Protein AF-A0A7S2K7T1-F1 (afdb_monomer_lite)

Foldseek 3Di:
DQPAQEDFDFAVRLLVVCLQWAFPQSVVLVVVCLVPLLCNLVSLCPQAVCQLVVVLVVQAPPPDDVVLLVLVQVLQVLVCVVCVVVVRNPDRCNVVSLVLVVLRSQFPLPAALLVSLQSNCCGRRVHHQQQFQLAHTDPSQAQHKYWLKWWFQAFQAQAFQFPNPDPFPDGLADPCLFHNPDRGGQWQFLFAFDPKTKTKHKDFPPRHRDHRIFIFTQIGRRNNHQFDWHPAAGFFDAFPCRCQQGIWMWIAIPAAGIDTAHGNRPDQCRTTRVSSARSSLRNLLSHLQVQSLSSGPGDLVSQLVVLLVVLVVSVVSNRDPVCSVVSSSSSSRSSSHNSWQKAWDDPPDVPSQGRSNVLVVLSVVCHVCNNHDHNVSSVRCRHTVTTTIHHSCLVQVFSVLLCLLVPAQEAETEAQDCVRVLLLEPPPPQPSPNDPCGPPRSRNSDSNNFFHHHSVVQVVVLVVFWDWFFDPPQDWFPTWIWGKTWTFTDDDSSSNHHGGRIHIYTYTHGYTPADPSGSDPSVVSSSSSRVSRRCVVVVVRVVVSVVSSND

Organism: NCBI:txid1333877

Secondary structure (DSSP, 8-state):
--S--EEEE-HHHHHHHHHHHH-HHHHHHHHHHHH-GGGHHHHHIIIIIHHHHHHHTTTS-TT--HHHHHHHHHHHHHHHHHHHHTT--S--THHHHHHHHHHHHH-SSS-BHHHHHHHIIIIII---TT-BTTS---TTTTT-EEEEEEEEE--SSSSTTSTTT---S--TT--TTTSTT-TT-PPEEEEEETTEEEEEEEESTTGGG--SEEEEEEEEETTS-TTPPPSS-SS-SSS-HHHHHH-EEEEEETTTEEEEEEEGGG-GGGTSSGGGSBHHHHHHHHH-TTGGGGG----HHHHHHHHHHHHHHHHHTT--GGGHHHHHHHHHHHHHSB-SEEE------SS---HHHHHHHHHHHHHTTTT---HHHHHHHHHHT-EEEEETHHHHSSSHHHHHHTT-SEEEEEES-SHHHHTTSBTPPP---SSSS-SS-TT--S----B-SBHHHHHHHHHHHPEEE--TT-SSEEEEEEEEEEEEBPPBTTTTB-TT-EEEEEEEEEEES--TT-S-TTHHHHHHHHHHHHHHH-HHHHHHHHHHTT-

pLDDT: mean 84.46, std 15.12, range [32.97, 98.56]

Structure (mmCIF, N/CA/C/O backbone):
data_AF-A0A7S2K7T1-F1
#
_entry.id   AF-A0A7S2K7T1-F1
#
loop_
_atom_site.group_PDB
_atom_site.id
_atom_site.type_symbol
_atom_site.label_atom_id
_atom_site.label_alt_id
_atom_site.label_comp_id
_atom_site.label_asym_id
_atom_site.label_entity_id
_atom_site.label_seq_id
_atom_site.pdbx_PDB_ins_code
_atom_site.Cartn_x
_atom_site.Cartn_y
_atom_site.Cartn_z
_atom_site.occupancy
_atom_site.B_iso_or_equiv
_atom_site.auth_seq_id
_atom_site.auth_comp_id
_atom_site.auth_asym_id
_atom_site.auth_atom_id
_atom_site.pdbx_PDB_model_num
ATOM 1 N N . MET A 1 1 ? -15.549 -7.626 14.888 1.00 80.06 1 MET A N 1
ATOM 2 C CA . MET A 1 1 ? -15.569 -7.724 13.415 1.00 80.06 1 MET A CA 1
ATOM 3 C C . MET A 1 1 ? -16.653 -8.674 12.886 1.00 80.06 1 MET A C 1
ATOM 5 O O . MET A 1 1 ? -16.487 -9.218 11.806 1.00 80.06 1 MET A O 1
ATOM 9 N N . LYS A 1 2 ? -17.783 -8.886 13.587 1.00 82.88 2 LYS A N 1
ATOM 10 C CA . LYS A 1 2 ? -18.842 -9.773 13.057 1.00 82.88 2 LYS A CA 1
ATOM 11 C C . LYS A 1 2 ? -19.639 -9.104 11.933 1.00 82.88 2 LYS A C 1
ATOM 13 O O . LYS A 1 2 ? -19.857 -9.774 10.935 1.00 82.88 2 LYS A O 1
ATOM 18 N N . GLY A 1 3 ? -19.975 -7.821 12.070 1.00 88.44 3 GLY A N 1
ATOM 19 C CA . GLY A 1 3 ? -20.747 -7.063 11.073 1.00 88.44 3 GLY A CA 1
ATOM 20 C C . GLY A 1 3 ? -19.916 -6.349 9.999 1.00 88.44 3 GLY A C 1
ATOM 21 O O . GLY A 1 3 ? -20.442 -5.620 9.177 1.00 88.44 3 GLY A O 1
ATOM 22 N N . ILE A 1 4 ? -18.603 -6.595 9.952 1.00 93.12 4 ILE A N 1
ATOM 23 C CA . ILE A 1 4 ? -17.770 -6.106 8.847 1.00 93.12 4 ILE A CA 1
ATOM 24 C C . ILE A 1 4 ? -17.919 -7.052 7.657 1.00 93.12 4 ILE A C 1
ATOM 26 O O . ILE A 1 4 ? -17.425 -8.171 7.734 1.00 93.12 4 ILE A O 1
ATOM 30 N N . ASP A 1 5 ? -18.545 -6.642 6.563 1.00 95.75 5 ASP A N 1
ATOM 31 C CA . ASP A 1 5 ? -18.664 -7.499 5.371 1.00 95.75 5 ASP A CA 1
ATOM 32 C C . ASP A 1 5 ? -17.383 -7.521 4.526 1.00 95.75 5 ASP A C 1
ATOM 34 O O . ASP A 1 5 ? -17.074 -8.514 3.862 1.00 95.75 5 ASP A O 1
ATOM 38 N N . MET A 1 6 ? -16.614 -6.433 4.590 1.00 96.50 6 MET A N 1
ATOM 39 C CA . MET A 1 6 ? -15.472 -6.175 3.723 1.00 96.50 6 MET A CA 1
ATOM 40 C C . MET A 1 6 ? -14.317 -5.511 4.478 1.00 96.50 6 MET A C 1
ATOM 42 O O . MET A 1 6 ? -14.533 -4.640 5.316 1.00 96.50 6 MET A O 1
ATOM 46 N N . LEU A 1 7 ? -13.087 -5.890 4.138 1.00 96.88 7 LEU A N 1
ATOM 47 C CA . LEU A 1 7 ? -11.852 -5.233 4.557 1.00 96.88 7 LEU A CA 1
ATOM 48 C C . LEU A 1 7 ? -11.180 -4.624 3.332 1.00 96.88 7 LEU A C 1
ATOM 50 O O . LEU A 1 7 ? -10.993 -5.323 2.342 1.00 96.88 7 LEU A O 1
ATOM 54 N N . SER A 1 8 ? -10.792 -3.356 3.408 1.00 97.00 8 SER A N 1
ATOM 55 C CA . SER A 1 8 ? -10.008 -2.681 2.375 1.00 97.00 8 SER A CA 1
ATOM 56 C C . SER A 1 8 ? -8.665 -2.284 2.956 1.00 97.00 8 SER A C 1
ATOM 58 O O . SER A 1 8 ? -8.626 -1.689 4.032 1.00 97.00 8 SER A O 1
ATOM 60 N N . THR A 1 9 ? -7.579 -2.675 2.296 1.00 96.00 9 THR A N 1
ATOM 61 C CA . THR A 1 9 ? -6.220 -2.494 2.810 1.00 96.00 9 THR A CA 1
ATOM 62 C C . THR A 1 9 ? -5.253 -2.101 1.708 1.00 96.00 9 THR A C 1
ATOM 64 O O . THR A 1 9 ? -5.447 -2.437 0.545 1.00 96.00 9 THR A O 1
ATOM 67 N N . ASN A 1 10 ? -4.172 -1.444 2.094 1.00 93.38 10 ASN A N 1
ATOM 68 C CA . ASN A 1 10 ? -2.982 -1.197 1.290 1.00 93.38 10 ASN A CA 1
ATOM 69 C C . ASN A 1 10 ? -1.755 -1.417 2.193 1.00 93.38 10 ASN A C 1
ATOM 71 O O . ASN A 1 10 ? -1.907 -1.603 3.407 1.00 93.38 10 ASN A O 1
ATOM 75 N N . SER A 1 11 ? -0.559 -1.418 1.611 1.00 92.12 11 SER A N 1
ATOM 76 C CA . SER A 1 11 ? 0.708 -1.392 2.337 1.00 92.12 11 SER A CA 1
ATOM 77 C C . SER A 1 11 ? 0.801 -2.366 3.524 1.00 92.12 11 SER A C 1
ATOM 79 O O . SER A 1 11 ? 0.377 -3.526 3.428 1.00 92.12 11 SER A O 1
ATOM 81 N N . GLY A 1 12 ? 1.339 -1.916 4.660 1.00 90.75 12 GLY A N 1
ATOM 82 C CA . GLY A 1 12 ? 1.400 -2.687 5.904 1.00 90.75 12 GLY A CA 1
ATOM 83 C C . GLY A 1 12 ? 0.031 -3.157 6.420 1.00 90.75 12 GLY A C 1
ATOM 84 O O . GLY A 1 12 ? -0.065 -4.214 7.053 1.00 90.75 12 GLY A O 1
ATOM 85 N N . GLY A 1 13 ? -1.053 -2.449 6.082 1.00 93.75 13 GLY A N 1
ATOM 86 C CA . GLY A 1 13 ? -2.424 -2.862 6.389 1.00 93.75 13 GLY A CA 1
ATOM 87 C C . GLY A 1 13 ? -2.794 -4.204 5.749 1.00 93.75 13 GLY A C 1
ATOM 88 O O . GLY A 1 13 ? -3.471 -5.024 6.376 1.00 93.75 13 GLY A O 1
ATOM 89 N N . SER A 1 14 ? -2.289 -4.484 4.544 1.00 96.75 14 SER A N 1
ATOM 90 C CA . SER A 1 14 ? -2.479 -5.774 3.868 1.00 96.75 14 SER A CA 1
ATOM 91 C C . SER A 1 14 ? -1.737 -6.911 4.572 1.00 96.75 14 SER A C 1
ATOM 93 O O . SER A 1 14 ? -2.272 -8.017 4.676 1.00 96.75 14 SER A O 1
ATOM 95 N N . TRP A 1 15 ? -0.550 -6.647 5.130 1.00 95.50 15 TRP A N 1
ATOM 96 C CA . TRP A 1 15 ? 0.166 -7.624 5.958 1.00 95.50 15 TRP A CA 1
ATOM 97 C C . TRP A 1 15 ? -0.616 -7.937 7.232 1.00 95.50 15 TRP A C 1
ATOM 99 O O . TRP A 1 15 ? -0.807 -9.101 7.581 1.00 95.50 15 TRP A O 1
ATOM 109 N N . PHE A 1 16 ? -1.111 -6.901 7.911 1.00 95.00 16 PHE A N 1
ATOM 110 C CA . PHE A 1 16 ? -1.860 -7.047 9.154 1.00 95.00 16 PHE A CA 1
ATOM 111 C C . PHE A 1 16 ? -3.189 -7.790 8.957 1.00 95.00 16 PHE A C 1
ATOM 113 O O . PHE A 1 16 ? -3.500 -8.712 9.717 1.00 95.00 16 PHE A O 1
ATOM 120 N N . ALA A 1 17 ? -3.959 -7.444 7.920 1.00 95.94 17 ALA A N 1
ATOM 121 C CA . ALA A 1 17 ? -5.208 -8.134 7.607 1.00 95.94 17 ALA A CA 1
ATOM 122 C C . ALA A 1 17 ? -4.974 -9.610 7.272 1.00 95.94 17 ALA A C 1
ATOM 124 O O . ALA A 1 17 ? -5.680 -10.476 7.797 1.00 95.94 17 ALA A O 1
ATOM 125 N N . ALA A 1 18 ? -3.943 -9.915 6.479 1.00 97.38 18 ALA A N 1
ATOM 126 C CA . ALA A 1 18 ? -3.552 -11.289 6.201 1.00 97.38 18 ALA A CA 1
ATOM 127 C C . ALA A 1 18 ? -3.121 -12.036 7.477 1.00 97.38 18 ALA A C 1
ATOM 129 O O . ALA A 1 18 ? -3.570 -13.158 7.712 1.00 97.38 18 ALA A O 1
ATOM 130 N N . ALA A 1 19 ? -2.329 -11.409 8.352 1.00 97.19 19 ALA A N 1
ATOM 131 C CA . ALA A 1 19 ? -1.930 -11.991 9.632 1.00 97.19 19 ALA A CA 1
ATOM 132 C C . ALA A 1 19 ? -3.149 -12.363 10.491 1.00 97.19 19 ALA A C 1
ATOM 134 O O . ALA A 1 19 ? -3.253 -13.485 10.991 1.00 97.19 19 ALA A O 1
ATOM 135 N N . LEU A 1 20 ? -4.112 -11.449 10.631 1.00 96.56 20 LEU A N 1
ATOM 136 C CA . LEU A 1 20 ? -5.332 -11.698 11.397 1.00 96.56 20 LEU A CA 1
ATOM 137 C C . LEU A 1 20 ? -6.238 -12.755 10.755 1.00 96.56 20 LEU A C 1
ATOM 139 O O . LEU A 1 20 ? -6.902 -13.502 11.479 1.00 96.56 20 LEU A O 1
ATOM 143 N N . ALA A 1 21 ? -6.306 -12.816 9.425 1.00 97.62 21 ALA A N 1
ATOM 144 C CA . ALA A 1 21 ? -7.166 -13.757 8.715 1.00 97.62 21 ALA A CA 1
ATOM 145 C C . ALA A 1 21 ? -6.570 -15.172 8.673 1.00 97.62 21 ALA A C 1
ATOM 147 O O . ALA A 1 21 ? -7.297 -16.127 8.924 1.00 97.62 21 ALA A O 1
ATOM 148 N N . TYR A 1 22 ? -5.267 -15.323 8.431 1.00 98.06 22 TYR A N 1
ATOM 149 C CA . TYR A 1 22 ? -4.653 -16.620 8.112 1.00 98.06 22 TYR A CA 1
ATOM 150 C C . TYR A 1 22 ? -3.736 -17.186 9.188 1.00 98.06 22 TYR A C 1
ATOM 152 O O . TYR A 1 22 ? -3.386 -18.360 9.110 1.00 98.06 22 TYR A O 1
ATOM 160 N N . SER A 1 23 ? -3.343 -16.402 10.196 1.00 97.75 23 SER A N 1
ATOM 161 C CA . SER A 1 23 ? -2.448 -16.888 11.246 1.00 97.75 23 SER A CA 1
ATOM 162 C C . SER A 1 23 ? -3.169 -17.111 12.577 1.00 97.75 23 SER A C 1
ATOM 164 O O . SER A 1 23 ? -3.424 -16.159 13.325 1.00 97.75 23 SER A O 1
ATOM 166 N N . PRO A 1 24 ? -3.438 -18.374 12.959 1.00 97.00 24 PRO A N 1
ATOM 167 C CA . PRO A 1 24 ? -3.858 -18.703 14.318 1.00 97.00 24 PRO A CA 1
ATOM 168 C C . PRO A 1 24 ? -2.830 -18.260 15.366 1.00 97.00 24 PRO A C 1
ATOM 170 O O . PRO A 1 24 ? -3.200 -17.833 16.461 1.00 97.00 24 PRO A O 1
ATOM 173 N N . ARG A 1 25 ? -1.531 -18.319 15.026 1.00 96.31 25 ARG A N 1
ATOM 174 C CA . ARG A 1 25 ? -0.440 -17.854 15.894 1.00 96.31 25 ARG A CA 1
ATOM 175 C C . ARG A 1 25 ? -0.579 -16.362 16.176 1.00 96.31 25 ARG A C 1
ATOM 177 O O . ARG A 1 25 ? -0.585 -15.982 17.343 1.00 96.31 25 ARG A O 1
ATOM 184 N N . PHE A 1 26 ? -0.710 -15.532 15.144 1.00 96.25 26 PHE A N 1
ATOM 185 C CA . PHE A 1 26 ? -0.817 -14.081 15.291 1.00 96.25 26 PHE A CA 1
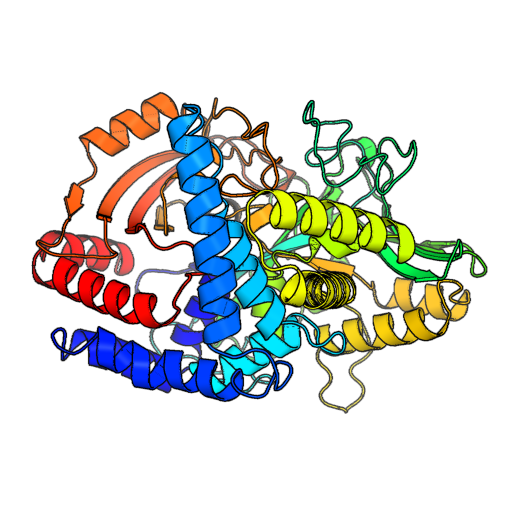ATOM 186 C C . PHE A 1 26 ? -2.072 -13.703 16.084 1.00 96.25 26 PHE A C 1
ATOM 188 O O . PHE A 1 26 ? -1.980 -12.953 17.054 1.00 96.25 26 PHE A O 1
ATOM 195 N N . VAL A 1 27 ? -3.223 -14.322 15.790 1.00 96.69 27 VAL A N 1
ATOM 196 C CA . VAL A 1 27 ? -4.454 -14.134 16.581 1.00 96.69 27 VAL A CA 1
ATOM 197 C C . VAL A 1 27 ? -4.263 -14.532 18.047 1.00 96.69 27 VAL A C 1
ATOM 199 O O . VAL A 1 27 ? -4.751 -13.832 18.938 1.00 96.69 27 VAL A O 1
ATOM 202 N N . SER A 1 28 ? -3.527 -15.610 18.331 1.00 96.94 28 SER A N 1
ATOM 203 C CA . SER A 1 28 ? -3.187 -15.987 19.706 1.00 96.94 28 SER A CA 1
ATOM 204 C C . SER A 1 28 ? -2.281 -14.961 20.391 1.00 96.94 28 SER A C 1
ATOM 206 O O . SER A 1 28 ? -2.424 -14.772 21.600 1.00 96.94 28 SER A O 1
ATOM 208 N N . VAL A 1 29 ? -1.366 -14.305 19.667 1.00 96.88 29 VAL A N 1
ATOM 209 C CA . VAL A 1 29 ? -0.538 -13.219 20.217 1.00 96.88 29 VAL A CA 1
ATOM 210 C C . VAL A 1 29 ? -1.415 -12.025 20.577 1.00 96.88 29 VAL A C 1
ATOM 212 O O . VAL A 1 29 ? -1.407 -11.621 21.736 1.00 96.88 29 VAL A O 1
ATOM 215 N N . ILE A 1 30 ? -2.226 -11.525 19.640 1.00 96.06 30 ILE A N 1
ATOM 216 C CA . ILE A 1 30 ? -3.108 -10.367 19.867 1.00 96.06 30 ILE A CA 1
ATOM 217 C C . ILE A 1 30 ? -4.112 -10.644 20.996 1.00 96.06 30 ILE A C 1
ATOM 219 O O . ILE A 1 30 ? -4.322 -9.810 21.875 1.00 96.06 30 ILE A O 1
ATOM 223 N N . SER A 1 31 ? -4.689 -11.849 21.037 1.00 96.31 31 SER A N 1
ATOM 224 C CA . SER A 1 31 ? -5.589 -12.253 22.127 1.00 96.31 31 SER A CA 1
ATOM 225 C C . SER A 1 31 ? -4.860 -12.333 23.472 1.00 96.31 31 SER A C 1
ATOM 227 O O . SER A 1 31 ? -5.423 -11.958 24.498 1.00 96.31 31 SER A O 1
ATOM 229 N N . GLY A 1 32 ? -3.605 -12.792 23.476 1.00 97.88 32 GLY A N 1
ATOM 230 C CA . GLY A 1 32 ? -2.747 -12.805 24.660 1.00 97.88 32 GLY A CA 1
ATOM 231 C C . GLY A 1 32 ? -2.432 -11.398 25.165 1.00 97.88 32 GLY A C 1
ATOM 232 O O . GLY A 1 32 ? -2.572 -11.148 26.356 1.00 97.88 32 GLY A O 1
ATOM 233 N N . MET A 1 33 ? -2.114 -10.466 24.262 1.00 98.00 33 MET A N 1
ATOM 234 C CA . MET A 1 33 ? -1.914 -9.048 24.589 1.00 98.00 33 MET A CA 1
ATOM 235 C C . MET A 1 33 ? -3.169 -8.437 25.223 1.00 98.00 33 MET A C 1
ATOM 237 O O . MET A 1 33 ? -3.076 -7.688 26.189 1.00 98.00 33 MET A O 1
ATOM 241 N N . ALA A 1 34 ? -4.358 -8.771 24.711 1.00 96.00 34 ALA A N 1
ATOM 242 C CA . ALA A 1 34 ? -5.623 -8.319 25.289 1.00 96.00 34 ALA A CA 1
ATOM 243 C C . ALA A 1 34 ? -5.943 -8.971 26.646 1.00 96.00 34 ALA A C 1
ATOM 245 O O . ALA A 1 34 ? -6.573 -8.337 27.493 1.00 96.00 34 ALA A O 1
ATOM 246 N N . GLY A 1 35 ? -5.522 -10.222 26.856 1.00 97.38 35 GLY A N 1
ATOM 247 C CA . GLY A 1 35 ? -5.692 -10.947 28.119 1.00 97.38 35 GLY A CA 1
ATOM 248 C C . GLY A 1 35 ? -4.709 -10.532 29.219 1.00 97.38 35 GLY A C 1
ATOM 249 O O . GLY A 1 35 ? -5.044 -10.628 30.396 1.00 97.38 35 GLY A O 1
ATOM 250 N N . ASP A 1 36 ? -3.527 -10.047 28.841 1.00 98.19 36 ASP A N 1
ATOM 251 C CA . ASP A 1 36 ? -2.450 -9.610 29.732 1.00 98.19 36 ASP A CA 1
ATOM 252 C C . ASP A 1 36 ? -1.864 -8.287 29.224 1.00 98.19 36 ASP A C 1
ATOM 254 O O . ASP A 1 36 ? -0.771 -8.214 28.657 1.00 98.19 36 ASP A O 1
ATOM 258 N N . VAL A 1 37 ? -2.657 -7.228 29.408 1.00 97.94 37 VAL A N 1
ATOM 259 C CA . VAL A 1 37 ? -2.341 -5.884 28.915 1.00 97.94 37 VAL A CA 1
ATOM 260 C C . VAL A 1 37 ? -1.008 -5.383 29.457 1.00 97.94 37 VAL A C 1
ATOM 262 O O . VAL A 1 37 ? -0.304 -4.709 28.721 1.00 97.94 37 VAL A O 1
ATOM 265 N N . ASP A 1 38 ? -0.628 -5.714 30.693 1.00 97.94 38 ASP A N 1
ATOM 266 C CA . ASP A 1 38 ? 0.615 -5.221 31.306 1.00 97.94 38 ASP A CA 1
ATOM 267 C C . ASP A 1 38 ? 1.886 -5.803 30.662 1.00 97.94 38 ASP A C 1
ATOM 269 O O . ASP A 1 38 ? 2.968 -5.252 30.847 1.00 97.94 38 ASP A O 1
ATOM 273 N N . ASN A 1 39 ? 1.758 -6.881 29.877 1.00 97.88 39 ASN A N 1
ATOM 274 C CA . ASN A 1 39 ? 2.859 -7.506 29.141 1.00 97.88 39 ASN A CA 1
ATOM 275 C C . ASN A 1 39 ? 2.659 -7.477 27.616 1.00 97.88 39 ASN A C 1
ATOM 277 O O . ASN A 1 39 ? 3.372 -8.178 26.889 1.00 97.88 39 ASN A O 1
ATOM 281 N N . ALA A 1 40 ? 1.701 -6.698 27.110 1.00 98.06 40 ALA A N 1
ATOM 282 C CA . ALA A 1 40 ? 1.342 -6.678 25.696 1.00 98.06 40 ALA A CA 1
ATOM 283 C C . ALA A 1 40 ? 2.535 -6.352 24.781 1.00 98.06 40 ALA A C 1
ATOM 285 O O . ALA A 1 40 ? 2.775 -7.072 23.809 1.00 98.06 40 ALA A O 1
ATOM 286 N N . GLY A 1 41 ? 3.326 -5.330 25.121 1.00 96.38 41 GLY A N 1
ATOM 287 C CA . GLY A 1 41 ? 4.512 -4.951 24.349 1.00 96.38 41 GLY A CA 1
ATOM 288 C C . GLY A 1 41 ? 5.549 -6.061 24.314 1.00 96.38 41 GLY A C 1
ATOM 289 O O . GLY A 1 41 ? 5.996 -6.463 23.243 1.00 96.38 41 GLY A O 1
ATOM 290 N N . LYS A 1 42 ? 5.853 -6.657 25.472 1.00 95.81 42 LYS A N 1
ATOM 291 C CA . LYS A 1 42 ? 6.776 -7.796 25.559 1.00 95.81 42 LYS A CA 1
ATOM 292 C C . LYS A 1 42 ? 6.309 -8.976 24.703 1.00 95.81 42 LYS A C 1
ATOM 294 O O . LYS A 1 42 ? 7.121 -9.603 24.029 1.00 95.81 42 LYS A O 1
ATOM 299 N N . MET A 1 43 ? 5.011 -9.287 24.704 1.00 97.50 43 MET A N 1
ATOM 300 C CA . MET A 1 43 ? 4.472 -10.355 23.856 1.00 97.50 43 MET A CA 1
ATOM 301 C C . MET A 1 43 ? 4.614 -10.036 22.369 1.00 97.50 43 MET A C 1
ATOM 303 O O . MET A 1 43 ? 5.000 -10.925 21.610 1.00 97.50 43 MET A O 1
ATOM 307 N N . PHE A 1 44 ? 4.320 -8.800 21.962 1.00 95.69 44 PHE A N 1
ATOM 308 C CA . PHE A 1 44 ? 4.495 -8.361 20.581 1.00 95.69 44 PHE A CA 1
ATOM 309 C C . PHE A 1 44 ? 5.968 -8.434 20.159 1.00 95.69 44 PHE A C 1
ATOM 311 O O . PHE A 1 44 ? 6.290 -9.040 19.136 1.00 95.69 44 PHE A O 1
ATOM 318 N N . HIS A 1 45 ? 6.870 -7.922 21.000 1.00 93.44 45 HIS A N 1
ATOM 319 C CA . HIS A 1 45 ? 8.309 -8.016 20.795 1.00 93.44 45 HIS A CA 1
ATOM 320 C C . HIS A 1 45 ? 8.753 -9.468 20.614 1.00 93.44 45 HIS A C 1
ATOM 322 O O . HIS A 1 45 ? 9.257 -9.834 19.560 1.00 93.44 45 HIS A O 1
ATOM 328 N N . ASP A 1 46 ? 8.530 -10.324 21.609 1.00 92.94 46 ASP A N 1
ATOM 329 C CA . ASP A 1 46 ? 9.118 -11.663 21.622 1.00 92.94 46 ASP A CA 1
ATOM 330 C C . ASP A 1 46 ? 8.524 -12.581 20.550 1.00 92.94 46 ASP A C 1
ATOM 332 O O . ASP A 1 46 ? 9.220 -13.437 20.003 1.00 92.94 46 ASP A O 1
ATOM 336 N N . LYS A 1 47 ? 7.223 -12.439 20.266 1.00 94.19 47 LYS A N 1
ATOM 337 C CA . LYS A 1 47 ? 6.494 -13.387 19.413 1.00 94.19 47 LYS A CA 1
ATOM 338 C C . LYS A 1 47 ? 6.340 -12.924 17.969 1.00 94.19 47 LYS A C 1
ATOM 340 O O . LYS A 1 47 ? 6.076 -13.787 17.128 1.00 94.19 47 LYS A O 1
ATOM 345 N N . VAL A 1 48 ? 6.489 -11.628 17.688 1.00 92.38 48 VAL A N 1
ATOM 346 C CA . VAL A 1 48 ? 6.359 -11.048 16.341 1.00 92.38 48 VAL A CA 1
ATOM 347 C C . VAL A 1 48 ? 7.679 -10.410 15.916 1.00 92.38 48 VAL A C 1
ATOM 349 O O . VAL A 1 48 ? 8.346 -10.944 15.031 1.00 92.38 48 VAL A O 1
ATOM 352 N N . LEU A 1 49 ? 8.101 -9.327 16.577 1.00 89.56 49 LEU A N 1
ATOM 353 C CA . LEU A 1 49 ? 9.260 -8.539 16.136 1.00 89.56 49 LEU A CA 1
ATOM 354 C C . LEU A 1 49 ? 10.573 -9.318 16.219 1.00 89.56 49 LEU A C 1
ATOM 356 O O . LEU A 1 49 ? 11.333 -9.338 15.262 1.00 89.56 49 LEU A O 1
ATOM 360 N N . TYR A 1 50 ? 10.847 -9.999 17.327 1.00 87.88 50 TYR A N 1
ATOM 361 C CA . TYR A 1 50 ? 12.084 -10.753 17.513 1.00 87.88 50 TYR A CA 1
ATOM 362 C C . TYR A 1 50 ? 12.189 -11.923 16.531 1.00 87.88 50 TYR A C 1
ATOM 364 O O . TYR A 1 50 ? 13.265 -12.187 16.001 1.00 87.88 50 TYR A O 1
ATOM 372 N N . ALA A 1 51 ? 11.073 -12.601 16.247 1.00 87.62 51 ALA A N 1
ATOM 373 C CA . ALA A 1 51 ? 11.039 -13.683 15.266 1.00 87.62 51 ALA A CA 1
ATOM 374 C C . ALA A 1 51 ? 11.348 -13.174 13.849 1.00 87.62 51 ALA A C 1
ATOM 376 O O . ALA A 1 51 ? 12.075 -13.829 13.104 1.00 87.62 51 ALA A O 1
ATOM 377 N N . PHE A 1 52 ? 10.838 -11.990 13.511 1.00 85.25 52 PHE A N 1
ATOM 378 C CA . PHE A 1 52 ? 11.106 -11.314 12.250 1.00 85.25 52 PHE A CA 1
ATOM 379 C C . PHE A 1 52 ? 12.551 -10.805 12.156 1.00 85.25 52 PHE A C 1
ATOM 381 O O . PHE A 1 52 ? 13.331 -11.254 11.319 1.00 85.25 52 PHE A O 1
ATOM 388 N N . LEU A 1 53 ? 12.945 -9.923 13.076 1.00 81.88 53 LEU A N 1
ATOM 389 C CA . LEU A 1 53 ? 14.266 -9.299 13.108 1.00 81.88 53 LEU A CA 1
ATOM 390 C C . LEU A 1 53 ? 15.381 -10.326 13.296 1.00 81.88 53 LEU A C 1
ATOM 392 O O . LEU A 1 53 ? 16.464 -10.159 12.750 1.00 81.88 53 LEU A O 1
ATOM 396 N N . GLY A 1 54 ? 15.137 -11.406 14.039 1.00 79.00 54 GLY A N 1
ATOM 397 C CA . GLY A 1 54 ? 16.103 -12.488 14.222 1.00 79.00 54 GLY A CA 1
ATOM 398 C C . GLY A 1 54 ? 16.470 -13.201 12.920 1.00 79.00 54 GLY A C 1
ATOM 399 O O . GLY A 1 54 ? 17.559 -13.754 12.830 1.00 79.00 54 GLY A O 1
ATOM 400 N N . LYS A 1 55 ? 15.594 -13.165 11.910 1.00 77.88 55 LYS A N 1
ATOM 401 C CA . LYS A 1 55 ? 15.848 -13.715 10.570 1.00 77.88 55 LYS A CA 1
ATOM 402 C C . LYS A 1 55 ? 16.484 -12.712 9.624 1.00 77.88 55 LYS A C 1
ATOM 404 O O . LYS A 1 55 ? 17.232 -13.101 8.734 1.00 77.88 55 LYS A O 1
ATOM 409 N N . LEU A 1 56 ? 16.221 -11.434 9.859 1.00 70.75 56 LEU A N 1
ATOM 410 C CA . LEU A 1 56 ? 16.911 -10.340 9.188 1.00 70.75 56 LEU A CA 1
ATOM 411 C C . LEU A 1 56 ? 18.349 -10.173 9.715 1.00 70.75 56 LEU A C 1
ATOM 413 O O . LEU A 1 56 ? 19.241 -9.769 8.974 1.00 70.75 56 LEU A O 1
ATOM 417 N N . LYS A 1 57 ? 18.621 -10.544 10.973 1.00 64.69 57 LYS A N 1
ATOM 418 C CA . LYS A 1 57 ? 19.985 -10.641 11.514 1.00 64.69 57 LYS A CA 1
ATOM 419 C C . LYS A 1 57 ? 20.759 -11.737 10.771 1.00 64.69 57 LYS A C 1
ATOM 421 O O . LYS A 1 57 ? 20.443 -12.916 10.894 1.00 64.69 57 LYS A O 1
ATOM 426 N N . GLY A 1 58 ? 21.771 -11.326 10.006 1.00 62.34 58 GLY A N 1
ATOM 427 C CA . GLY A 1 58 ? 22.560 -12.179 9.104 1.00 62.34 58 GLY A CA 1
ATOM 428 C C . GLY A 1 58 ? 22.181 -12.058 7.623 1.00 62.34 58 GLY A C 1
ATOM 429 O O . GLY A 1 58 ? 22.801 -12.703 6.786 1.00 62.34 58 GLY A O 1
ATOM 430 N N . ALA A 1 59 ? 21.168 -11.251 7.288 1.00 56.12 59 ALA A N 1
ATOM 431 C CA . ALA A 1 59 ? 20.842 -10.906 5.906 1.00 56.12 59 ALA A CA 1
ATOM 432 C C . ALA A 1 59 ? 21.642 -9.710 5.369 1.00 56.12 59 ALA A C 1
ATOM 434 O O . ALA A 1 59 ? 21.796 -9.597 4.157 1.00 56.12 59 ALA A O 1
ATOM 435 N N . GLY A 1 60 ? 22.112 -8.831 6.257 1.00 55.66 60 GLY A N 1
ATOM 436 C CA . GLY A 1 60 ? 22.972 -7.708 5.900 1.00 55.66 60 GLY A CA 1
ATOM 437 C C . GLY A 1 60 ? 24.456 -8.092 5.937 1.00 55.66 60 GLY A C 1
ATOM 438 O O . GLY A 1 60 ? 24.809 -9.077 6.588 1.00 55.66 60 GLY A O 1
ATOM 439 N N . PRO A 1 61 ? 25.326 -7.322 5.264 1.00 56.25 61 PRO A N 1
ATOM 440 C CA . PRO A 1 61 ? 26.770 -7.480 5.374 1.00 56.25 61 PRO A CA 1
ATOM 441 C C . PRO A 1 61 ? 27.250 -7.556 6.835 1.00 56.25 61 PRO A C 1
ATOM 443 O O . PRO A 1 61 ? 26.830 -6.751 7.667 1.00 56.25 61 PRO A O 1
ATOM 446 N N . ASP A 1 62 ? 28.174 -8.478 7.133 1.00 61.50 62 ASP A N 1
ATOM 447 C CA . ASP A 1 62 ? 28.716 -8.732 8.486 1.00 61.50 62 ASP A CA 1
ATOM 448 C C . ASP A 1 62 ? 29.352 -7.498 9.162 1.00 61.50 62 ASP A C 1
ATOM 450 O O . ASP A 1 62 ? 29.623 -7.517 10.361 1.00 61.50 62 ASP A O 1
ATOM 454 N N . TRP A 1 63 ? 29.618 -6.434 8.401 1.00 59.12 63 TRP A N 1
ATOM 455 C CA . TRP A 1 63 ? 30.254 -5.202 8.867 1.00 59.12 63 TRP A CA 1
ATOM 456 C C . TRP A 1 63 ? 29.269 -4.110 9.315 1.00 59.12 63 TRP A C 1
ATOM 458 O O . TRP A 1 63 ? 29.713 -3.087 9.831 1.00 59.12 63 TRP A O 1
ATOM 468 N N . ILE A 1 64 ? 27.954 -4.293 9.146 1.00 61.91 64 ILE A N 1
ATOM 469 C CA . ILE A 1 64 ? 26.953 -3.356 9.680 1.00 61.91 64 ILE A CA 1
ATOM 470 C C . ILE A 1 64 ? 26.686 -3.724 11.142 1.00 61.91 64 ILE A C 1
ATOM 472 O O . ILE A 1 64 ? 25.833 -4.563 11.444 1.00 61.91 64 ILE A O 1
ATOM 476 N N . ASP A 1 65 ? 27.416 -3.097 12.056 1.00 69.44 65 ASP A N 1
ATOM 477 C CA . ASP A 1 65 ? 27.219 -3.254 13.493 1.00 69.44 65 ASP A CA 1
ATOM 478 C C . ASP A 1 65 ? 26.397 -2.100 14.102 1.00 69.44 65 ASP A C 1
ATOM 480 O O . ASP A 1 65 ? 25.894 -1.204 13.419 1.00 69.44 65 ASP A O 1
ATOM 484 N N . GLU A 1 66 ? 26.180 -2.160 15.415 1.00 69.25 66 GLU A N 1
ATOM 485 C CA . GLU A 1 66 ? 25.460 -1.112 16.144 1.00 69.25 66 GLU A CA 1
ATOM 486 C C . GLU A 1 66 ? 26.234 0.223 16.128 1.00 69.25 66 GLU A C 1
ATOM 488 O O . GLU A 1 66 ? 25.614 1.286 16.171 1.00 69.25 66 GLU A O 1
ATOM 493 N N . ASP A 1 67 ? 27.566 0.186 16.010 1.00 71.38 67 ASP A N 1
ATOM 494 C CA . ASP A 1 67 ? 28.435 1.367 16.024 1.00 71.38 67 ASP A CA 1
ATOM 495 C C . ASP A 1 67 ? 28.313 2.166 14.717 1.00 71.38 67 ASP A C 1
ATOM 497 O O . ASP A 1 67 ? 28.271 3.404 14.750 1.00 71.38 67 ASP A O 1
ATOM 501 N N . PHE A 1 68 ? 28.156 1.480 13.579 1.00 71.69 68 PHE A N 1
ATOM 502 C CA . PHE A 1 68 ? 27.765 2.098 12.311 1.00 71.69 68 PHE A CA 1
ATOM 503 C C . PHE A 1 68 ? 26.478 2.913 12.489 1.00 71.69 68 PHE A C 1
ATOM 505 O O . PHE A 1 68 ? 26.455 4.121 12.239 1.00 71.69 68 PHE A O 1
ATOM 512 N N . TRP A 1 69 ? 25.417 2.284 13.007 1.00 71.94 69 TRP A N 1
ATOM 513 C CA . TRP A 1 69 ? 24.114 2.933 13.179 1.00 71.94 69 TRP A CA 1
ATOM 514 C C . TRP A 1 69 ? 24.135 4.079 14.184 1.00 71.94 69 TRP A C 1
ATOM 516 O O . TRP A 1 69 ? 23.492 5.103 13.954 1.00 71.94 69 TRP A O 1
ATOM 526 N N . GLN A 1 70 ? 24.888 3.947 15.275 1.00 70.50 70 GLN A N 1
ATOM 527 C CA . GLN A 1 70 ? 25.070 5.034 16.236 1.00 70.50 70 GLN A CA 1
ATOM 528 C C . GLN A 1 70 ? 25.783 6.231 15.607 1.00 70.50 70 GLN A C 1
ATOM 530 O O . GLN A 1 70 ? 25.396 7.375 15.847 1.00 70.50 70 GLN A O 1
ATOM 535 N N . SER A 1 71 ? 26.789 5.983 14.773 1.00 69.31 71 SER A N 1
ATOM 536 C CA . SER A 1 71 ? 27.539 7.042 14.096 1.00 69.31 71 SER A CA 1
ATOM 537 C C . SER A 1 71 ? 26.688 7.769 13.059 1.00 69.31 71 SER A C 1
ATOM 539 O O . SER A 1 71 ? 26.676 9.000 13.009 1.00 69.31 71 SER A O 1
ATOM 541 N N . VAL A 1 72 ? 25.917 7.006 12.284 1.00 67.25 72 VAL A N 1
ATOM 542 C CA . VAL A 1 72 ? 24.935 7.509 11.322 1.00 67.25 72 VAL A CA 1
ATOM 543 C C . VAL A 1 72 ? 23.880 8.368 12.042 1.00 67.25 72 VAL A C 1
ATOM 545 O O . VAL A 1 72 ? 23.669 9.524 11.674 1.00 67.25 72 VAL A O 1
ATOM 548 N N . ALA A 1 73 ? 23.285 7.855 13.126 1.00 70.06 73 ALA A N 1
ATOM 549 C CA . ALA A 1 73 ? 22.298 8.573 13.937 1.00 70.06 73 ALA A CA 1
ATOM 550 C C . ALA A 1 73 ? 22.861 9.852 14.578 1.00 70.06 73 ALA A C 1
ATOM 552 O O . ALA A 1 73 ? 22.168 10.866 14.626 1.00 70.06 73 ALA A O 1
ATOM 553 N N . SER A 1 74 ? 24.116 9.827 15.036 1.00 72.56 74 SER A N 1
ATOM 554 C CA . SER A 1 74 ? 24.802 10.986 15.617 1.00 72.56 74 SER A CA 1
ATOM 555 C C . SER A 1 74 ? 25.014 12.105 14.592 1.00 72.56 74 SER A C 1
ATOM 557 O O . SER A 1 74 ? 24.655 13.255 14.848 1.00 72.56 74 SER A O 1
ATOM 559 N N . ALA A 1 75 ? 25.530 11.770 13.404 1.00 69.44 75 ALA A N 1
ATOM 560 C CA . ALA A 1 75 ? 25.739 12.736 12.324 1.00 69.44 75 ALA A CA 1
ATOM 561 C C . ALA A 1 75 ? 24.424 13.390 11.882 1.00 69.44 75 ALA A C 1
ATOM 563 O O . ALA A 1 75 ? 24.347 14.599 11.668 1.00 69.44 75 ALA A O 1
ATOM 564 N N . VAL A 1 76 ? 23.366 12.590 11.797 1.00 68.44 76 VAL A N 1
ATOM 565 C CA . VAL A 1 76 ? 22.042 13.080 11.436 1.00 68.44 76 VAL A CA 1
ATOM 566 C C . VAL A 1 76 ? 21.408 13.916 12.538 1.00 68.44 76 VAL A C 1
ATOM 568 O O . VAL A 1 76 ? 20.857 14.965 12.228 1.00 68.44 76 VAL A O 1
ATOM 571 N N . GLY A 1 77 ? 21.548 13.528 13.807 1.00 73.62 77 GLY A N 1
ATOM 572 C CA . GLY A 1 77 ? 21.138 14.370 14.931 1.00 73.62 77 GLY A CA 1
ATOM 573 C C . GLY A 1 77 ? 21.819 15.739 14.886 1.00 73.62 77 GLY A C 1
ATOM 574 O O . GLY A 1 77 ? 21.154 16.761 15.021 1.00 73.62 77 GLY A O 1
ATOM 575 N N . HIS A 1 78 ? 23.118 15.773 14.572 1.00 74.56 78 HIS A N 1
ATOM 576 C CA . HIS A 1 78 ? 23.845 17.028 14.396 1.00 74.56 78 HIS A CA 1
ATOM 577 C C . HIS A 1 78 ? 23.312 17.866 13.222 1.00 74.56 78 HIS A C 1
ATOM 579 O O . HIS A 1 78 ? 23.153 19.078 13.356 1.00 74.56 78 HIS A O 1
ATOM 585 N N . ALA A 1 79 ? 22.993 17.239 12.087 1.00 70.38 79 ALA A N 1
ATOM 586 C CA . ALA A 1 79 ? 22.389 17.925 10.947 1.00 70.38 79 ALA A CA 1
ATOM 587 C C . ALA A 1 79 ? 20.994 18.491 11.278 1.00 70.38 79 ALA A C 1
ATOM 589 O O . ALA A 1 79 ? 20.706 19.635 10.923 1.00 70.38 79 ALA A O 1
ATOM 590 N N . THR A 1 80 ? 20.157 17.740 12.004 1.00 73.44 80 THR A N 1
ATOM 591 C CA . THR A 1 80 ? 18.865 18.226 12.514 1.00 73.44 80 THR A CA 1
ATOM 592 C C . THR A 1 80 ? 19.068 19.440 13.424 1.00 73.44 80 THR A C 1
ATOM 594 O O . THR A 1 80 ? 18.410 20.461 13.234 1.00 73.44 80 THR A O 1
ATOM 597 N N . ASP A 1 81 ? 20.017 19.377 14.362 1.00 77.62 81 ASP A N 1
ATOM 598 C CA . ASP A 1 81 ? 20.317 20.486 15.274 1.00 77.62 81 ASP A CA 1
ATOM 599 C C . ASP A 1 81 ? 20.771 21.747 14.519 1.00 77.62 81 ASP A C 1
ATOM 601 O O . ASP A 1 81 ? 20.365 22.860 14.864 1.00 77.62 81 ASP A O 1
ATOM 605 N N . LEU A 1 82 ? 21.582 21.589 13.465 1.00 77.69 82 LEU A N 1
ATOM 606 C CA . LEU A 1 82 ? 22.013 22.695 12.605 1.00 77.69 82 LEU A CA 1
ATOM 607 C C . LEU A 1 82 ? 20.841 23.322 11.836 1.00 77.69 82 LEU A C 1
ATOM 609 O O . LEU A 1 82 ? 20.765 24.550 11.761 1.00 77.69 82 LEU A O 1
ATOM 613 N N . ASN A 1 83 ? 19.920 22.512 11.305 1.00 71.00 83 ASN A N 1
ATOM 614 C CA . ASN A 1 83 ? 18.722 23.003 10.616 1.00 71.00 83 ASN A CA 1
ATOM 615 C C . ASN A 1 83 ? 17.810 23.775 11.577 1.00 71.00 83 ASN A C 1
ATOM 617 O O . ASN A 1 83 ? 17.438 24.918 11.300 1.00 71.00 83 ASN A O 1
ATOM 621 N N . VAL A 1 84 ? 17.547 23.215 12.762 1.00 77.19 84 VAL A N 1
ATOM 622 C CA . VAL A 1 84 ? 16.761 23.878 13.813 1.00 77.19 84 VAL A CA 1
ATOM 623 C C . VAL A 1 84 ? 17.417 25.196 14.234 1.00 77.19 84 VAL A C 1
ATOM 625 O O . VAL A 1 84 ? 16.734 26.214 14.351 1.00 77.19 84 VAL A O 1
ATOM 628 N N . ALA A 1 85 ? 18.743 25.220 14.404 1.00 80.44 85 ALA A N 1
ATOM 629 C CA . ALA A 1 85 ? 19.483 26.442 14.720 1.00 80.44 85 ALA A CA 1
ATOM 630 C C . ALA A 1 85 ? 19.414 27.493 13.595 1.00 80.44 85 ALA A C 1
ATOM 632 O O . ALA A 1 85 ? 19.448 28.693 13.875 1.00 80.44 85 ALA A O 1
ATOM 633 N N . ALA A 1 86 ? 19.281 27.061 12.339 1.00 81.44 86 ALA A N 1
ATOM 634 C CA . ALA A 1 86 ? 19.053 27.929 11.185 1.00 81.44 86 ALA A CA 1
ATOM 635 C C . ALA A 1 86 ? 17.587 28.395 11.044 1.00 81.44 86 ALA A C 1
ATOM 637 O O . ALA A 1 86 ? 17.287 29.196 10.159 1.00 81.44 86 ALA A O 1
ATOM 638 N N . GLY A 1 87 ? 16.683 27.935 11.917 1.00 81.69 87 GLY A N 1
ATOM 639 C CA . GLY A 1 87 ? 15.247 28.210 11.843 1.00 81.69 87 GLY A CA 1
ATOM 640 C C . GLY A 1 87 ? 14.511 27.370 10.797 1.00 81.69 87 GLY A C 1
ATOM 641 O O . GLY A 1 87 ? 13.345 27.644 10.518 1.00 81.69 87 GLY A O 1
ATOM 642 N N . ASP A 1 88 ? 15.173 26.363 10.228 1.00 73.44 88 ASP A N 1
ATOM 643 C CA . ASP A 1 88 ? 14.576 25.409 9.305 1.00 73.44 88 ASP A CA 1
ATOM 644 C C . ASP A 1 88 ? 14.157 24.150 10.072 1.00 73.44 88 ASP A C 1
ATOM 646 O O . ASP A 1 88 ? 14.965 23.283 10.393 1.00 73.44 88 ASP A O 1
ATOM 650 N N . THR A 1 89 ? 12.872 24.055 10.398 1.00 66.44 89 THR A N 1
ATOM 651 C CA . THR A 1 89 ? 12.289 22.860 11.026 1.00 66.44 89 THR A CA 1
ATOM 652 C C . THR A 1 89 ? 11.628 21.936 10.007 1.00 66.44 89 THR A C 1
ATOM 654 O O . THR A 1 89 ? 10.904 21.026 10.400 1.00 66.44 89 THR A O 1
ATOM 657 N N . THR A 1 90 ? 11.790 22.199 8.706 1.00 60.00 90 THR A N 1
ATOM 658 C CA . THR A 1 90 ? 11.039 21.492 7.658 1.00 60.00 90 THR A CA 1
ATOM 659 C C . THR A 1 90 ? 11.704 20.194 7.219 1.00 60.00 90 THR A C 1
ATOM 661 O O . THR A 1 90 ? 11.026 19.322 6.684 1.00 60.00 90 THR A O 1
ATOM 664 N N . PHE A 1 91 ? 13.004 20.031 7.482 1.00 62.78 91 PHE A N 1
ATOM 665 C CA . PHE A 1 91 ? 13.750 18.830 7.129 1.00 62.78 91 PHE A CA 1
ATOM 666 C C . PHE A 1 91 ? 14.349 18.154 8.363 1.00 62.78 91 PHE A C 1
ATOM 668 O O . PHE A 1 91 ? 15.316 18.646 8.953 1.00 62.78 91 PHE A O 1
ATOM 675 N N . ASP A 1 92 ? 13.789 16.993 8.713 1.00 66.25 92 ASP A N 1
ATOM 676 C CA . ASP A 1 92 ? 14.348 16.097 9.717 1.00 66.25 92 ASP A CA 1
ATOM 677 C C . ASP A 1 92 ? 15.111 14.940 9.043 1.00 66.25 92 ASP A C 1
ATOM 679 O O . ASP A 1 92 ? 14.503 13.948 8.628 1.00 66.25 92 ASP A O 1
ATOM 683 N N . PRO A 1 93 ? 16.448 15.030 8.918 1.00 65.12 93 PRO A N 1
ATOM 684 C CA . PRO A 1 93 ? 17.254 13.995 8.275 1.00 65.12 93 PRO A CA 1
ATOM 685 C C . PRO A 1 93 ? 17.193 12.641 8.990 1.00 65.12 93 PRO A C 1
ATOM 687 O O . PRO A 1 93 ? 17.615 11.638 8.412 1.00 65.12 93 PRO A O 1
ATOM 690 N N . ARG A 1 94 ? 16.652 12.582 10.217 1.00 66.25 94 ARG A N 1
ATOM 691 C CA . ARG A 1 94 ? 16.438 11.339 10.962 1.00 66.25 94 ARG A CA 1
ATOM 692 C C . ARG A 1 94 ? 15.671 10.326 10.105 1.00 66.25 94 ARG A C 1
ATOM 694 O O . ARG A 1 94 ? 16.139 9.202 9.962 1.00 66.25 94 ARG A O 1
ATOM 701 N N . TRP A 1 95 ? 14.573 10.705 9.457 1.00 64.19 95 TRP A N 1
ATOM 702 C CA . TRP A 1 95 ? 13.763 9.769 8.660 1.00 64.19 95 TRP A CA 1
ATOM 703 C C . TRP A 1 95 ? 14.546 9.070 7.528 1.00 64.19 95 TRP A C 1
ATOM 705 O O . TRP A 1 95 ? 14.335 7.883 7.275 1.00 64.19 95 TRP A O 1
ATOM 715 N N . ILE A 1 96 ? 15.509 9.753 6.892 1.00 65.62 96 ILE A N 1
ATOM 716 C CA . ILE A 1 96 ? 16.353 9.141 5.849 1.00 65.62 96 ILE A CA 1
ATOM 717 C C . ILE A 1 96 ? 17.082 7.919 6.407 1.00 65.62 96 ILE A C 1
ATOM 719 O O . ILE A 1 96 ? 17.248 6.931 5.700 1.00 65.62 96 ILE A O 1
ATOM 723 N N . LEU A 1 97 ? 17.489 7.951 7.675 1.00 66.31 97 LEU A N 1
ATOM 724 C CA . LEU A 1 97 ? 18.161 6.819 8.300 1.00 66.31 97 LEU A CA 1
ATOM 725 C C . LEU A 1 97 ? 17.235 5.659 8.595 1.00 66.31 97 LEU A C 1
ATOM 727 O O . LEU A 1 97 ? 17.687 4.522 8.517 1.00 66.31 97 LEU A O 1
ATOM 731 N N . GLU A 1 98 ? 15.978 5.937 8.946 1.00 65.94 98 GLU A N 1
ATOM 732 C CA . GLU A 1 98 ? 14.980 4.881 9.104 1.00 65.94 98 GLU A CA 1
ATOM 733 C C . GLU A 1 98 ? 14.863 4.142 7.785 1.00 65.94 98 GLU A C 1
ATOM 735 O O . GLU A 1 98 ? 15.194 2.962 7.720 1.00 65.94 98 GLU A O 1
ATOM 740 N N . VAL A 1 99 ? 14.558 4.880 6.715 1.00 70.06 99 VAL A N 1
ATOM 741 C CA . VAL A 1 99 ? 14.438 4.330 5.367 1.00 70.06 99 VAL A CA 1
ATOM 742 C C . VAL A 1 99 ? 15.714 3.590 4.980 1.00 70.06 99 VAL A C 1
ATOM 744 O O . VAL A 1 99 ? 15.644 2.424 4.625 1.00 70.06 99 VAL A O 1
ATOM 747 N N . LEU A 1 100 ? 16.900 4.185 5.122 1.00 71.44 100 LEU A N 1
ATOM 748 C CA . LEU A 1 100 ? 18.157 3.504 4.800 1.00 71.44 100 LEU A CA 1
ATOM 749 C C . LEU A 1 100 ? 18.363 2.220 5.607 1.00 71.44 100 LEU A C 1
ATOM 751 O O . LEU A 1 100 ? 18.806 1.229 5.039 1.00 71.44 100 LEU A O 1
ATOM 755 N N . ARG A 1 101 ? 18.027 2.200 6.899 1.00 73.94 101 ARG A N 1
ATOM 756 C CA . ARG A 1 101 ? 18.123 0.999 7.736 1.00 73.94 101 ARG A CA 1
ATOM 757 C C . ARG A 1 101 ? 17.202 -0.104 7.255 1.00 73.94 101 ARG A C 1
ATOM 759 O O . ARG A 1 101 ? 17.645 -1.249 7.156 1.00 73.94 101 ARG A O 1
ATOM 766 N N . GLU A 1 102 ? 15.957 0.231 6.942 1.00 73.06 102 GLU A N 1
ATOM 767 C CA . GLU A 1 102 ? 15.016 -0.730 6.374 1.00 73.06 102 GLU A CA 1
ATOM 768 C C . GLU A 1 102 ? 15.540 -1.247 5.042 1.00 73.06 102 GLU A C 1
ATOM 770 O O . GLU A 1 102 ? 15.676 -2.449 4.839 1.00 73.06 102 GLU A O 1
ATOM 775 N N . LEU A 1 103 ? 15.922 -0.333 4.156 1.00 75.88 103 LEU A N 1
ATOM 776 C CA . LEU A 1 103 ? 16.434 -0.647 2.836 1.00 75.88 103 LEU A CA 1
ATOM 777 C C . LEU A 1 103 ? 17.695 -1.525 2.904 1.00 75.88 103 LEU A C 1
ATOM 779 O O . LEU A 1 103 ? 17.808 -2.486 2.158 1.00 75.88 103 LEU A O 1
ATOM 783 N N . MET A 1 104 ? 18.597 -1.305 3.858 1.00 73.00 104 MET A N 1
ATOM 784 C CA . MET A 1 104 ? 19.773 -2.162 4.066 1.00 73.00 104 MET A CA 1
ATOM 785 C C . MET A 1 104 ? 19.411 -3.584 4.478 1.00 73.00 104 MET A C 1
ATOM 787 O O . MET A 1 104 ? 20.038 -4.541 4.033 1.00 73.00 104 MET A O 1
ATOM 791 N N . ILE A 1 105 ? 18.393 -3.732 5.323 1.00 70.38 105 ILE A N 1
ATOM 792 C CA . ILE A 1 105 ? 17.862 -5.043 5.700 1.00 70.38 105 ILE A CA 1
ATOM 793 C C . ILE A 1 105 ? 17.206 -5.728 4.491 1.00 70.38 105 ILE A C 1
ATOM 795 O O . ILE A 1 105 ? 17.259 -6.954 4.351 1.00 70.38 105 ILE A O 1
ATOM 799 N N . LEU A 1 106 ? 16.581 -4.929 3.629 1.00 71.69 106 LEU A N 1
ATOM 800 C CA . LEU A 1 106 ? 15.838 -5.375 2.459 1.00 71.69 106 LEU A CA 1
ATOM 801 C C . LEU A 1 106 ? 16.744 -5.777 1.293 1.00 71.69 106 LEU A C 1
ATOM 803 O O . LEU A 1 106 ? 16.349 -6.627 0.493 1.00 71.69 106 LEU A O 1
ATOM 807 N N . THR A 1 107 ? 17.941 -5.193 1.184 1.00 69.12 107 THR A N 1
ATOM 808 C CA . THR A 1 107 ? 18.734 -5.269 -0.046 1.00 69.12 107 THR A CA 1
ATOM 809 C C . THR A 1 107 ? 20.159 -5.759 0.185 1.00 69.12 107 THR A C 1
ATOM 811 O O . THR A 1 107 ? 20.993 -5.051 0.740 1.00 69.12 107 THR A O 1
ATOM 814 N N . ASP A 1 108 ? 20.470 -6.935 -0.354 1.00 68.75 108 ASP A N 1
ATOM 815 C CA . ASP A 1 108 ? 21.842 -7.384 -0.644 1.00 68.75 108 ASP A CA 1
ATOM 816 C C . ASP A 1 108 ? 22.152 -7.312 -2.158 1.00 68.75 108 ASP A C 1
ATOM 818 O O . ASP A 1 108 ? 23.112 -7.905 -2.644 1.00 68.75 108 ASP A O 1
ATOM 822 N N . GLY A 1 109 ? 21.288 -6.632 -2.925 1.00 65.00 109 GLY A N 1
ATOM 823 C CA . GLY A 1 109 ? 21.343 -6.545 -4.388 1.00 65.00 109 GLY A CA 1
ATOM 824 C C . GLY A 1 109 ? 20.853 -7.797 -5.130 1.00 65.00 109 GLY A C 1
ATOM 825 O O . GLY A 1 109 ? 20.672 -7.744 -6.346 1.00 65.00 109 GLY A O 1
ATOM 826 N N . SER A 1 110 ? 20.603 -8.911 -4.433 1.00 68.12 110 SER A N 1
ATOM 827 C CA . SER A 1 110 ? 20.087 -10.160 -5.019 1.00 68.12 110 SER A CA 1
ATOM 828 C C . SER A 1 110 ? 18.609 -10.421 -4.711 1.00 68.12 110 SER A C 1
ATOM 830 O O . SER A 1 110 ? 17.949 -11.184 -5.421 1.00 68.12 110 SER A O 1
ATOM 832 N N . ARG A 1 111 ? 18.080 -9.770 -3.671 1.00 77.19 111 ARG A N 1
ATOM 833 C CA . ARG A 1 111 ? 16.687 -9.896 -3.228 1.00 77.19 111 ARG A CA 1
ATOM 834 C C . ARG A 1 111 ? 15.735 -8.996 -4.008 1.00 77.19 111 ARG A C 1
ATOM 836 O O . ARG A 1 111 ? 16.120 -8.040 -4.677 1.00 77.19 111 ARG A O 1
ATOM 843 N N . ASN A 1 112 ? 14.459 -9.331 -3.910 1.00 87.00 112 ASN A N 1
ATOM 844 C CA . ASN A 1 112 ? 13.335 -8.534 -4.391 1.00 87.00 112 ASN A CA 1
ATOM 845 C C . ASN A 1 112 ? 12.366 -8.284 -3.228 1.00 87.00 112 ASN A C 1
ATOM 847 O O . ASN A 1 112 ? 12.436 -8.946 -2.190 1.00 87.00 112 ASN A O 1
ATOM 851 N N . TRP A 1 113 ? 11.453 -7.335 -3.416 1.00 91.06 113 TRP A N 1
ATOM 852 C CA . TRP A 1 113 ? 10.477 -6.952 -2.397 1.00 91.06 113 TRP A CA 1
ATOM 853 C C . TRP A 1 113 ? 9.611 -8.117 -1.895 1.00 91.06 113 TRP A C 1
ATOM 855 O O . TRP A 1 113 ? 9.293 -8.204 -0.708 1.00 91.06 113 TRP A O 1
ATOM 865 N N . GLU A 1 114 ? 9.240 -9.039 -2.781 1.00 90.25 114 GLU A N 1
ATOM 866 C CA . GLU A 1 114 ? 8.411 -10.181 -2.402 1.00 90.25 114 GLU A CA 1
ATOM 867 C C . GLU A 1 114 ? 9.129 -11.090 -1.397 1.00 90.25 114 GLU A C 1
ATOM 869 O O . GLU A 1 114 ? 8.514 -11.497 -0.418 1.00 90.25 114 GLU A O 1
ATOM 874 N N . ASP A 1 115 ? 10.429 -11.353 -1.577 1.00 87.88 115 ASP A N 1
ATOM 875 C CA . ASP A 1 115 ? 11.203 -12.209 -0.664 1.00 87.88 115 ASP A CA 1
ATOM 876 C C . ASP A 1 115 ? 11.226 -11.661 0.770 1.00 87.88 115 ASP A C 1
ATOM 878 O O . ASP A 1 115 ? 11.182 -12.424 1.739 1.00 87.88 115 ASP A O 1
ATOM 882 N N . PHE A 1 116 ? 11.235 -10.336 0.924 1.00 88.19 116 PHE A N 1
ATOM 883 C CA . PHE A 1 116 ? 11.108 -9.704 2.234 1.00 88.19 116 PHE A CA 1
ATOM 884 C C . PHE A 1 116 ? 9.744 -9.970 2.873 1.00 88.19 116 PHE A C 1
ATOM 886 O O . PHE A 1 116 ? 9.667 -10.416 4.020 1.00 88.19 116 PHE A O 1
ATOM 893 N N . VAL A 1 117 ? 8.662 -9.724 2.132 1.00 91.94 117 VAL A N 1
ATOM 894 C CA . VAL A 1 117 ? 7.300 -9.955 2.633 1.00 91.94 117 VAL A CA 1
ATOM 895 C C . VAL A 1 117 ? 7.083 -11.443 2.920 1.00 91.94 117 VAL A C 1
ATOM 897 O O . VAL A 1 117 ? 6.419 -11.804 3.889 1.00 91.94 117 VAL A O 1
ATOM 900 N N . TYR A 1 118 ? 7.701 -12.323 2.139 1.00 91.31 118 TYR A N 1
ATOM 901 C CA . TYR A 1 118 ? 7.675 -13.765 2.352 1.00 91.31 118 TYR A CA 1
ATOM 902 C C . TYR A 1 118 ? 8.341 -14.131 3.685 1.00 91.31 118 TYR A C 1
ATOM 904 O O . TYR A 1 118 ? 7.741 -14.841 4.493 1.00 91.31 118 TYR A O 1
ATOM 912 N N . ALA A 1 119 ? 9.520 -13.570 3.970 1.00 88.88 119 ALA A N 1
ATOM 913 C CA . ALA A 1 119 ? 10.197 -13.746 5.254 1.00 88.88 119 ALA A CA 1
ATOM 914 C C . ALA A 1 119 ? 9.379 -13.180 6.433 1.00 88.88 119 ALA A C 1
ATOM 916 O O . ALA A 1 119 ? 9.319 -13.802 7.498 1.00 88.88 119 ALA A O 1
ATOM 917 N N . LEU A 1 120 ? 8.713 -12.033 6.250 1.00 90.94 120 LEU A N 1
ATOM 918 C CA . LEU A 1 120 ? 7.794 -11.461 7.240 1.00 90.94 120 LEU A CA 1
ATOM 919 C C . LEU A 1 120 ? 6.655 -12.440 7.566 1.00 90.94 120 LEU A C 1
ATOM 921 O O . LEU A 1 120 ? 6.402 -12.738 8.737 1.00 90.94 120 LEU A O 1
ATOM 925 N N . PHE A 1 121 ? 5.993 -12.975 6.541 1.00 94.62 121 PHE A N 1
ATOM 926 C CA . PHE A 1 121 ? 4.867 -13.894 6.698 1.00 94.62 121 PHE A CA 1
ATOM 927 C C . PHE A 1 121 ? 5.292 -15.205 7.357 1.00 94.62 121 PHE A C 1
ATOM 929 O O . PHE A 1 121 ? 4.681 -15.632 8.340 1.00 94.62 121 PHE A O 1
ATOM 936 N N . GLU A 1 122 ? 6.376 -15.814 6.884 1.00 93.75 122 GLU A N 1
ATOM 937 C CA . GLU A 1 122 ? 6.842 -17.097 7.399 1.00 93.75 122 GLU A CA 1
ATOM 938 C C . GLU A 1 122 ? 7.286 -16.982 8.863 1.00 93.75 122 GLU A C 1
ATOM 940 O O . GLU A 1 122 ? 6.900 -17.785 9.719 1.00 93.75 122 GLU A O 1
ATOM 945 N N . HIS A 1 123 ? 8.080 -15.962 9.191 1.00 91.12 123 HIS A N 1
ATOM 946 C CA . HIS A 1 123 ? 8.777 -15.917 10.473 1.00 91.12 123 HIS A CA 1
ATOM 947 C C . HIS A 1 123 ? 8.033 -15.129 11.551 1.00 91.12 123 HIS A C 1
ATOM 949 O O . HIS A 1 123 ? 7.959 -15.583 12.703 1.00 91.12 123 HIS A O 1
ATOM 955 N N . ALA A 1 124 ? 7.446 -13.985 11.194 1.00 91.56 124 ALA A N 1
ATOM 956 C CA . ALA A 1 124 ? 6.695 -13.158 12.134 1.00 91.56 124 ALA A CA 1
ATOM 957 C C . ALA A 1 124 ? 5.275 -13.697 12.328 1.00 91.56 124 ALA A C 1
ATOM 959 O O . ALA A 1 124 ? 4.779 -13.786 13.454 1.00 91.56 124 ALA A O 1
ATOM 960 N N . MET A 1 125 ? 4.631 -14.089 11.225 1.00 94.62 125 MET A N 1
ATOM 961 C CA . MET A 1 125 ? 3.213 -14.441 11.213 1.00 94.62 125 MET A CA 1
ATOM 962 C C . MET A 1 125 ? 2.988 -15.953 11.233 1.00 94.62 125 MET A C 1
ATOM 964 O O . MET A 1 125 ? 1.930 -16.388 11.671 1.00 94.62 125 MET A O 1
ATOM 968 N N . GLY A 1 126 ? 3.964 -16.780 10.854 1.00 95.75 126 GLY A N 1
ATOM 969 C CA . GLY A 1 126 ? 3.771 -18.230 10.754 1.00 95.75 126 GLY A CA 1
ATOM 970 C C . GLY A 1 126 ? 2.793 -18.619 9.642 1.00 95.75 126 GLY A C 1
ATOM 971 O O . GLY A 1 126 ? 2.029 -19.566 9.818 1.00 95.75 126 GLY A O 1
ATOM 972 N N . ILE A 1 127 ? 2.776 -17.854 8.549 1.00 96.44 127 ILE A N 1
ATOM 973 C CA . ILE A 1 127 ? 1.998 -18.130 7.339 1.00 96.44 127 ILE A CA 1
ATOM 974 C C . ILE A 1 127 ? 2.976 -18.625 6.277 1.00 96.44 127 ILE A C 1
ATOM 976 O O . ILE A 1 127 ? 3.942 -17.934 5.965 1.00 96.44 127 ILE A O 1
ATOM 980 N N . ASP A 1 128 ? 2.730 -19.813 5.729 1.00 94.69 128 ASP A N 1
ATOM 981 C CA . ASP A 1 128 ? 3.519 -20.321 4.607 1.00 94.69 128 ASP A CA 1
ATOM 982 C C . ASP A 1 128 ? 3.270 -19.458 3.356 1.00 94.69 128 ASP A C 1
ATOM 984 O O . ASP A 1 128 ? 2.144 -19.045 3.065 1.00 94.69 128 ASP A O 1
ATOM 988 N N . THR A 1 129 ? 4.333 -19.143 2.623 1.00 88.88 129 THR A N 1
ATOM 989 C CA . THR A 1 129 ? 4.302 -18.194 1.500 1.00 88.88 129 THR A CA 1
ATOM 990 C C . THR A 1 129 ? 3.510 -18.722 0.305 1.00 88.88 129 THR A C 1
ATOM 992 O O . THR A 1 129 ? 3.095 -17.948 -0.559 1.00 88.88 129 THR A O 1
ATOM 995 N N . THR A 1 130 ? 3.240 -20.027 0.270 1.00 90.44 130 THR A N 1
ATOM 996 C CA . THR A 1 130 ? 2.431 -20.684 -0.758 1.00 90.44 130 THR A CA 1
ATOM 997 C C . THR A 1 130 ? 0.945 -20.728 -0.418 1.00 90.44 130 THR A C 1
ATOM 999 O O . THR A 1 130 ? 0.164 -21.111 -1.286 1.00 90.44 130 THR A O 1
ATOM 1002 N N . VAL A 1 131 ? 0.524 -20.324 0.795 1.00 94.69 131 VAL A N 1
ATOM 1003 C CA . VAL A 1 131 ? -0.890 -20.385 1.202 1.00 94.69 131 VAL A CA 1
ATOM 1004 C C . VAL A 1 131 ? -1.748 -19.556 0.236 1.00 94.69 131 VAL A C 1
ATOM 1006 O O . VAL A 1 131 ? -1.561 -18.337 0.134 1.00 94.69 131 VAL A O 1
ATOM 1009 N N . PRO A 1 132 ? -2.719 -20.188 -0.450 1.00 96.00 132 PRO A N 1
ATOM 1010 C CA . PRO A 1 132 ? -3.621 -19.475 -1.347 1.00 96.00 132 PRO A CA 1
ATOM 1011 C C . PRO A 1 132 ? -4.605 -18.568 -0.598 1.00 96.00 132 PRO A C 1
ATOM 1013 O O . PRO A 1 132 ? -5.067 -18.916 0.489 1.00 96.00 132 PRO A O 1
ATOM 1016 N N . ALA A 1 133 ? -5.017 -17.456 -1.200 1.00 95.94 133 ALA A N 1
ATOM 1017 C CA . ALA A 1 133 ? -5.933 -16.472 -0.618 1.00 95.94 133 ALA A CA 1
ATOM 1018 C C . ALA A 1 133 ? -7.380 -16.979 -0.464 1.00 95.94 133 ALA A C 1
ATOM 1020 O O . ALA A 1 133 ? -8.209 -16.381 0.205 1.00 95.94 133 ALA A O 1
ATOM 1021 N N . GLY A 1 134 ? -7.718 -18.115 -1.058 1.00 96.19 134 GLY A N 1
ATOM 1022 C CA . GLY A 1 134 ? -8.982 -18.809 -0.844 1.00 96.19 134 GLY A CA 1
ATOM 1023 C C . GLY A 1 134 ? -8.923 -19.869 0.254 1.00 96.19 134 GLY A C 1
ATOM 1024 O O . GLY A 1 134 ? -9.899 -20.598 0.430 1.00 96.19 134 GLY A O 1
ATOM 1025 N N . SER A 1 135 ? -7.786 -20.014 0.942 1.00 97.69 135 SER A N 1
ATOM 1026 C CA . SER A 1 135 ? -7.590 -21.016 1.995 1.00 97.69 135 SER A CA 1
ATOM 1027 C C . SER A 1 135 ? -8.503 -20.783 3.200 1.00 97.69 135 SER A C 1
ATOM 1029 O O . SER A 1 135 ? -9.022 -19.679 3.377 1.00 97.69 135 SER A O 1
ATOM 1031 N N . PRO A 1 136 ? -8.685 -21.800 4.066 1.00 98.06 136 PRO A N 1
ATOM 1032 C CA . PRO A 1 136 ? -9.357 -21.612 5.344 1.00 98.06 136 PRO A CA 1
ATOM 1033 C C . PRO A 1 136 ? -8.740 -20.465 6.149 1.00 98.06 136 PRO A C 1
ATOM 1035 O O . PRO A 1 136 ? -7.519 -20.347 6.253 1.00 98.06 136 PRO A O 1
ATOM 1038 N N . VAL A 1 137 ? -9.606 -19.652 6.745 1.00 98.19 137 VAL A N 1
ATOM 1039 C CA . VAL A 1 137 ? -9.243 -18.495 7.569 1.00 98.19 137 VAL A CA 1
ATOM 1040 C C . VAL A 1 137 ? -9.745 -18.665 8.998 1.00 98.19 137 VAL A C 1
ATOM 1042 O O . VAL A 1 137 ? -10.559 -19.536 9.312 1.00 98.19 137 VAL A O 1
ATOM 1045 N N . ASN A 1 138 ? -9.275 -17.802 9.890 1.00 97.56 138 ASN A N 1
ATOM 1046 C CA . ASN A 1 138 ? -9.810 -17.662 11.232 1.00 97.56 138 ASN A CA 1
ATOM 1047 C C . ASN A 1 138 ? -11.313 -17.346 11.177 1.00 97.56 138 ASN A C 1
ATOM 1049 O O . ASN A 1 138 ? -11.769 -16.556 10.354 1.00 97.56 138 ASN A O 1
ATOM 1053 N N . ALA A 1 139 ? -12.081 -17.904 12.116 1.00 95.81 139 ALA A N 1
ATOM 1054 C CA . ALA A 1 139 ? -13.548 -17.860 12.100 1.00 95.81 139 ALA A CA 1
ATOM 1055 C C . ALA A 1 139 ? -14.158 -16.447 12.061 1.00 95.81 139 ALA A C 1
ATOM 1057 O O . ALA A 1 139 ? -15.310 -16.283 11.675 1.00 95.81 139 ALA A O 1
ATOM 1058 N N . TRP A 1 140 ? -13.420 -15.420 12.494 1.00 94.31 140 TRP A N 1
ATOM 1059 C CA . TRP A 1 140 ? -13.905 -14.047 12.402 1.00 94.31 140 TRP A CA 1
ATOM 1060 C C . TRP A 1 140 ? -13.890 -13.518 10.967 1.00 94.31 140 TRP A C 1
ATOM 1062 O O . TRP A 1 140 ? -14.665 -12.612 10.710 1.00 94.31 140 TRP A O 1
ATOM 1072 N N . ALA A 1 141 ? -13.016 -14.029 10.094 1.00 96.75 141 ALA A N 1
ATOM 1073 C CA . ALA A 1 141 ? -12.757 -13.536 8.742 1.00 96.75 141 ALA A CA 1
ATOM 1074 C C . ALA A 1 141 ? -13.526 -14.305 7.656 1.00 96.75 141 ALA A C 1
ATOM 1076 O O . ALA A 1 141 ? -13.698 -13.790 6.556 1.00 96.75 141 ALA A O 1
ATOM 1077 N N . ASP A 1 142 ? -13.975 -15.521 7.966 1.00 97.62 142 ASP A N 1
ATOM 1078 C CA . ASP A 1 142 ? -14.658 -16.407 7.023 1.00 97.62 142 ASP A CA 1
ATOM 1079 C C . ASP A 1 142 ? -15.871 -15.731 6.366 1.00 97.62 142 ASP A C 1
ATOM 1081 O O . ASP A 1 142 ? -16.697 -15.099 7.032 1.00 97.62 142 ASP A O 1
ATOM 1085 N N . GLY A 1 143 ? -15.947 -15.830 5.039 1.00 97.06 143 GLY A N 1
ATOM 1086 C CA . GLY A 1 143 ? -17.013 -15.243 4.233 1.00 97.06 143 GLY A CA 1
ATOM 1087 C C . GLY A 1 143 ? -16.948 -13.719 4.071 1.00 97.06 143 GLY A C 1
ATOM 1088 O O . GLY A 1 143 ? -17.880 -13.146 3.505 1.00 97.06 143 GLY A O 1
ATOM 1089 N N . LYS A 1 144 ? -15.880 -13.044 4.507 1.00 97.44 144 LYS A N 1
ATOM 1090 C CA . LYS A 1 144 ? -15.684 -11.601 4.266 1.00 97.44 144 LYS A CA 1
ATOM 1091 C C . LYS A 1 144 ? -14.937 -11.342 2.969 1.00 97.44 144 LYS A C 1
ATOM 1093 O O . LYS A 1 144 ? -14.113 -12.153 2.556 1.00 97.44 144 LYS A O 1
ATOM 1098 N N . THR A 1 145 ? -15.201 -10.200 2.350 1.00 97.94 145 THR A N 1
ATOM 1099 C CA . THR A 1 14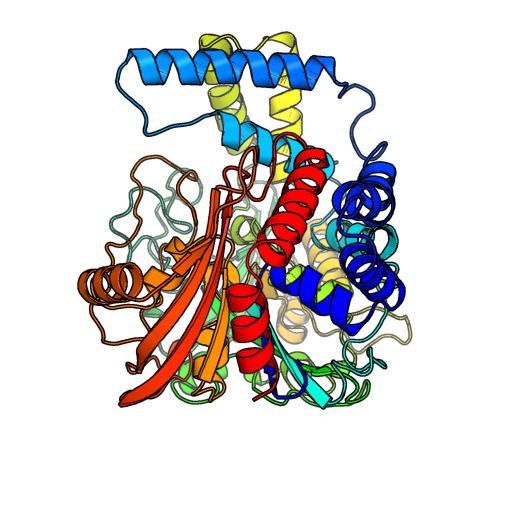5 ? -14.433 -9.736 1.193 1.00 97.94 145 THR A CA 1
ATOM 1100 C C . THR A 1 145 ? -13.169 -9.041 1.678 1.00 97.94 145 THR A C 1
ATOM 1102 O O . THR A 1 145 ? -13.241 -8.104 2.466 1.00 97.94 145 THR A O 1
ATOM 1105 N N . TRP A 1 146 ? -12.007 -9.436 1.183 1.00 98.19 146 TRP A N 1
ATOM 1106 C CA . TRP A 1 146 ? -10.776 -8.672 1.322 1.00 98.19 146 TRP A CA 1
ATOM 1107 C C . TRP A 1 146 ? -10.437 -7.985 0.001 1.00 98.19 146 TRP A C 1
ATOM 1109 O O . TRP A 1 146 ? -10.343 -8.634 -1.040 1.00 98.19 146 TRP A O 1
ATOM 1119 N N . LEU A 1 147 ? -10.284 -6.667 0.058 1.00 97.38 147 LEU A N 1
ATOM 1120 C CA . LEU A 1 147 ? -9.820 -5.805 -1.013 1.00 97.38 147 LEU A CA 1
ATOM 1121 C C . LEU A 1 147 ? -8.381 -5.384 -0.715 1.00 97.38 147 LEU A C 1
ATOM 1123 O O . LEU A 1 147 ? -8.154 -4.443 0.043 1.00 97.38 147 LEU A O 1
ATOM 1127 N N . ALA A 1 148 ? -7.413 -6.080 -1.303 1.00 97.44 148 ALA A N 1
ATOM 1128 C CA . ALA A 1 148 ? -6.014 -5.673 -1.228 1.00 97.44 148 ALA A CA 1
ATOM 1129 C C . ALA A 1 148 ? -5.738 -4.665 -2.350 1.00 97.44 148 ALA A C 1
ATOM 1131 O O . ALA A 1 148 ? -5.565 -5.055 -3.508 1.00 97.44 148 ALA A O 1
ATOM 1132 N N . GLY A 1 149 ? -5.759 -3.378 -2.012 1.00 95.44 149 GLY A N 1
ATOM 1133 C CA . GLY A 1 149 ? -5.463 -2.266 -2.906 1.00 95.44 149 GLY A CA 1
ATOM 1134 C C . GLY A 1 149 ? -4.036 -2.342 -3.434 1.00 95.44 149 GLY A C 1
ATOM 1135 O O . GLY A 1 149 ? -3.095 -2.612 -2.685 1.00 95.44 149 GLY A O 1
ATOM 1136 N N . VAL A 1 150 ? -3.882 -2.122 -4.734 1.00 95.44 150 VAL A N 1
ATOM 1137 C CA . VAL A 1 150 ? -2.600 -2.073 -5.442 1.00 95.44 150 VAL A CA 1
ATOM 1138 C C . VAL A 1 150 ? -2.636 -0.918 -6.434 1.00 95.44 150 VAL A C 1
ATOM 1140 O O . VAL A 1 150 ? -3.693 -0.546 -6.943 1.00 95.44 150 VAL A O 1
ATOM 1143 N N . SER A 1 151 ? -1.473 -0.392 -6.782 1.00 91.94 151 SER A N 1
ATOM 1144 C CA . SER A 1 151 ? -1.355 0.569 -7.872 1.00 91.94 151 SER A CA 1
ATOM 1145 C C . SER A 1 151 ? -0.754 -0.127 -9.090 1.00 91.94 151 SER A C 1
ATOM 1147 O O . SER A 1 151 ? 0.331 -0.705 -9.034 1.00 91.94 151 SER A O 1
ATOM 1149 N N . LEU A 1 152 ? -1.461 -0.085 -10.216 1.00 91.88 152 LEU A N 1
ATOM 1150 C CA . LEU A 1 152 ? -0.979 -0.606 -11.490 1.00 91.88 152 LEU A CA 1
ATOM 1151 C C . LEU A 1 152 ? -0.134 0.465 -12.185 1.00 91.88 152 LEU A C 1
ATOM 1153 O O . LEU A 1 152 ? -0.635 1.555 -12.483 1.00 91.88 152 LEU A O 1
ATOM 1157 N N . LEU A 1 153 ? 1.131 0.166 -12.489 1.00 90.00 153 LEU A N 1
ATOM 1158 C CA . LEU A 1 153 ? 1.958 1.081 -13.274 1.00 90.00 153 LEU A CA 1
ATOM 1159 C C . LEU A 1 153 ? 1.465 1.119 -14.725 1.00 90.00 153 LEU A C 1
ATOM 1161 O O . LEU A 1 153 ? 1.588 0.157 -15.481 1.00 90.00 153 LEU A O 1
ATOM 1165 N N . THR A 1 154 ? 0.914 2.262 -15.129 1.00 87.56 154 THR A N 1
ATOM 1166 C CA . THR A 1 154 ? 0.293 2.467 -16.448 1.00 87.56 154 THR A CA 1
ATOM 1167 C C . THR A 1 154 ? 0.880 3.669 -17.186 1.00 87.56 154 THR A C 1
ATOM 1169 O O . THR A 1 154 ? 0.145 4.500 -17.723 1.00 87.56 154 THR A O 1
ATOM 1172 N N . PRO A 1 155 ? 2.212 3.814 -17.250 1.00 76.88 155 PRO A N 1
ATOM 1173 C CA . PRO A 1 155 ? 2.777 5.057 -17.720 1.00 76.88 155 PRO A CA 1
ATOM 1174 C C . PRO A 1 155 ? 2.648 5.114 -19.254 1.00 76.88 155 PRO A C 1
ATOM 1176 O O . PRO A 1 155 ? 2.818 4.115 -19.960 1.00 76.88 155 PRO A O 1
ATOM 1179 N N . GLY A 1 156 ? 2.233 6.265 -19.782 1.00 64.31 156 GLY A N 1
ATOM 1180 C CA . GLY A 1 156 ? 1.879 6.377 -21.200 1.00 64.31 156 GLY A CA 1
ATOM 1181 C C . GLY A 1 156 ? 1.075 7.610 -21.606 1.00 64.31 156 GLY A C 1
ATOM 1182 O O . GLY A 1 156 ? 0.904 7.791 -22.813 1.00 64.31 156 GLY A O 1
ATOM 1183 N N . GLY A 1 157 ? 0.616 8.422 -20.647 1.00 68.50 157 GLY A N 1
ATOM 1184 C CA . GLY A 1 157 ? -0.171 9.641 -20.855 1.00 68.50 157 GLY A CA 1
ATOM 1185 C C . GLY A 1 157 ? 0.385 10.883 -20.161 1.00 68.50 157 GLY A C 1
ATOM 1186 O O . GLY A 1 157 ? 1.457 10.846 -19.559 1.00 68.50 157 GLY A O 1
ATOM 1187 N N . ALA A 1 158 ? -0.391 11.968 -20.213 1.00 69.88 158 ALA A N 1
ATOM 1188 C CA . ALA A 1 158 ? -0.165 13.235 -19.512 1.00 69.88 158 ALA A CA 1
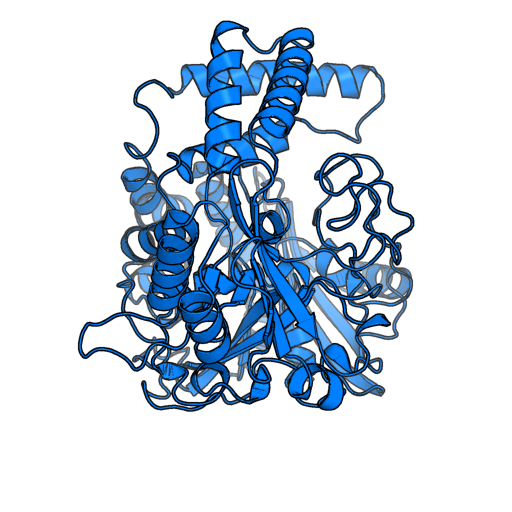ATOM 1189 C C . ALA A 1 158 ? -1.159 13.440 -18.342 1.00 69.88 158 ALA A C 1
ATOM 1191 O O . ALA A 1 158 ? -1.375 14.567 -17.897 1.00 69.88 158 ALA A O 1
ATOM 1192 N N . GLY A 1 159 ? -1.783 12.361 -17.845 1.00 70.62 159 GLY A N 1
ATOM 1193 C CA . GLY A 1 159 ? -2.734 12.400 -16.732 1.00 70.62 159 GLY A CA 1
ATOM 1194 C C . GLY A 1 159 ? -2.095 12.703 -15.373 1.00 70.62 159 GLY A C 1
ATOM 1195 O O . GLY A 1 159 ? -0.902 12.984 -15.258 1.00 70.62 159 GLY A O 1
ATOM 1196 N N . ALA A 1 160 ? -2.889 12.635 -14.303 1.00 70.38 160 ALA A N 1
ATOM 1197 C CA . ALA A 1 160 ? -2.400 12.892 -12.946 1.00 70.38 160 ALA A CA 1
ATOM 1198 C C . ALA A 1 160 ? -1.254 11.940 -12.540 1.00 70.38 160 ALA A C 1
ATOM 1200 O O . ALA A 1 160 ? -1.186 10.791 -12.986 1.00 70.38 160 ALA A O 1
ATOM 1201 N N . GLY A 1 161 ? -0.335 12.432 -11.707 1.00 64.19 161 GLY A N 1
ATOM 1202 C CA . GLY A 1 161 ? 0.913 11.734 -11.374 1.00 64.19 161 GLY A CA 1
ATOM 1203 C C . GLY A 1 161 ? 1.990 11.824 -12.463 1.00 64.19 161 GLY A C 1
ATOM 1204 O O . GLY A 1 161 ? 3.118 11.390 -12.240 1.00 64.19 161 GLY A O 1
ATOM 1205 N N . THR A 1 162 ? 1.679 12.407 -13.628 1.00 65.81 162 THR A N 1
ATOM 1206 C CA . THR A 1 162 ? 2.690 12.821 -14.606 1.00 65.81 162 THR A CA 1
ATOM 1207 C C . THR A 1 162 ? 3.184 14.222 -14.281 1.00 65.81 162 THR A C 1
ATOM 1209 O O . THR A 1 162 ? 2.473 15.052 -13.716 1.00 65.81 162 THR A O 1
ATOM 1212 N N . CYS A 1 163 ? 4.389 14.516 -14.733 1.00 61.00 163 CYS A N 1
ATOM 1213 C CA . CYS A 1 163 ? 4.987 15.835 -14.596 1.00 61.00 163 CYS A CA 1
ATOM 1214 C C . CYS A 1 163 ? 4.325 16.907 -15.443 1.00 61.00 163 CYS A C 1
ATOM 1216 O O . CYS A 1 163 ? 4.362 18.080 -15.106 1.00 61.00 163 CYS A O 1
ATOM 1218 N N . THR A 1 164 ? 3.676 16.507 -16.535 1.00 63.50 164 THR A N 1
ATOM 1219 C CA . THR A 1 164 ? 2.868 17.430 -17.330 1.00 63.50 164 THR A CA 1
ATOM 1220 C C . THR A 1 164 ? 1.648 17.913 -16.543 1.00 63.50 164 THR A C 1
ATOM 1222 O O . THR A 1 164 ? 1.226 19.051 -16.720 1.00 63.50 164 THR A O 1
ATOM 1225 N N . ALA A 1 165 ? 1.102 17.072 -15.659 1.00 61.28 165 ALA A N 1
ATOM 1226 C CA . ALA A 1 165 ? -0.033 17.420 -14.811 1.00 61.28 165 ALA A CA 1
ATOM 1227 C C . ALA A 1 165 ? 0.370 18.087 -13.483 1.00 61.28 165 ALA A C 1
ATOM 1229 O O . ALA A 1 165 ? -0.431 18.825 -12.911 1.00 61.28 165 ALA A O 1
ATOM 1230 N N . SER A 1 166 ? 1.582 17.839 -12.975 1.00 58.03 166 SER A N 1
ATOM 1231 C CA . SER A 1 166 ? 2.065 18.447 -11.734 1.00 58.03 166 SER A CA 1
ATOM 1232 C C . SER A 1 166 ? 2.981 19.638 -12.017 1.00 58.03 166 SER A C 1
ATOM 1234 O O . SER A 1 166 ? 4.068 19.458 -12.550 1.00 58.03 166 SER A O 1
ATOM 1236 N N . ASN A 1 167 ? 2.651 20.831 -11.515 1.00 54.53 167 ASN A N 1
ATOM 1237 C CA . ASN A 1 167 ? 3.618 21.941 -11.403 1.00 54.53 167 ASN A CA 1
ATOM 1238 C C . ASN A 1 167 ? 4.711 21.678 -10.340 1.00 54.53 167 ASN A C 1
ATOM 1240 O O . ASN A 1 167 ? 5.376 22.605 -9.880 1.00 54.53 167 ASN A O 1
ATOM 1244 N N . ALA A 1 168 ? 4.863 20.431 -9.896 1.00 53.53 168 ALA A N 1
ATOM 1245 C CA . ALA A 1 168 ? 5.882 20.036 -8.950 1.00 53.53 168 ALA A CA 1
ATOM 1246 C C . ALA A 1 168 ? 7.238 19.990 -9.660 1.00 53.53 168 ALA A C 1
ATOM 1248 O O . ALA A 1 168 ? 7.361 19.463 -10.763 1.00 53.53 168 ALA A O 1
ATOM 1249 N N . TRP A 1 169 ? 8.272 20.507 -9.002 1.00 47.00 169 TRP A N 1
ATOM 1250 C CA . TRP A 1 169 ? 9.656 20.368 -9.466 1.00 47.00 169 TRP A CA 1
ATOM 1251 C C . TRP A 1 169 ? 10.135 18.904 -9.437 1.00 47.00 169 TRP A C 1
ATOM 1253 O O . TRP A 1 169 ? 11.128 18.560 -10.076 1.00 47.00 169 TRP A O 1
ATOM 1263 N N . PHE A 1 170 ? 9.423 18.051 -8.696 1.00 49.84 170 PHE A N 1
ATOM 1264 C CA . PHE A 1 170 ? 9.657 16.624 -8.560 1.00 49.84 170 PHE A CA 1
ATOM 1265 C C . PHE A 1 170 ? 8.396 15.847 -8.939 1.00 49.84 170 PHE A C 1
ATOM 1267 O O . PHE A 1 170 ? 7.319 16.087 -8.398 1.00 49.84 170 PHE A O 1
ATOM 1274 N N . CYS A 1 171 ? 8.534 14.882 -9.839 1.00 58.09 171 CYS A N 1
ATOM 1275 C CA . CYS A 1 171 ? 7.449 14.006 -10.266 1.00 58.09 171 CYS A CA 1
ATOM 1276 C C . CYS A 1 171 ? 8.043 12.769 -10.956 1.00 58.09 171 CYS A C 1
ATOM 1278 O O . CYS A 1 171 ? 9.103 12.825 -11.584 1.00 58.09 171 CYS A O 1
ATOM 1280 N N . LEU A 1 172 ? 7.358 11.630 -10.849 1.00 54.53 172 LEU A N 1
ATOM 1281 C CA . LEU A 1 172 ? 7.875 10.306 -11.229 1.00 54.53 172 LEU A CA 1
ATOM 1282 C C . LEU A 1 172 ? 8.003 10.044 -12.751 1.00 54.53 172 LEU A C 1
ATOM 1284 O O . LEU A 1 172 ? 8.219 8.907 -13.163 1.00 54.53 172 LEU A O 1
ATOM 1288 N N . GLY A 1 173 ? 7.915 11.072 -13.602 1.00 49.50 173 GLY A N 1
ATOM 1289 C CA . GLY A 1 173 ? 7.934 10.928 -15.066 1.00 49.50 173 GLY A CA 1
ATOM 1290 C C . GLY A 1 173 ? 8.945 11.783 -15.845 1.00 49.50 173 GLY A C 1
ATOM 1291 O O . GLY A 1 173 ? 9.279 11.405 -16.963 1.00 49.50 173 GLY A O 1
ATOM 1292 N N . ASP A 1 174 ? 9.450 12.883 -15.277 1.00 44.28 174 ASP A N 1
ATOM 1293 C CA . ASP A 1 174 ? 10.130 13.986 -16.004 1.00 44.28 174 ASP A CA 1
ATOM 1294 C C . ASP A 1 174 ? 11.277 14.576 -15.183 1.00 44.28 174 ASP A C 1
ATOM 1296 O O . ASP A 1 174 ? 11.657 15.736 -15.321 1.00 44.28 174 ASP A O 1
ATOM 1300 N N . MET A 1 175 ? 11.869 13.771 -14.300 1.00 50.28 175 MET A N 1
ATOM 1301 C CA . MET A 1 175 ? 13.212 14.106 -13.866 1.00 50.28 175 MET A CA 1
ATOM 1302 C C . MET A 1 175 ? 14.091 14.150 -15.112 1.00 50.28 175 MET A C 1
ATOM 1304 O O . MET A 1 175 ? 14.449 13.100 -15.633 1.00 50.28 175 MET A O 1
ATOM 1308 N N . ASP A 1 176 ? 14.518 15.331 -15.546 1.00 44.06 176 ASP A N 1
ATOM 1309 C CA . ASP A 1 176 ? 15.581 15.496 -16.551 1.00 44.06 176 ASP A CA 1
ATOM 1310 C C . ASP A 1 176 ? 16.888 14.796 -16.087 1.00 44.06 176 ASP A C 1
ATOM 1312 O O . ASP A 1 176 ? 17.750 14.342 -16.850 1.00 44.06 176 ASP A O 1
ATOM 1316 N N . MET A 1 177 ? 16.978 14.581 -14.769 1.00 43.28 177 MET A N 1
ATOM 1317 C CA . MET A 1 177 ? 17.967 13.743 -14.105 1.00 43.28 177 MET A CA 1
ATOM 1318 C C . MET A 1 177 ? 17.885 12.242 -14.462 1.00 43.28 177 MET A C 1
ATOM 1320 O O . MET A 1 177 ? 18.894 11.540 -14.422 1.00 43.28 177 MET A O 1
ATOM 1324 N N . VAL A 1 178 ? 16.724 11.743 -14.885 1.00 48.31 178 VAL A N 1
ATOM 1325 C CA . VAL A 1 178 ? 16.448 10.313 -15.129 1.00 48.31 178 VAL A CA 1
ATOM 1326 C C . VAL A 1 178 ? 15.905 10.045 -16.550 1.00 48.31 178 VAL A C 1
ATOM 1328 O O . VAL A 1 178 ? 16.103 8.950 -17.082 1.00 48.31 178 VAL A O 1
ATOM 1331 N N . MET A 1 179 ? 15.267 11.027 -17.198 1.00 49.44 179 MET A N 1
ATOM 1332 C CA . MET A 1 179 ? 14.284 10.833 -18.277 1.00 49.44 179 MET A CA 1
ATOM 1333 C C . MET A 1 179 ? 14.278 11.977 -19.314 1.00 49.44 179 MET A C 1
ATOM 1335 O O . MET A 1 179 ? 13.211 12.486 -19.640 1.00 49.44 179 MET A O 1
ATOM 1339 N N . GLY A 1 180 ? 15.449 12.379 -19.825 1.00 46.47 180 GLY A N 1
ATOM 1340 C CA . GLY A 1 180 ? 15.608 13.524 -20.744 1.00 46.47 180 GLY A CA 1
ATOM 1341 C C . GLY A 1 180 ? 14.433 13.776 -21.707 1.00 46.47 180 GLY A C 1
ATOM 1342 O O . GLY A 1 180 ? 14.008 12.860 -22.409 1.00 46.47 180 GLY A O 1
ATOM 1343 N N . ASP A 1 181 ? 13.923 15.011 -21.694 1.00 52.31 181 ASP A N 1
ATOM 1344 C CA . ASP A 1 181 ? 12.887 15.613 -22.561 1.00 52.31 181 ASP A CA 1
ATOM 1345 C C . ASP A 1 181 ? 11.570 14.828 -22.806 1.00 52.31 181 ASP A C 1
ATOM 1347 O O . ASP A 1 181 ? 10.749 15.221 -23.645 1.00 52.31 181 ASP A O 1
ATOM 1351 N N . ASN A 1 182 ? 11.298 13.734 -22.084 1.00 50.50 182 ASN A N 1
ATOM 1352 C CA . ASN A 1 182 ? 10.134 12.876 -22.339 1.00 50.50 182 ASN A CA 1
ATOM 1353 C C . ASN A 1 182 ? 8.860 13.371 -21.640 1.00 50.50 182 ASN A C 1
ATOM 1355 O O . ASN A 1 182 ? 8.321 12.730 -20.737 1.00 50.50 182 ASN A O 1
ATOM 1359 N N . ARG A 1 183 ? 8.294 14.466 -22.152 1.00 58.31 183 ARG A N 1
ATOM 1360 C CA . ARG A 1 183 ? 6.953 14.932 -21.768 1.00 58.31 183 ARG A CA 1
ATOM 1361 C C . ARG A 1 183 ? 5.887 13.874 -22.110 1.00 58.31 183 ARG A C 1
ATOM 1363 O O . ARG A 1 183 ? 5.502 13.719 -23.267 1.00 58.31 183 ARG A O 1
ATOM 1370 N N . GLY A 1 184 ? 5.404 13.144 -21.102 1.00 54.72 184 GLY A N 1
ATOM 1371 C CA . GLY A 1 184 ? 4.136 12.395 -21.151 1.00 54.72 184 GLY A CA 1
ATOM 1372 C C . GLY A 1 184 ? 4.165 10.965 -21.712 1.00 54.72 184 GLY A C 1
ATOM 1373 O O . GLY A 1 184 ? 3.111 10.415 -22.020 1.00 54.72 184 GLY A O 1
ATOM 1374 N N . THR A 1 185 ? 5.331 10.327 -21.874 1.00 65.00 185 THR A N 1
ATOM 1375 C CA . THR A 1 185 ? 5.401 8.925 -22.362 1.00 65.00 185 THR A CA 1
ATOM 1376 C C . THR A 1 185 ? 6.421 8.059 -21.633 1.00 65.00 185 THR A C 1
ATOM 1378 O O . THR A 1 185 ? 7.007 7.141 -22.212 1.00 65.00 185 THR A O 1
ATOM 1381 N N . THR A 1 186 ? 6.634 8.340 -20.350 1.00 73.44 186 THR A N 1
ATOM 1382 C CA . THR A 1 186 ? 7.505 7.540 -19.496 1.00 73.44 186 THR A CA 1
ATOM 1383 C C . THR A 1 186 ? 7.126 6.061 -19.597 1.00 73.44 186 THR A C 1
ATOM 1385 O O . THR A 1 186 ? 5.967 5.723 -19.400 1.00 73.44 186 THR A O 1
ATOM 1388 N N . PRO A 1 187 ? 8.041 5.161 -19.960 1.00 86.56 187 PRO A N 1
ATOM 1389 C CA . PRO A 1 187 ? 7.763 3.736 -19.954 1.00 86.56 187 PRO A CA 1
ATOM 1390 C C . PRO A 1 187 ? 8.194 3.119 -18.615 1.00 86.56 187 PRO A C 1
ATOM 1392 O O . PRO A 1 187 ? 9.107 3.624 -17.963 1.00 86.56 187 PRO A O 1
ATOM 1395 N N . VAL A 1 188 ? 7.611 1.983 -18.240 1.00 88.75 188 VAL A N 1
ATOM 1396 C CA . VAL A 1 188 ? 8.211 1.117 -17.216 1.00 88.75 188 VAL A CA 1
ATOM 1397 C C . VAL A 1 188 ? 9.369 0.370 -17.849 1.00 88.75 188 VAL A C 1
ATOM 1399 O O . VAL A 1 188 ? 9.230 -0.203 -18.936 1.00 88.75 188 VAL A O 1
ATOM 1402 N N . VAL A 1 189 ? 10.517 0.353 -17.184 1.00 90.19 189 VAL A N 1
ATOM 1403 C CA . VAL A 1 189 ? 11.696 -0.336 -17.694 1.00 90.19 189 VAL A CA 1
ATOM 1404 C C . VAL A 1 189 ? 11.803 -1.707 -17.043 1.00 90.19 189 VAL A C 1
ATOM 1406 O O . VAL A 1 189 ? 12.027 -1.830 -15.848 1.00 90.19 189 VAL A O 1
ATOM 1409 N N . VAL A 1 190 ? 11.668 -2.749 -17.861 1.00 91.00 190 VAL A N 1
ATOM 1410 C CA . VAL A 1 190 ? 11.792 -4.148 -17.425 1.00 91.00 190 VAL A CA 1
ATOM 1411 C C . VAL A 1 190 ? 13.268 -4.531 -17.284 1.00 91.00 190 VAL A C 1
ATOM 1413 O O . VAL A 1 190 ? 13.650 -5.223 -16.346 1.00 91.00 190 VAL A O 1
ATOM 1416 N N . SER A 1 191 ? 14.111 -4.068 -18.216 1.00 90.94 191 SER A N 1
ATOM 1417 C CA . SER A 1 191 ? 15.566 -4.265 -18.194 1.00 90.94 191 SER A CA 1
ATOM 1418 C C . SER A 1 191 ? 16.292 -3.155 -18.955 1.00 90.94 191 SER A C 1
ATOM 1420 O O . SER A 1 191 ? 15.801 -2.671 -19.981 1.00 90.94 191 SER A O 1
ATOM 1422 N N . ARG A 1 192 ? 17.490 -2.777 -18.494 1.00 87.50 192 ARG A N 1
ATOM 1423 C CA . ARG A 1 192 ? 18.371 -1.794 -19.142 1.00 87.50 192 ARG A CA 1
ATOM 1424 C C . ARG A 1 192 ? 19.831 -2.238 -19.077 1.00 87.50 192 ARG A C 1
ATOM 1426 O O . ARG A 1 192 ? 20.288 -2.711 -18.046 1.00 87.50 192 ARG A O 1
ATOM 1433 N N . TRP A 1 193 ? 20.570 -2.009 -20.161 1.00 87.31 193 TRP A N 1
ATOM 1434 C CA . TRP A 1 193 ? 22.030 -2.125 -20.209 1.00 87.31 193 TRP A CA 1
ATOM 1435 C C . TRP A 1 193 ? 22.609 -1.078 -21.162 1.00 87.31 193 TRP A C 1
ATOM 1437 O O . TRP A 1 193 ? 22.381 -1.115 -22.374 1.00 87.31 193 TRP A O 1
ATOM 1447 N N . GLY A 1 194 ? 23.347 -0.107 -20.624 1.00 86.12 194 GLY A N 1
ATOM 1448 C CA . GLY A 1 194 ? 23.823 1.036 -21.404 1.00 86.12 194 GLY A CA 1
ATOM 1449 C C . GLY A 1 194 ? 22.661 1.827 -22.023 1.00 86.12 194 GLY A C 1
ATOM 1450 O O . GLY A 1 194 ? 21.781 2.317 -21.314 1.00 86.12 194 GLY A O 1
ATOM 1451 N N . SER A 1 195 ? 22.658 1.972 -23.351 1.00 86.06 195 SER A N 1
ATOM 1452 C CA . SER A 1 195 ? 21.551 2.584 -24.104 1.00 86.06 195 SER A CA 1
ATOM 1453 C C . SER A 1 195 ? 20.415 1.611 -24.430 1.00 86.06 195 SER A C 1
ATOM 1455 O O . SER A 1 195 ? 19.345 2.061 -24.841 1.00 86.06 195 SER A O 1
ATOM 1457 N N . ASN A 1 196 ? 20.617 0.302 -24.249 1.00 90.19 196 ASN A N 1
ATOM 1458 C CA . ASN A 1 196 ? 19.622 -0.705 -24.588 1.00 90.19 196 ASN A CA 1
ATOM 1459 C C . ASN A 1 196 ? 18.600 -0.881 -23.475 1.00 90.19 196 ASN A C 1
ATOM 1461 O O . ASN A 1 196 ? 18.950 -0.899 -22.294 1.00 90.19 196 ASN A O 1
ATOM 1465 N N . GLN A 1 197 ? 17.328 -0.995 -23.853 1.00 92.00 197 GLN A N 1
ATOM 1466 C CA . GLN A 1 197 ? 16.219 -1.057 -22.906 1.00 92.00 197 GLN A CA 1
ATOM 1467 C C . GLN A 1 197 ? 15.109 -1.954 -23.427 1.00 92.00 197 GLN A C 1
ATOM 1469 O O . GLN A 1 197 ? 14.680 -1.805 -24.568 1.00 92.00 197 GLN A O 1
ATOM 1474 N N . THR A 1 198 ? 14.607 -2.830 -22.560 1.00 93.62 198 THR A N 1
ATOM 1475 C CA . THR A 1 198 ? 13.321 -3.505 -22.731 1.00 93.62 198 THR A CA 1
ATOM 1476 C C . THR A 1 198 ? 12.336 -2.890 -21.755 1.00 93.62 198 THR A C 1
ATOM 1478 O O . THR A 1 198 ? 12.631 -2.737 -20.570 1.00 93.62 198 THR A O 1
ATOM 1481 N N . LYS A 1 199 ? 11.187 -2.473 -22.270 1.00 94.06 199 LYS A N 1
ATOM 1482 C CA . LYS A 1 199 ? 10.263 -1.580 -21.577 1.00 94.06 199 LYS A CA 1
ATOM 1483 C C . LYS A 1 199 ? 8.823 -1.834 -21.994 1.00 94.06 199 LYS A C 1
ATOM 1485 O O . LYS A 1 199 ? 8.594 -2.398 -23.065 1.00 94.06 199 LYS A O 1
ATOM 1490 N N . TYR A 1 200 ? 7.871 -1.367 -21.196 1.00 93.75 200 TYR A N 1
ATOM 1491 C CA . TYR A 1 200 ? 6.471 -1.299 -21.599 1.00 93.75 200 TYR A CA 1
ATOM 1492 C C . TYR A 1 200 ? 5.855 0.070 -21.315 1.00 93.75 200 TYR A C 1
ATOM 1494 O O . TYR A 1 200 ? 6.351 0.835 -20.493 1.00 93.75 200 TYR A O 1
ATOM 1502 N N . TYR A 1 201 ? 4.780 0.387 -22.025 1.00 91.38 201 TYR A N 1
ATOM 1503 C CA . TYR A 1 201 ? 3.951 1.566 -21.784 1.00 91.38 201 TYR A CA 1
ATOM 1504 C C . TYR A 1 201 ? 2.479 1.201 -21.955 1.00 91.38 201 TYR A C 1
ATOM 1506 O O . TYR A 1 201 ? 2.144 0.277 -22.705 1.00 91.38 201 TYR A O 1
ATOM 1514 N N . ALA A 1 202 ? 1.612 1.923 -21.255 1.00 90.50 202 ALA A N 1
ATOM 1515 C CA . ALA A 1 202 ? 0.174 1.777 -21.373 1.00 90.50 202 ALA A CA 1
ATOM 1516 C C . ALA A 1 202 ? -0.326 2.290 -22.731 1.00 90.50 202 ALA A C 1
ATOM 1518 O O . ALA A 1 202 ? 0.144 3.294 -23.278 1.00 90.50 202 ALA A O 1
ATOM 1519 N N . SER A 1 203 ? -1.321 1.597 -23.267 1.00 89.38 203 SER A N 1
ATOM 1520 C CA . SER A 1 203 ? -2.133 2.009 -24.404 1.00 89.38 203 SER A CA 1
ATOM 1521 C C . SER A 1 203 ? -3.604 1.736 -24.120 1.00 89.38 203 SER A C 1
ATOM 1523 O O . SER A 1 203 ? -3.923 0.856 -23.334 1.00 89.38 203 SER A O 1
ATOM 1525 N N . GLY A 1 204 ? -4.504 2.471 -24.766 1.00 86.50 204 GLY A N 1
ATOM 1526 C CA . GLY A 1 204 ? -5.943 2.333 -24.555 1.00 86.50 204 GLY A CA 1
ATOM 1527 C C . GLY A 1 204 ? -6.692 3.591 -24.978 1.00 86.50 204 GLY A C 1
ATOM 1528 O O . GLY A 1 204 ? -6.093 4.516 -25.542 1.00 86.50 204 GLY A O 1
ATOM 1529 N N . ALA A 1 205 ? -7.994 3.619 -24.709 1.00 82.56 205 ALA A N 1
ATOM 1530 C CA . ALA A 1 205 ? -8.797 4.832 -24.772 1.00 82.56 205 ALA A CA 1
ATOM 1531 C C . ALA A 1 205 ? -8.300 5.837 -23.722 1.00 82.56 205 ALA A C 1
ATOM 1533 O O . ALA A 1 205 ? -7.743 5.454 -22.696 1.00 82.56 205 ALA A O 1
ATOM 1534 N N . ASN A 1 206 ? -8.467 7.134 -23.996 1.00 79.06 206 ASN A N 1
ATOM 1535 C CA . ASN A 1 206 ? -8.054 8.218 -23.095 1.00 79.06 206 ASN A CA 1
ATOM 1536 C C . ASN A 1 206 ? -6.582 8.161 -22.655 1.00 79.06 206 ASN A C 1
ATOM 1538 O O . ASN A 1 206 ? -6.243 8.633 -21.571 1.00 79.06 206 ASN A O 1
ATOM 1542 N N . ARG A 1 207 ? -5.692 7.641 -23.514 1.00 82.56 207 ARG A N 1
ATOM 1543 C CA . ARG A 1 207 ? -4.250 7.567 -23.241 1.00 82.56 207 ARG A CA 1
ATOM 1544 C C . ARG A 1 207 ? -3.689 8.894 -22.726 1.00 82.56 207 ARG A C 1
ATOM 1546 O O . ARG A 1 207 ? -2.914 8.874 -21.784 1.00 82.56 207 ARG A O 1
ATOM 1553 N N . ASP A 1 208 ? -4.097 10.028 -23.289 1.00 79.56 208 ASP A N 1
ATOM 1554 C CA . ASP A 1 208 ? -3.580 11.342 -22.886 1.00 79.56 208 ASP A CA 1
ATOM 1555 C C . ASP A 1 208 ? -3.958 11.716 -21.443 1.00 79.56 208 ASP A C 1
ATOM 1557 O O . ASP A 1 208 ? -3.194 12.406 -20.773 1.00 79.56 208 ASP A O 1
ATOM 1561 N N . ALA A 1 209 ? -5.084 11.208 -20.935 1.00 76.25 209 ALA A N 1
ATOM 1562 C CA . ALA A 1 209 ? -5.537 11.392 -19.556 1.00 76.25 209 ALA A CA 1
ATOM 1563 C C . ALA A 1 209 ? -5.110 10.245 -18.617 1.00 76.25 209 ALA A C 1
ATOM 1565 O O . ALA A 1 209 ? -5.397 10.298 -17.418 1.00 76.25 209 ALA A O 1
ATOM 1566 N N . GLN A 1 210 ? -4.422 9.218 -19.133 1.00 77.94 210 GLN A N 1
ATOM 1567 C CA . GLN A 1 210 ? -3.967 8.074 -18.346 1.00 77.94 210 GLN A CA 1
ATOM 1568 C C . GLN A 1 210 ? -2.983 8.537 -17.267 1.00 77.94 210 GLN A C 1
ATOM 1570 O O . GLN A 1 210 ? -1.988 9.215 -17.549 1.00 77.94 210 GLN A O 1
ATOM 1575 N N . ARG A 1 211 ? -3.275 8.161 -16.021 1.00 80.44 211 ARG A N 1
ATOM 1576 C CA . ARG A 1 211 ? -2.412 8.411 -14.862 1.00 80.44 211 ARG A CA 1
ATOM 1577 C C . ARG A 1 211 ? -1.178 7.507 -14.922 1.00 80.44 211 ARG A C 1
ATOM 1579 O O . ARG A 1 211 ? -1.253 6.418 -15.474 1.00 80.44 211 ARG A O 1
ATOM 1586 N N . VAL A 1 212 ? -0.058 7.915 -14.318 1.00 81.06 212 VAL A N 1
ATOM 1587 C CA . VAL A 1 212 ? 1.144 7.046 -14.211 1.00 81.06 212 VAL A CA 1
ATOM 1588 C C . VAL A 1 212 ? 0.847 5.781 -13.402 1.00 81.06 212 VAL A C 1
ATOM 1590 O O . VAL A 1 212 ? 1.376 4.708 -13.694 1.00 81.06 212 VAL A O 1
ATOM 1593 N N . MET A 1 213 ? -0.025 5.913 -12.406 1.00 86.00 213 MET A N 1
ATOM 1594 C CA . MET A 1 213 ? -0.477 4.847 -11.522 1.00 86.00 213 MET A CA 1
ATOM 1595 C C . MET A 1 213 ? -1.996 4.779 -11.591 1.00 86.00 213 MET A C 1
ATOM 1597 O O . MET A 1 213 ? -2.672 5.799 -11.430 1.00 86.00 213 MET A O 1
ATOM 1601 N N . TYR A 1 214 ? -2.527 3.591 -11.854 1.00 87.69 214 TYR A N 1
ATOM 1602 C CA . TYR A 1 214 ? -3.962 3.355 -11.906 1.00 87.69 214 TYR A CA 1
ATOM 1603 C C . TYR A 1 214 ? -4.403 2.565 -10.668 1.00 87.69 214 TYR A C 1
ATOM 1605 O O . TYR A 1 214 ? -3.789 1.534 -10.383 1.00 87.69 214 TYR A O 1
ATOM 1613 N N . PRO A 1 215 ? -5.441 3.010 -9.936 1.00 89.56 215 PRO A N 1
ATOM 1614 C CA . PRO A 1 215 ? -5.938 2.291 -8.768 1.00 89.56 215 PRO A CA 1
ATOM 1615 C C . PRO A 1 215 ? -6.524 0.936 -9.172 1.00 89.56 215 PRO A C 1
ATOM 1617 O O . PRO A 1 215 ? -7.381 0.845 -10.055 1.00 89.56 215 PRO A O 1
ATOM 1620 N N . ALA A 1 216 ? -6.091 -0.123 -8.500 1.00 92.69 216 ALA A N 1
ATOM 1621 C CA . ALA A 1 216 ? -6.584 -1.480 -8.684 1.00 92.69 216 ALA A CA 1
ATOM 1622 C C . ALA A 1 216 ? -6.659 -2.205 -7.332 1.00 92.69 216 ALA A C 1
ATOM 1624 O O . ALA A 1 216 ? -6.260 -1.673 -6.300 1.00 92.69 216 ALA A O 1
ATOM 1625 N N . LYS A 1 217 ? -7.228 -3.409 -7.303 1.00 94.75 217 LYS A N 1
ATOM 1626 C CA . LYS A 1 217 ? -7.321 -4.223 -6.088 1.00 94.75 217 LYS A CA 1
ATOM 1627 C C . LYS A 1 217 ? -7.498 -5.694 -6.411 1.00 94.75 217 LYS A C 1
ATOM 1629 O O . LYS A 1 217 ? -8.254 -6.042 -7.313 1.00 94.75 217 LYS A O 1
ATOM 1634 N N . PHE A 1 218 ? -6.901 -6.567 -5.615 1.00 96.06 218 PHE A N 1
ATOM 1635 C CA . PHE A 1 218 ? -7.350 -7.954 -5.560 1.00 96.06 218 PHE A CA 1
ATOM 1636 C C . PHE A 1 218 ? -8.602 -8.038 -4.693 1.00 96.06 218 PHE A C 1
ATOM 1638 O O . PHE A 1 218 ? -8.647 -7.437 -3.622 1.00 96.06 218 PHE A O 1
ATOM 1645 N N . SER A 1 219 ? -9.613 -8.777 -5.146 1.00 96.38 219 SER A N 1
ATOM 1646 C CA . SER A 1 219 ? -10.841 -9.013 -4.390 1.00 96.38 219 SER A CA 1
ATOM 1647 C C . SER A 1 219 ? -10.984 -10.496 -4.099 1.00 96.38 219 SER A C 1
ATOM 1649 O O . SER A 1 219 ? -11.132 -11.292 -5.019 1.00 96.38 219 SER A O 1
ATOM 1651 N N . VAL A 1 220 ? -10.933 -10.860 -2.820 1.00 97.19 220 VAL A N 1
ATOM 1652 C CA . VAL A 1 220 ? -10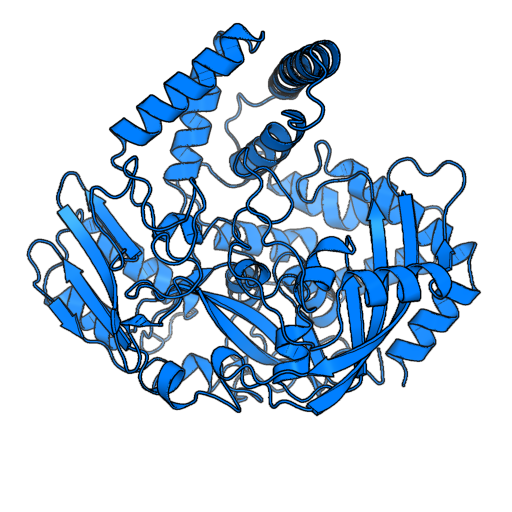.941 -12.259 -2.388 1.00 97.19 220 VAL A CA 1
ATOM 1653 C C . VAL A 1 220 ? -11.984 -12.466 -1.297 1.00 97.19 220 VAL A C 1
ATOM 1655 O O . VAL A 1 220 ? -11.943 -11.801 -0.265 1.00 97.19 220 VAL A O 1
ATOM 1658 N N . LYS A 1 221 ? -12.883 -13.434 -1.478 1.00 98.00 221 LYS A N 1
ATOM 1659 C CA . LYS A 1 221 ? -13.713 -13.972 -0.400 1.00 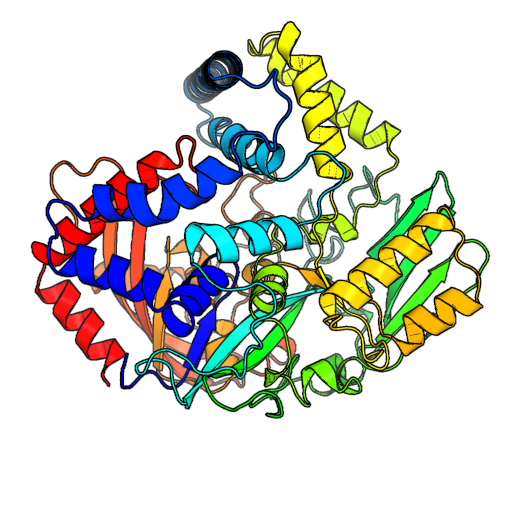98.00 221 LYS A CA 1
ATOM 1660 C C . LYS A 1 221 ? -12.841 -14.839 0.501 1.00 98.00 221 LYS A C 1
ATOM 1662 O O . LYS A 1 221 ? -12.425 -15.938 0.129 1.00 98.00 221 LYS A O 1
ATOM 1667 N N . LEU A 1 222 ? -12.556 -14.358 1.701 1.00 98.00 222 LEU A N 1
ATOM 1668 C CA . LEU A 1 222 ? -11.775 -15.081 2.700 1.00 98.00 222 LEU A CA 1
ATOM 1669 C C . LEU A 1 222 ? -12.484 -16.400 3.051 1.00 98.00 222 LEU A C 1
ATOM 1671 O O . LEU A 1 222 ? -13.662 -16.390 3.407 1.00 98.00 222 LEU A O 1
ATOM 1675 N N . GLY A 1 223 ? -11.794 -17.535 2.896 1.00 97.75 223 GLY A N 1
ATOM 1676 C CA . GLY A 1 223 ? -12.394 -18.872 3.044 1.00 97.75 223 GLY A CA 1
ATOM 1677 C C . GLY A 1 223 ? -13.249 -19.347 1.856 1.00 97.75 223 GLY A C 1
ATOM 1678 O O . GLY A 1 223 ? -13.776 -20.457 1.886 1.00 97.75 223 GLY A O 1
ATOM 1679 N N . GLY A 1 224 ? -13.360 -18.561 0.779 1.00 97.62 224 GLY A N 1
ATOM 1680 C CA . GLY A 1 224 ? -14.188 -18.863 -0.400 1.00 97.62 224 GLY A CA 1
ATOM 1681 C C . GLY A 1 224 ? -13.683 -20.004 -1.296 1.00 97.62 224 GLY A C 1
ATOM 1682 O O . GLY A 1 224 ? -14.342 -20.358 -2.273 1.00 97.62 224 GLY A O 1
ATOM 1683 N N . GLY A 1 225 ? -12.531 -20.602 -0.980 1.00 96.62 225 GLY A N 1
ATOM 1684 C CA . GLY A 1 225 ? -11.908 -21.676 -1.751 1.00 96.62 225 GLY A CA 1
ATOM 1685 C C . GLY A 1 225 ? -10.957 -21.172 -2.839 1.00 96.62 225 GLY A C 1
ATOM 1686 O O . GLY A 1 225 ? -11.037 -20.038 -3.303 1.00 96.62 225 GLY A O 1
ATOM 1687 N N . MET A 1 226 ? -10.036 -22.037 -3.271 1.00 95.12 226 MET A N 1
ATOM 1688 C CA . MET A 1 226 ? -8.958 -21.679 -4.212 1.00 95.12 226 MET A CA 1
ATOM 1689 C C . MET A 1 226 ? -9.434 -21.394 -5.645 1.00 95.12 226 MET A C 1
ATOM 1691 O O . MET A 1 226 ? -8.700 -20.818 -6.433 1.00 95.12 226 MET A O 1
ATOM 1695 N N . LYS A 1 227 ? -10.644 -21.829 -6.004 1.00 94.88 227 LYS A N 1
ATOM 1696 C CA . LYS A 1 227 ? -11.218 -21.658 -7.350 1.00 94.88 227 LYS A CA 1
ATOM 1697 C C . LYS A 1 227 ? -12.241 -20.529 -7.425 1.00 94.88 227 LYS A C 1
ATOM 1699 O O . LYS A 1 227 ? -12.941 -20.437 -8.423 1.00 94.88 227 LYS A O 1
ATOM 1704 N N . GLN A 1 228 ? -12.398 -19.756 -6.353 1.00 95.62 228 GLN A N 1
ATOM 1705 C CA . GLN A 1 228 ? -13.318 -18.629 -6.371 1.00 95.62 228 GLN A CA 1
ATOM 1706 C C . GLN A 1 228 ? -12.856 -17.588 -7.388 1.00 95.62 228 GLN A C 1
ATOM 1708 O O . GLN A 1 228 ? -11.653 -17.360 -7.550 1.00 95.62 228 GLN A O 1
ATOM 1713 N N . ASP A 1 229 ? -13.828 -16.929 -7.988 1.00 95.62 229 ASP A N 1
ATOM 1714 C CA . ASP A 1 229 ? -13.619 -15.736 -8.789 1.00 95.62 229 ASP A CA 1
ATOM 1715 C C . ASP A 1 229 ? -13.647 -14.500 -7.879 1.00 95.62 229 ASP A C 1
ATOM 1717 O O . ASP A 1 229 ? -14.083 -14.559 -6.725 1.00 95.62 229 ASP A O 1
ATOM 1721 N N . ALA A 1 230 ? -13.150 -13.379 -8.385 1.00 94.25 230 ALA A N 1
ATOM 1722 C CA . ALA A 1 230 ? -13.143 -12.112 -7.679 1.00 94.25 230 ALA A CA 1
ATOM 1723 C C . ALA A 1 230 ? -14.574 -11.596 -7.493 1.00 94.25 230 ALA A C 1
ATOM 1725 O O . ALA A 1 230 ? -15.349 -11.537 -8.447 1.00 94.25 230 ALA A O 1
ATOM 1726 N N . GLU A 1 231 ? -14.922 -11.164 -6.278 1.00 93.31 231 GLU A N 1
ATOM 1727 C CA . GLU A 1 231 ? -16.233 -10.545 -6.018 1.00 93.31 231 GLU A CA 1
ATOM 1728 C C . GLU A 1 231 ? -16.350 -9.164 -6.680 1.00 93.31 231 GLU A C 1
ATOM 1730 O O . GLU A 1 231 ? -17.441 -8.730 -7.050 1.00 93.31 231 GLU A O 1
ATOM 1735 N N . TYR A 1 232 ? -15.215 -8.485 -6.852 1.00 92.69 232 TYR A N 1
ATOM 1736 C CA . TYR A 1 232 ? -15.106 -7.188 -7.505 1.00 92.69 232 TYR A CA 1
ATOM 1737 C C . TYR A 1 232 ? -13.995 -7.215 -8.561 1.00 92.69 232 TYR A C 1
ATOM 1739 O O . TYR A 1 232 ? -12.964 -7.851 -8.343 1.00 92.69 232 TYR A O 1
ATOM 1747 N N . PRO A 1 233 ? -14.141 -6.482 -9.678 1.00 90.44 233 PRO A N 1
ATOM 1748 C CA . PRO A 1 233 ? -13.118 -6.442 -10.710 1.00 90.44 233 PRO A CA 1
ATOM 1749 C C . PRO A 1 233 ? -11.846 -5.757 -10.207 1.00 90.44 233 PRO A C 1
ATOM 1751 O O . PRO A 1 233 ? -11.880 -4.867 -9.338 1.00 90.44 233 PRO A O 1
ATOM 1754 N N . PHE A 1 234 ? -10.732 -6.181 -10.804 1.00 91.00 234 PHE A N 1
ATOM 1755 C CA . PHE A 1 234 ? -9.386 -5.776 -10.422 1.00 91.00 234 PHE A CA 1
ATOM 1756 C C . PHE A 1 234 ? -9.143 -4.280 -10.587 1.00 91.00 234 PHE A C 1
ATOM 1758 O O . PHE A 1 234 ? -8.738 -3.609 -9.643 1.00 91.00 234 PHE A O 1
ATOM 1765 N N . CYS A 1 235 ? -9.472 -3.729 -11.751 1.00 87.25 235 CYS A N 1
ATOM 1766 C CA . CYS A 1 235 ? -9.592 -2.293 -11.951 1.00 87.25 235 CYS A CA 1
ATOM 1767 C C . CYS A 1 235 ? -11.034 -1.942 -12.326 1.00 87.25 235 CYS A C 1
ATOM 1769 O O . CYS A 1 235 ? -11.723 -2.761 -12.922 1.00 87.25 235 CYS A O 1
ATOM 1771 N N . GLY A 1 236 ? -11.486 -0.748 -11.922 1.00 73.44 236 GLY A N 1
ATOM 1772 C CA . GLY A 1 236 ? -12.747 -0.114 -12.334 1.00 73.44 236 GLY A CA 1
ATOM 1773 C C . GLY A 1 236 ? -14.022 -0.985 -12.336 1.00 73.44 236 GLY A C 1
ATOM 1774 O O . GLY A 1 236 ? -14.260 -1.701 -13.303 1.00 73.44 236 GLY A O 1
ATOM 1775 N N . PRO A 1 237 ? -14.932 -0.848 -11.349 1.00 55.09 237 PRO A N 1
ATOM 1776 C CA . PRO A 1 237 ? -16.201 -1.587 -11.375 1.00 55.09 237 PRO A CA 1
ATOM 1777 C C . PRO A 1 237 ? -17.467 -0.799 -11.764 1.00 55.09 237 PRO A C 1
ATOM 1779 O O . PRO A 1 237 ? -18.471 -1.437 -12.060 1.00 55.09 237 PRO A O 1
ATOM 1782 N N . PHE A 1 238 ? -17.480 0.545 -11.769 1.00 51.56 238 PHE A N 1
ATOM 1783 C CA . PHE A 1 238 ? -18.753 1.301 -11.899 1.00 51.56 238 PHE A CA 1
ATOM 1784 C C . PHE A 1 238 ? -18.709 2.622 -12.685 1.00 51.56 238 PHE A C 1
ATOM 1786 O O . PHE A 1 238 ? -19.719 3.316 -12.756 1.00 51.56 238 PHE A O 1
ATOM 1793 N N . GLY A 1 239 ? -17.571 3.010 -13.260 1.00 50.62 239 GLY A N 1
ATOM 1794 C CA . GLY A 1 239 ? -17.414 4.349 -13.839 1.00 50.62 239 GLY A CA 1
ATOM 1795 C C . GLY A 1 239 ? -16.836 4.315 -15.240 1.00 50.62 239 GLY A C 1
ATOM 1796 O O . GLY A 1 239 ? -17.562 4.446 -16.219 1.00 50.62 239 GLY A O 1
ATOM 1797 N N . ASP A 1 240 ? -15.524 4.110 -15.330 1.00 60.69 240 ASP A N 1
ATOM 1798 C CA . ASP A 1 240 ? -14.794 4.075 -16.593 1.00 60.69 240 ASP A CA 1
ATOM 1799 C C . ASP A 1 240 ? -14.363 2.652 -16.945 1.00 60.69 240 ASP A C 1
ATOM 1801 O O . ASP A 1 240 ? -13.178 2.310 -17.004 1.00 60.69 240 ASP A O 1
ATOM 1805 N N . SER A 1 241 ? -15.358 1.791 -17.169 1.00 65.44 241 SER A N 1
ATOM 1806 C CA . SER A 1 241 ? -15.086 0.488 -17.774 1.00 65.44 241 SER A CA 1
ATOM 1807 C C . SER A 1 241 ? -14.323 0.659 -19.095 1.00 65.44 241 SER A C 1
ATOM 1809 O O . SER A 1 241 ? -13.544 -0.209 -19.446 1.00 65.44 241 SER A O 1
ATOM 1811 N N . GLU A 1 242 ? -14.452 1.792 -19.794 1.00 74.44 242 GLU A N 1
ATOM 1812 C CA . GLU A 1 242 ? -13.733 2.056 -21.037 1.00 74.44 242 GLU A CA 1
ATOM 1813 C C . GLU A 1 242 ? -12.219 2.168 -20.813 1.00 74.44 242 GLU A C 1
ATOM 1815 O O . GLU A 1 242 ? -11.462 1.520 -21.533 1.00 74.44 242 GLU A O 1
ATOM 1820 N N . VAL A 1 243 ? -11.750 2.894 -19.793 1.00 77.88 243 VAL A N 1
ATOM 1821 C CA . VAL A 1 243 ? -10.309 3.005 -19.505 1.00 77.88 243 VAL A CA 1
ATOM 1822 C C . VAL A 1 243 ? -9.723 1.667 -19.065 1.00 77.88 243 VAL A C 1
ATOM 1824 O O . VAL A 1 243 ? -8.813 1.179 -19.725 1.00 77.88 243 VAL A O 1
ATOM 1827 N N . CYS A 1 244 ? -10.250 1.021 -18.020 1.00 83.00 244 CYS A N 1
ATOM 1828 C CA . CYS A 1 244 ? -9.702 -0.268 -17.562 1.00 83.00 244 CYS A CA 1
ATOM 1829 C C . CYS A 1 244 ? -9.871 -1.379 -18.624 1.00 83.00 244 CYS A C 1
ATOM 1831 O O . CYS A 1 244 ? -8.945 -2.163 -18.834 1.00 83.00 244 CYS A O 1
ATOM 1833 N N . ASN A 1 245 ? -10.989 -1.419 -19.367 1.00 83.69 245 ASN A N 1
ATOM 1834 C CA . ASN A 1 245 ? -11.189 -2.436 -20.409 1.00 83.69 245 ASN A CA 1
ATOM 1835 C C . ASN A 1 245 ? -10.397 -2.175 -21.688 1.00 83.69 245 ASN A C 1
ATOM 1837 O O . ASN A 1 245 ? -10.180 -3.113 -22.449 1.00 83.69 245 ASN A O 1
ATOM 1841 N N . SER A 1 246 ? -9.988 -0.936 -21.961 1.00 87.25 246 SER A N 1
ATOM 1842 C CA . SER A 1 246 ? -9.124 -0.622 -23.106 1.00 87.25 246 SER A CA 1
ATOM 1843 C C . SER A 1 246 ? -7.640 -0.595 -22.743 1.00 87.25 246 SER A C 1
ATOM 1845 O O . SER A 1 246 ? -6.793 -0.661 -23.642 1.00 87.25 246 SER A O 1
ATOM 1847 N N . LEU A 1 247 ? -7.323 -0.519 -21.446 1.00 89.25 247 LEU A N 1
ATOM 1848 C CA . LEU A 1 247 ? -5.964 -0.517 -20.936 1.00 89.25 247 LEU A CA 1
ATOM 1849 C C . LEU A 1 247 ? -5.262 -1.802 -21.361 1.00 89.25 247 LEU A C 1
ATOM 1851 O O . LEU A 1 247 ? -5.654 -2.905 -21.005 1.00 89.25 247 LEU A O 1
ATOM 1855 N N . SER A 1 248 ? -4.204 -1.638 -22.132 1.00 92.56 248 SER A N 1
ATOM 1856 C CA . SER A 1 248 ? -3.331 -2.671 -22.675 1.00 92.56 248 SER A CA 1
ATOM 1857 C C . SER A 1 248 ? -1.891 -2.184 -22.570 1.00 92.56 248 SER A C 1
ATOM 1859 O O . SER A 1 248 ? -1.642 -1.004 -22.314 1.00 92.56 248 SER A O 1
ATOM 1861 N N . PHE A 1 249 ? -0.926 -3.071 -22.796 1.00 93.81 249 PHE A N 1
ATOM 1862 C CA . PHE A 1 249 ? 0.487 -2.704 -22.750 1.00 93.81 249 PHE A CA 1
ATOM 1863 C C . PHE A 1 249 ? 1.178 -2.980 -24.071 1.00 93.81 249 PHE A C 1
ATOM 1865 O O . PHE A 1 249 ? 0.922 -3.985 -24.734 1.00 93.81 249 PHE A O 1
ATOM 1872 N N . LYS A 1 250 ? 2.090 -2.089 -24.449 1.00 94.81 250 LYS A N 1
ATOM 1873 C CA . LYS A 1 250 ? 2.999 -2.296 -25.574 1.00 94.81 250 LYS A CA 1
ATOM 1874 C C . LYS A 1 250 ? 4.406 -2.488 -25.048 1.00 94.81 250 LYS A C 1
ATOM 1876 O O . LYS A 1 250 ? 4.944 -1.610 -24.382 1.00 94.81 250 LYS A O 1
ATOM 1881 N N . TYR A 1 251 ? 4.996 -3.619 -25.397 1.00 95.75 251 TYR A N 1
ATOM 1882 C CA . TYR A 1 251 ? 6.339 -4.025 -25.016 1.00 95.75 251 TYR A CA 1
ATOM 1883 C C . TYR A 1 251 ? 7.290 -3.685 -26.147 1.00 95.75 251 TYR A C 1
ATOM 1885 O O . TYR A 1 251 ? 7.039 -4.050 -27.294 1.00 95.75 251 TYR A O 1
ATOM 1893 N N . ALA A 1 252 ? 8.375 -2.989 -25.841 1.00 95.62 252 ALA A N 1
ATOM 1894 C CA . ALA A 1 252 ? 9.376 -2.602 -26.818 1.00 95.62 252 ALA A CA 1
ATOM 1895 C C . ALA A 1 252 ? 10.778 -2.930 -26.314 1.00 95.62 252 ALA A C 1
ATOM 1897 O O . ALA A 1 252 ? 11.063 -2.787 -25.124 1.00 95.62 252 ALA A O 1
ATOM 1898 N N . SER A 1 253 ? 11.665 -3.316 -27.226 1.00 95.69 253 SER A N 1
ATOM 1899 C CA . SER A 1 253 ? 13.097 -3.425 -26.946 1.00 95.69 253 SER A CA 1
ATOM 1900 C C . SER A 1 253 ? 13.931 -2.807 -28.063 1.00 95.69 253 SER A C 1
ATOM 1902 O O . SER A 1 253 ? 13.442 -2.612 -29.179 1.00 95.69 253 SER A O 1
ATOM 1904 N N . SER A 1 254 ? 15.204 -2.519 -27.780 1.00 91.81 254 SER A N 1
ATOM 1905 C CA . SER A 1 254 ? 16.126 -1.919 -28.756 1.00 91.81 254 SER A CA 1
ATOM 1906 C C . SER A 1 254 ? 16.289 -2.728 -30.049 1.00 91.81 254 SER A C 1
ATOM 1908 O O . SER A 1 254 ? 16.586 -2.154 -31.093 1.00 91.81 254 SER A O 1
ATOM 1910 N N . THR A 1 255 ? 16.104 -4.048 -29.995 1.00 90.62 255 THR A N 1
ATOM 1911 C CA . THR A 1 255 ? 16.350 -4.972 -31.118 1.00 90.62 255 THR A CA 1
ATOM 1912 C C . THR A 1 255 ? 15.123 -5.796 -31.513 1.00 90.62 255 THR A C 1
ATOM 1914 O O . THR A 1 255 ? 15.041 -6.268 -32.644 1.00 90.62 255 THR A O 1
ATOM 1917 N N . GLY A 1 256 ? 14.164 -5.986 -30.604 1.00 85.81 256 GLY A N 1
ATOM 1918 C CA . GLY A 1 256 ? 13.001 -6.861 -30.777 1.00 85.81 256 GLY A CA 1
ATOM 1919 C C . GLY A 1 256 ? 11.766 -6.177 -31.363 1.00 85.81 256 GLY A C 1
ATOM 1920 O O . GLY A 1 256 ? 10.774 -6.852 -31.633 1.00 85.81 256 GLY A O 1
ATOM 1921 N N . GLY A 1 257 ? 11.813 -4.861 -31.584 1.00 94.62 257 GLY A N 1
ATOM 1922 C CA . GLY A 1 257 ? 10.688 -4.090 -32.107 1.00 94.62 257 GLY A CA 1
ATOM 1923 C C . GLY A 1 257 ? 9.662 -3.762 -31.024 1.00 94.62 257 GLY A C 1
ATOM 1924 O O . GLY A 1 257 ? 10.022 -3.457 -29.890 1.00 94.62 257 GLY A O 1
ATOM 1925 N N . THR A 1 258 ? 8.377 -3.763 -31.381 1.00 96.19 258 THR A N 1
ATOM 1926 C CA . THR A 1 258 ? 7.270 -3.494 -30.452 1.00 96.19 258 THR A CA 1
ATOM 1927 C C . THR A 1 258 ? 6.155 -4.514 -30.644 1.00 96.19 258 THR A C 1
ATOM 1929 O O . THR A 1 258 ? 5.781 -4.811 -31.778 1.00 96.19 258 THR A O 1
ATOM 1932 N N . VAL A 1 259 ? 5.613 -5.027 -29.541 1.00 96.69 259 VAL A N 1
ATOM 1933 C CA . VAL A 1 259 ? 4.509 -5.993 -29.508 1.00 96.69 259 VAL A CA 1
ATOM 1934 C C . VAL A 1 259 ? 3.426 -5.478 -28.566 1.00 96.69 259 VAL A C 1
ATOM 1936 O O . VAL A 1 259 ? 3.731 -5.006 -27.474 1.00 96.69 259 VAL A O 1
ATOM 1939 N N . ALA A 1 260 ? 2.165 -5.543 -28.986 1.00 95.62 260 ALA A N 1
ATOM 1940 C CA . ALA A 1 260 ? 1.023 -5.194 -28.145 1.00 95.62 260 ALA A CA 1
ATOM 1941 C C . ALA A 1 260 ? 0.496 -6.437 -27.415 1.00 95.62 260 ALA A C 1
ATOM 1943 O O . ALA A 1 260 ? 0.332 -7.487 -28.036 1.00 95.62 260 ALA A O 1
ATOM 1944 N N . GLY A 1 261 ? 0.241 -6.305 -26.117 1.00 93.38 261 GLY A N 1
ATOM 1945 C CA . GLY A 1 261 ? -0.485 -7.279 -25.309 1.00 93.38 261 GLY A CA 1
ATOM 1946 C C . GLY A 1 261 ? -2.000 -7.099 -25.390 1.00 93.38 261 GLY A C 1
ATOM 1947 O O . GLY A 1 261 ? -2.504 -6.176 -26.034 1.00 93.38 261 GLY A O 1
ATOM 1948 N N . GLY A 1 262 ? -2.716 -8.002 -24.719 1.00 90.94 262 GLY A N 1
ATOM 1949 C CA . GLY A 1 262 ? -4.160 -7.894 -24.511 1.00 90.94 262 GLY A CA 1
ATOM 1950 C C . GLY A 1 262 ? -4.545 -6.769 -23.543 1.00 90.94 262 GLY A C 1
ATOM 1951 O O . GLY A 1 262 ? -3.689 -6.062 -23.001 1.00 90.94 262 GLY A O 1
ATOM 1952 N N . THR A 1 263 ? -5.848 -6.611 -23.323 1.00 90.75 263 THR A N 1
ATOM 1953 C CA . THR A 1 263 ? -6.399 -5.664 -22.347 1.00 90.75 263 THR A CA 1
ATOM 1954 C C . THR A 1 263 ? -6.333 -6.239 -20.934 1.00 90.75 263 THR A C 1
ATOM 1956 O O . THR A 1 263 ? -6.565 -7.428 -20.763 1.00 90.75 263 THR A O 1
ATOM 1959 N N . VAL A 1 264 ? -6.059 -5.421 -19.912 1.00 86.12 264 VAL A N 1
ATOM 1960 C CA . VAL A 1 264 ? -5.962 -5.819 -18.487 1.00 86.12 264 VAL A CA 1
ATOM 1961 C C . VAL A 1 264 ? -7.177 -6.605 -18.011 1.00 86.12 264 VAL A C 1
ATOM 1963 O O . VAL A 1 264 ? -7.021 -7.626 -17.349 1.00 86.12 264 VAL A O 1
ATOM 1966 N N . SER A 1 265 ? -8.381 -6.192 -18.402 1.00 81.25 265 SER A N 1
ATOM 1967 C CA . SER A 1 265 ? -9.611 -6.905 -18.048 1.00 81.25 265 SER A CA 1
ATOM 1968 C C . SER A 1 265 ? -9.759 -8.281 -18.706 1.00 81.25 265 SER A C 1
ATOM 1970 O O . SER A 1 265 ? -10.575 -9.080 -18.261 1.00 81.25 265 SER A O 1
ATOM 1972 N N . GLY A 1 266 ? -8.992 -8.569 -19.760 1.00 78.94 266 GLY A N 1
ATOM 1973 C CA . GLY A 1 266 ? -9.037 -9.837 -20.483 1.00 78.94 266 GLY A CA 1
ATOM 1974 C C . GLY A 1 266 ? -8.214 -10.956 -19.846 1.00 78.94 266 GLY A C 1
ATOM 1975 O O . GLY A 1 266 ? -8.155 -12.043 -20.420 1.00 78.94 266 GLY A O 1
ATOM 1976 N N . PHE A 1 267 ? -7.560 -10.707 -18.707 1.00 80.50 267 PHE A N 1
ATOM 1977 C CA . PHE A 1 267 ? -6.657 -11.670 -18.085 1.00 80.50 267 PHE A CA 1
ATOM 1978 C C . PHE A 1 267 ? -7.306 -12.381 -16.891 1.00 80.50 267 PHE A C 1
ATOM 1980 O O . PHE A 1 267 ? -7.641 -11.728 -15.895 1.00 80.50 267 PHE A O 1
ATOM 1987 N N . PRO A 1 268 ? -7.469 -13.721 -16.964 1.00 81.81 268 PRO A N 1
ATOM 1988 C CA . PRO A 1 268 ? -8.240 -14.474 -15.985 1.00 81.81 268 PRO A CA 1
ATOM 1989 C C . PRO A 1 268 ? -7.747 -14.312 -14.554 1.00 81.81 268 PRO A C 1
ATOM 1991 O O . PRO A 1 268 ? -8.560 -14.094 -13.687 1.00 81.81 268 PRO A O 1
ATOM 1994 N N . TRP A 1 269 ? -6.451 -14.307 -14.252 1.00 81.62 269 TRP A N 1
ATOM 1995 C CA . TRP A 1 269 ? -5.978 -14.317 -12.851 1.00 81.62 269 TRP A CA 1
ATOM 1996 C C . TRP A 1 269 ? -6.329 -13.069 -12.021 1.00 81.62 269 TRP A C 1
ATOM 1998 O O . TRP A 1 269 ? -6.149 -13.066 -10.805 1.00 81.62 269 TRP A O 1
ATOM 2008 N N . TYR A 1 270 ? -6.809 -11.997 -12.652 1.00 86.94 270 TYR A N 1
ATOM 2009 C CA . TYR A 1 270 ? -7.348 -10.828 -11.958 1.00 86.94 270 TYR A CA 1
ATOM 2010 C C . TYR A 1 270 ? -8.828 -10.977 -11.573 1.00 86.94 270 TYR A C 1
ATOM 2012 O O . TYR A 1 270 ? -9.337 -10.182 -10.785 1.00 86.94 270 TYR A O 1
ATOM 2020 N N . THR A 1 271 ? -9.530 -11.958 -12.142 1.00 87.88 271 THR A N 1
ATOM 2021 C CA . THR A 1 271 ? -10.992 -12.103 -12.055 1.00 87.88 271 THR A CA 1
ATOM 2022 C C . THR A 1 271 ? -11.449 -13.538 -11.799 1.00 87.88 271 THR A C 1
ATOM 2024 O O . THR A 1 271 ? -12.345 -13.744 -10.998 1.00 87.88 271 THR A O 1
ATOM 2027 N N . GLU A 1 272 ? -10.820 -14.527 -12.411 1.00 91.06 272 GLU A N 1
ATOM 2028 C CA . GLU A 1 272 ? -11.048 -15.960 -12.277 1.00 91.06 272 GLU A CA 1
ATOM 2029 C C . GLU A 1 272 ? -10.006 -16.615 -11.362 1.00 91.06 272 GLU A C 1
ATOM 2031 O O . GLU A 1 272 ? -8.803 -16.356 -11.465 1.00 91.06 272 GLU A O 1
ATOM 2036 N N . GLY A 1 273 ? -10.450 -17.511 -10.478 1.00 92.12 273 GLY A N 1
ATOM 2037 C CA . GLY A 1 273 ? -9.540 -18.311 -9.649 1.00 92.12 273 GLY A CA 1
ATOM 2038 C C . GLY A 1 273 ? -8.642 -17.499 -8.703 1.00 92.12 273 GLY A C 1
ATOM 2039 O O . GLY A 1 273 ? -7.585 -17.983 -8.295 1.00 92.12 273 GLY A O 1
ATOM 2040 N N . VAL A 1 274 ? -9.044 -16.282 -8.327 1.00 93.62 274 VAL A N 1
ATOM 2041 C CA . VAL A 1 274 ? -8.262 -15.375 -7.466 1.00 93.62 274 VAL A CA 1
ATOM 2042 C C . VAL A 1 274 ? -7.999 -15.938 -6.068 1.00 93.62 274 VAL A C 1
ATOM 2044 O O . VAL A 1 274 ? -7.029 -15.564 -5.413 1.00 93.62 274 VAL A O 1
ATOM 2047 N N . GLY A 1 275 ? -8.808 -16.899 -5.612 1.00 95.12 275 GLY A N 1
ATOM 2048 C CA . GLY A 1 275 ? -8.514 -17.640 -4.383 1.00 95.12 275 GLY A CA 1
ATOM 2049 C C . GLY A 1 275 ? -7.258 -18.513 -4.475 1.00 95.12 275 GLY A C 1
ATOM 2050 O O . GLY A 1 275 ? -6.760 -18.974 -3.452 1.00 95.12 275 GLY A O 1
ATOM 2051 N N . GLY A 1 276 ? -6.746 -18.780 -5.674 1.00 93.56 276 GLY A N 1
ATOM 2052 C CA . GLY A 1 276 ? -5.520 -19.542 -5.898 1.00 93.56 276 GLY A CA 1
ATOM 2053 C C . GLY A 1 276 ? -4.248 -18.710 -5.735 1.00 93.56 276 GLY A C 1
ATOM 2054 O O . GLY A 1 276 ? -3.160 -19.275 -5.672 1.00 93.56 276 GLY A O 1
ATOM 2055 N N . LEU A 1 277 ? -4.364 -17.381 -5.665 1.00 93.50 277 LEU A N 1
ATOM 2056 C CA . LEU A 1 277 ? -3.217 -16.485 -5.537 1.00 93.50 277 LEU A CA 1
ATOM 2057 C C . LEU A 1 277 ? -2.556 -16.642 -4.169 1.00 93.50 277 LEU A C 1
ATOM 2059 O O . LEU A 1 277 ? -3.251 -16.740 -3.163 1.00 93.50 277 LEU A O 1
ATOM 2063 N N . SER A 1 278 ? -1.223 -16.616 -4.108 1.00 94.44 278 SER A N 1
ATOM 2064 C CA . SER A 1 278 ? -0.514 -16.580 -2.822 1.00 94.44 278 SER A CA 1
ATOM 2065 C C . SER A 1 278 ? -0.880 -15.309 -2.055 1.00 94.44 278 SER A C 1
ATOM 2067 O O . SER A 1 278 ? -0.792 -14.204 -2.595 1.00 94.44 278 SER A O 1
ATOM 2069 N N . ILE A 1 279 ? -1.245 -15.462 -0.779 1.00 95.94 279 ILE A N 1
ATOM 2070 C CA . ILE A 1 279 ? -1.539 -14.327 0.108 1.00 95.94 279 ILE A CA 1
ATOM 2071 C C . ILE A 1 279 ? -0.307 -13.443 0.259 1.00 95.94 279 ILE A C 1
ATOM 2073 O O . ILE A 1 279 ? -0.432 -12.222 0.233 1.00 95.94 279 ILE A O 1
ATOM 2077 N N . ALA A 1 280 ? 0.872 -14.056 0.395 1.00 95.12 280 ALA A N 1
ATOM 2078 C CA . ALA A 1 280 ? 2.117 -13.320 0.517 1.00 95.12 280 ALA A CA 1
ATOM 2079 C C . ALA A 1 280 ? 2.349 -12.472 -0.739 1.00 95.12 280 ALA A C 1
ATOM 2081 O O . ALA A 1 280 ? 2.600 -11.283 -0.613 1.00 95.12 280 ALA A O 1
ATOM 2082 N N . GLY A 1 281 ? 2.139 -13.026 -1.939 1.00 95.06 281 GLY A N 1
ATOM 2083 C CA . GLY A 1 281 ? 2.259 -12.270 -3.190 1.00 95.06 281 GLY A CA 1
ATOM 2084 C C . GLY A 1 281 ? 1.228 -11.142 -3.352 1.00 95.06 281 GLY A C 1
ATOM 2085 O O . GLY A 1 281 ? 1.589 -10.035 -3.749 1.00 95.06 281 GLY A O 1
ATOM 2086 N N . VAL A 1 282 ? -0.039 -11.377 -2.980 1.00 96.50 282 VAL A N 1
ATOM 2087 C CA . VAL A 1 282 ? -1.085 -10.331 -2.956 1.00 96.50 282 VAL A CA 1
ATOM 2088 C C . VAL A 1 282 ? -0.692 -9.200 -2.004 1.00 96.50 282 VAL A C 1
ATOM 2090 O O . VAL A 1 282 ? -0.777 -8.024 -2.360 1.00 96.50 282 VAL A O 1
ATOM 2093 N N . ALA A 1 283 ? -0.216 -9.548 -0.809 1.00 96.75 283 ALA A N 1
ATOM 2094 C CA . ALA A 1 283 ? 0.209 -8.584 0.191 1.00 96.75 283 ALA A CA 1
ATOM 2095 C C . ALA A 1 283 ? 1.489 -7.838 -0.234 1.00 96.75 283 ALA A C 1
ATOM 2097 O O . ALA A 1 283 ? 1.567 -6.632 -0.026 1.00 96.75 283 ALA A O 1
ATOM 2098 N N . SER A 1 284 ? 2.439 -8.509 -0.900 1.00 95.50 284 SER A N 1
ATOM 2099 C CA . SER A 1 284 ? 3.629 -7.881 -1.492 1.00 95.50 284 SER A CA 1
ATOM 2100 C C . SER A 1 284 ? 3.259 -6.845 -2.544 1.00 95.50 284 SER A C 1
ATOM 2102 O O . SER A 1 284 ? 3.789 -5.737 -2.516 1.00 95.50 284 SER A O 1
ATOM 2104 N N . ALA A 1 285 ? 2.350 -7.191 -3.462 1.00 95.50 285 ALA A N 1
ATOM 2105 C CA . ALA A 1 285 ? 1.892 -6.273 -4.502 1.00 95.50 285 ALA A CA 1
ATOM 2106 C C . ALA A 1 285 ? 1.214 -5.042 -3.893 1.00 95.50 285 ALA A C 1
ATOM 2108 O O . ALA A 1 285 ? 1.415 -3.928 -4.363 1.00 95.50 285 ALA A O 1
ATOM 2109 N N . SER A 1 286 ? 0.463 -5.248 -2.811 1.00 96.19 286 SER A N 1
ATOM 2110 C CA . SER A 1 286 ? -0.215 -4.188 -2.071 1.00 96.19 286 SER A CA 1
ATOM 2111 C C . SER A 1 286 ? 0.728 -3.249 -1.323 1.00 96.19 286 SER A C 1
ATOM 2113 O O . SER A 1 286 ? 0.314 -2.132 -1.036 1.00 96.19 286 SER A O 1
ATOM 2115 N N . SER A 1 287 ? 1.977 -3.653 -1.060 1.00 93.56 287 SER A N 1
ATOM 2116 C CA . SER A 1 287 ? 2.919 -2.917 -0.208 1.00 93.56 287 SER A CA 1
ATOM 2117 C C . SER A 1 287 ? 4.228 -2.494 -0.861 1.00 93.56 287 SER A C 1
ATOM 2119 O O . SER A 1 287 ? 5.135 -2.043 -0.174 1.00 93.56 287 SER A O 1
ATOM 2121 N N . ALA A 1 288 ? 4.380 -2.672 -2.170 1.00 89.31 288 ALA A N 1
ATOM 2122 C CA . ALA A 1 288 ? 5.607 -2.357 -2.904 1.00 89.31 288 ALA A CA 1
ATOM 2123 C C . ALA A 1 288 ? 5.860 -0.837 -3.014 1.00 89.31 288 ALA A C 1
ATOM 2125 O O . ALA A 1 288 ? 5.698 -0.246 -4.085 1.00 89.31 288 ALA A O 1
ATOM 2126 N N . PHE A 1 289 ? 6.214 -0.184 -1.900 1.00 84.56 289 PHE A N 1
ATOM 2127 C CA . PHE A 1 289 ? 6.221 1.280 -1.749 1.00 84.56 289 PHE A CA 1
ATOM 2128 C C . PHE A 1 289 ? 7.259 1.972 -2.637 1.00 84.56 289 PHE A C 1
ATOM 2130 O O . PHE A 1 289 ? 6.997 3.031 -3.205 1.00 84.56 289 PHE A O 1
ATOM 2137 N N . LEU A 1 290 ? 8.407 1.323 -2.858 1.00 85.56 290 LEU A N 1
ATOM 2138 C CA . LEU A 1 290 ? 9.409 1.748 -3.841 1.00 85.56 290 LEU A CA 1
ATOM 2139 C C . LEU A 1 290 ? 9.201 1.140 -5.226 1.00 85.56 290 LEU A C 1
ATOM 2141 O O . LEU A 1 290 ? 10.032 1.331 -6.110 1.00 85.56 290 LEU A O 1
ATOM 2145 N N . GLY A 1 291 ? 8.096 0.438 -5.476 1.00 86.62 291 GLY A N 1
ATOM 2146 C CA . GLY A 1 291 ? 7.844 -0.196 -6.769 1.00 86.62 291 GLY A CA 1
ATOM 2147 C C . GLY A 1 291 ? 7.833 0.797 -7.938 1.00 86.62 291 GLY A C 1
ATOM 2148 O O . GLY A 1 291 ? 8.156 0.436 -9.070 1.00 86.62 291 GLY A O 1
ATOM 2149 N N . ALA A 1 292 ? 7.556 2.080 -7.673 1.00 83.88 292 ALA A N 1
ATOM 2150 C CA . ALA A 1 292 ? 7.677 3.158 -8.653 1.00 83.88 292 ALA A CA 1
ATOM 2151 C C . ALA A 1 292 ? 9.105 3.325 -9.216 1.00 83.88 292 ALA A C 1
ATOM 2153 O O . ALA A 1 292 ? 9.270 3.878 -10.305 1.00 83.88 292 ALA A O 1
ATOM 2154 N N . MET A 1 293 ? 10.135 2.793 -8.546 1.00 83.00 293 MET A N 1
ATOM 2155 C CA . MET A 1 293 ? 11.495 2.705 -9.085 1.00 83.00 293 MET A CA 1
ATOM 2156 C C . MET A 1 293 ? 11.572 1.863 -10.366 1.00 83.00 293 MET A C 1
ATOM 2158 O O . MET A 1 293 ? 12.507 2.040 -11.133 1.00 83.00 293 MET A O 1
ATOM 2162 N N . ALA A 1 294 ? 10.566 1.048 -10.703 1.00 83.31 294 ALA A N 1
ATOM 2163 C CA . ALA A 1 294 ? 10.486 0.395 -12.015 1.00 83.31 294 ALA A CA 1
ATOM 2164 C C . ALA A 1 294 ? 10.334 1.392 -13.191 1.00 83.31 294 ALA A C 1
ATOM 2166 O O . ALA A 1 294 ? 10.629 1.063 -14.344 1.00 83.31 294 ALA A O 1
ATOM 2167 N N . LEU A 1 295 ? 9.913 2.635 -12.927 1.00 79.62 295 LEU A N 1
ATOM 2168 C CA . LEU A 1 295 ? 9.991 3.739 -13.894 1.00 79.62 295 LEU A CA 1
ATOM 2169 C C . LEU A 1 295 ? 11.448 4.197 -14.083 1.00 79.62 295 LEU A C 1
ATOM 2171 O O . LEU A 1 295 ? 11.843 4.654 -15.154 1.00 79.62 295 LEU A O 1
ATOM 2175 N N . GLN A 1 296 ? 12.271 4.030 -13.051 1.00 72.12 296 GLN A N 1
ATOM 2176 C CA . GLN A 1 296 ? 13.672 4.410 -13.006 1.00 72.12 296 GLN A CA 1
ATOM 2177 C C . GLN A 1 296 ? 14.579 3.208 -13.280 1.00 72.12 296 GLN A C 1
ATOM 2179 O O . GLN A 1 296 ? 15.186 2.644 -12.380 1.00 72.12 296 GLN A O 1
ATOM 2184 N N . ALA A 1 297 ? 14.815 2.863 -14.541 1.00 60.03 297 ALA A N 1
ATOM 2185 C CA . ALA A 1 297 ? 16.058 2.144 -14.819 1.00 60.03 297 ALA A CA 1
ATOM 2186 C C . ALA A 1 297 ? 17.184 3.164 -14.892 1.00 60.03 297 ALA A C 1
ATOM 2188 O O . ALA A 1 297 ? 17.569 3.551 -15.985 1.00 60.03 297 ALA A O 1
ATOM 2189 N N . ALA A 1 298 ? 17.676 3.723 -13.797 1.00 52.81 298 ALA A N 1
ATOM 2190 C CA . ALA A 1 298 ? 18.736 4.711 -13.949 1.00 52.81 298 ALA A CA 1
ATOM 2191 C C . ALA A 1 298 ? 19.950 4.127 -14.699 1.00 52.81 298 ALA A C 1
ATOM 2193 O O . ALA A 1 298 ? 20.217 2.925 -14.693 1.00 52.81 298 ALA A O 1
ATOM 2194 N N . ARG A 1 299 ? 20.693 4.989 -15.403 1.00 57.31 299 ARG A N 1
ATOM 2195 C CA . ARG A 1 299 ? 22.049 4.623 -15.820 1.00 57.31 299 ARG A CA 1
ATOM 2196 C C . ARG A 1 299 ? 22.850 4.455 -14.534 1.00 57.31 299 ARG A C 1
ATOM 2198 O O . ARG A 1 299 ? 22.967 5.445 -13.819 1.00 57.31 299 ARG A O 1
ATOM 2205 N N . HIS A 1 300 ? 23.384 3.258 -14.293 1.00 64.62 300 HIS A N 1
ATOM 2206 C CA . HIS A 1 300 ? 24.173 2.905 -13.103 1.00 64.62 300 HIS A CA 1
ATOM 2207 C C . HIS A 1 300 ? 25.082 4.067 -12.651 1.00 64.62 300 HIS A C 1
ATOM 2209 O O . HIS A 1 300 ? 24.934 4.572 -11.546 1.00 64.62 300 HIS A O 1
ATOM 2215 N N . GLY A 1 301 ? 25.852 4.647 -13.583 1.00 73.81 301 GLY A N 1
ATOM 2216 C CA . GLY A 1 301 ? 26.779 5.738 -13.267 1.00 73.81 301 GLY A CA 1
ATOM 2217 C C . GLY A 1 301 ? 26.167 7.074 -12.816 1.00 73.81 301 GLY A C 1
ATOM 2218 O O . GLY A 1 301 ? 26.827 7.804 -12.092 1.00 73.81 301 GLY A O 1
ATOM 2219 N N . ARG A 1 302 ? 24.931 7.431 -13.206 1.00 75.06 302 ARG A N 1
ATOM 2220 C CA . ARG A 1 302 ? 24.331 8.716 -12.782 1.00 75.06 302 ARG A CA 1
ATOM 2221 C C . ARG A 1 302 ? 23.724 8.626 -11.383 1.00 75.06 302 ARG A C 1
ATOM 2223 O O . ARG A 1 302 ? 23.808 9.598 -10.646 1.00 75.06 302 ARG A O 1
ATOM 2230 N N . LEU A 1 303 ? 23.121 7.488 -11.022 1.00 76.44 303 LEU A N 1
ATOM 2231 C CA . LEU A 1 303 ? 22.679 7.273 -9.639 1.00 76.44 303 LEU A CA 1
ATOM 2232 C C . LEU A 1 303 ? 23.872 7.164 -8.701 1.00 76.44 303 LEU A C 1
ATOM 2234 O O . LEU A 1 303 ? 23.854 7.807 -7.664 1.00 76.44 303 LEU A O 1
ATOM 2238 N N . GLU A 1 304 ? 24.920 6.438 -9.089 1.00 83.25 304 GLU A N 1
ATOM 2239 C CA . GLU A 1 304 ? 26.162 6.383 -8.312 1.00 83.25 304 GLU A CA 1
ATOM 2240 C C . GLU A 1 304 ? 26.760 7.773 -8.084 1.00 83.25 304 GLU A C 1
ATOM 2242 O O . GLU A 1 304 ? 27.119 8.097 -6.959 1.00 83.25 304 GLU A O 1
ATOM 2247 N N . GLU A 1 305 ? 26.810 8.627 -9.112 1.00 85.19 305 GLU A N 1
ATOM 2248 C CA . GLU A 1 305 ? 27.285 10.008 -8.966 1.00 85.19 305 GLU A CA 1
ATOM 2249 C C . GLU A 1 305 ? 26.406 10.824 -8.006 1.00 85.19 305 GLU A C 1
ATOM 2251 O O . GLU A 1 305 ? 26.915 11.600 -7.201 1.00 85.19 305 GLU A O 1
ATOM 2256 N N . LEU A 1 306 ? 25.085 10.645 -8.056 1.00 82.31 306 LEU A N 1
ATOM 2257 C CA . LEU A 1 306 ? 24.160 11.315 -7.139 1.00 82.31 306 LEU A CA 1
ATOM 2258 C C . LEU A 1 306 ? 24.297 10.805 -5.708 1.00 82.31 306 LEU A C 1
ATOM 2260 O O . LEU A 1 306 ? 24.258 11.605 -4.776 1.00 82.31 306 LEU A O 1
ATOM 2264 N N . PHE A 1 307 ? 24.470 9.498 -5.530 1.00 86.50 307 PHE A N 1
ATOM 2265 C CA . PHE A 1 307 ? 24.727 8.898 -4.229 1.00 86.50 307 PHE A CA 1
ATOM 2266 C C . PHE A 1 307 ? 26.065 9.382 -3.673 1.00 86.50 307 PHE A C 1
ATOM 2268 O O . PHE A 1 307 ? 26.104 9.808 -2.527 1.00 86.50 307 PHE A O 1
ATOM 2275 N N . ASP A 1 308 ? 27.120 9.457 -4.486 1.00 87.88 308 ASP A N 1
ATOM 2276 C CA . ASP A 1 308 ? 28.402 10.058 -4.100 1.00 87.88 308 ASP A CA 1
ATOM 2277 C C . ASP A 1 308 ? 28.239 11.537 -3.703 1.00 87.88 308 ASP A C 1
ATOM 2279 O O . ASP A 1 308 ? 28.748 11.960 -2.665 1.00 87.88 308 ASP A O 1
ATOM 2283 N N . GLN A 1 309 ? 27.465 12.330 -4.451 1.00 85.81 309 GLN A N 1
ATOM 2284 C CA . GLN A 1 309 ? 27.173 13.722 -4.087 1.00 85.81 309 GLN A CA 1
ATOM 2285 C C . GLN A 1 309 ? 26.383 13.840 -2.775 1.00 85.81 309 GLN A C 1
ATOM 2287 O O . GLN A 1 309 ? 26.702 14.704 -1.954 1.00 85.81 309 GLN A O 1
ATOM 2292 N N . LEU A 1 310 ? 25.381 12.980 -2.565 1.00 82.75 310 LEU A N 1
ATOM 2293 C CA . LEU A 1 310 ? 24.596 12.912 -1.332 1.00 82.75 310 LEU A CA 1
ATOM 2294 C C . LEU A 1 310 ? 25.487 12.545 -0.144 1.00 82.75 310 LEU A C 1
ATOM 2296 O O . LEU A 1 310 ? 25.481 13.248 0.863 1.00 82.75 310 LEU A O 1
ATOM 2300 N N . VAL A 1 311 ? 26.293 11.494 -0.276 1.00 85.81 311 VAL A N 1
ATOM 2301 C CA . VAL A 1 311 ? 27.227 11.054 0.762 1.00 85.81 311 VAL A CA 1
ATOM 2302 C C . VAL A 1 311 ? 28.233 12.153 1.083 1.00 85.81 311 VAL A C 1
ATOM 2304 O O . VAL A 1 311 ? 28.390 12.495 2.248 1.00 85.81 311 VAL A O 1
ATOM 2307 N N . ARG A 1 312 ? 28.829 12.817 0.086 1.00 87.56 312 ARG A N 1
ATOM 2308 C CA . ARG A 1 312 ? 29.715 13.973 0.325 1.00 87.56 312 ARG A CA 1
ATOM 2309 C C . ARG A 1 312 ? 29.006 15.134 1.017 1.00 87.56 312 ARG A C 1
ATOM 2311 O O . ARG A 1 312 ? 29.645 15.886 1.752 1.00 87.56 312 ARG A O 1
ATOM 2318 N N . ALA A 1 313 ? 27.717 15.344 0.753 1.00 81.88 313 ALA A N 1
ATOM 2319 C CA . ALA A 1 313 ? 26.934 16.356 1.455 1.00 81.88 313 ALA A CA 1
ATOM 2320 C C . ALA A 1 313 ? 26.722 15.965 2.925 1.00 81.88 313 ALA A C 1
ATOM 2322 O O . ALA A 1 313 ? 26.907 16.811 3.798 1.00 81.88 313 ALA A O 1
ATOM 2323 N N . LEU A 1 314 ? 26.434 14.689 3.197 1.00 78.81 314 LEU A N 1
ATOM 2324 C CA . LEU A 1 314 ? 26.347 14.140 4.552 1.00 78.81 314 LEU A CA 1
ATOM 2325 C C . LEU A 1 314 ? 27.698 14.230 5.283 1.00 78.81 314 LEU A C 1
ATOM 2327 O O . LEU A 1 314 ? 27.753 14.657 6.435 1.00 78.81 314 LEU A O 1
ATOM 2331 N N . GLU A 1 315 ? 28.809 13.927 4.610 1.00 84.69 315 GLU A N 1
ATOM 2332 C CA . GLU A 1 315 ? 30.164 14.047 5.169 1.00 84.69 315 GLU A CA 1
ATOM 2333 C C . GLU A 1 315 ? 30.472 15.482 5.616 1.00 84.69 315 GLU A C 1
ATOM 2335 O O . GLU A 1 315 ? 31.081 15.702 6.664 1.00 84.69 315 GLU A O 1
ATOM 2340 N N . ARG A 1 316 ? 30.004 16.488 4.864 1.00 84.38 316 ARG A N 1
ATOM 2341 C CA . ARG A 1 316 ? 30.179 17.908 5.223 1.00 84.38 316 ARG A CA 1
ATOM 2342 C C . ARG A 1 316 ? 29.424 18.313 6.486 1.00 84.38 316 ARG A C 1
ATOM 2344 O O . ARG A 1 316 ? 29.816 19.301 7.102 1.00 84.38 316 ARG A O 1
ATOM 2351 N N . VAL A 1 317 ? 28.378 17.580 6.862 1.00 77.12 317 VAL A N 1
ATOM 2352 C CA . VAL A 1 317 ? 27.607 17.806 8.096 1.00 77.12 317 VAL A CA 1
ATOM 2353 C C . VAL A 1 317 ? 27.966 16.808 9.201 1.00 77.12 317 VAL A C 1
ATOM 2355 O O . VAL A 1 317 ? 27.249 16.697 10.189 1.00 77.12 317 VAL A O 1
ATOM 2358 N N . GLY A 1 318 ? 29.107 16.119 9.072 1.00 76.06 318 GLY A N 1
ATOM 2359 C CA . GLY A 1 318 ? 29.674 15.283 10.132 1.00 76.06 318 GLY A CA 1
ATOM 2360 C C . GLY A 1 318 ? 29.433 13.782 9.985 1.00 76.06 318 GLY A C 1
ATOM 2361 O O . GLY A 1 318 ? 29.752 13.042 10.913 1.00 76.06 318 GLY A O 1
ATOM 2362 N N . PHE A 1 319 ? 28.908 13.308 8.849 1.00 77.62 319 PHE A N 1
ATOM 2363 C CA . PHE A 1 319 ? 28.865 11.872 8.561 1.00 77.62 319 PHE A CA 1
ATOM 2364 C C . PHE A 1 319 ? 30.293 11.312 8.426 1.00 77.62 319 PHE A C 1
ATOM 2366 O O . PHE A 1 319 ? 31.093 11.892 7.685 1.00 77.62 319 PHE A O 1
ATOM 2373 N N . PRO A 1 320 ? 30.657 10.224 9.131 1.00 79.19 320 PRO A N 1
ATOM 2374 C CA . PRO A 1 320 ? 32.017 9.702 9.071 1.00 79.19 320 PRO A CA 1
ATOM 2375 C C . PRO A 1 320 ? 32.371 9.224 7.666 1.00 79.19 320 PRO A C 1
ATOM 2377 O O . PRO A 1 320 ? 31.631 8.468 7.037 1.00 79.19 320 PRO A O 1
ATOM 2380 N N . LYS A 1 321 ? 33.534 9.652 7.180 1.00 86.00 321 LYS A N 1
ATOM 2381 C CA . LYS A 1 321 ? 33.991 9.369 5.817 1.00 86.00 321 LYS A CA 1
ATOM 2382 C C . LYS A 1 321 ? 34.207 7.873 5.580 1.00 86.00 321 LYS A C 1
ATOM 2384 O O . LYS A 1 321 ? 33.955 7.374 4.491 1.00 86.00 321 LYS A O 1
ATOM 2389 N N . GLU A 1 322 ? 34.646 7.148 6.603 1.00 83.31 322 GLU A N 1
ATOM 2390 C CA . GLU A 1 322 ? 34.793 5.690 6.592 1.00 83.31 322 GLU A CA 1
ATOM 2391 C C . GLU A 1 322 ? 33.477 4.944 6.317 1.00 83.31 322 GLU A C 1
ATOM 2393 O O . GLU A 1 322 ? 33.510 3.811 5.846 1.00 83.31 322 GLU A O 1
ATOM 2398 N N . TYR A 1 323 ? 32.329 5.588 6.549 1.00 82.25 323 TYR A N 1
ATOM 2399 C CA . TYR A 1 323 ? 31.001 5.052 6.254 1.00 82.25 323 TYR A CA 1
ATOM 2400 C C . TYR A 1 323 ? 30.421 5.561 4.932 1.00 82.25 323 TYR A C 1
ATOM 2402 O O . TYR A 1 323 ? 29.357 5.100 4.515 1.00 82.25 323 TYR A O 1
ATOM 2410 N N . GLY A 1 324 ? 31.107 6.485 4.255 1.00 86.19 324 GLY A N 1
ATOM 2411 C CA . GLY A 1 324 ? 30.659 7.054 2.989 1.00 86.19 324 GLY A CA 1
ATOM 2412 C C . GLY A 1 324 ? 30.559 6.008 1.881 1.00 86.19 324 GLY A C 1
ATOM 2413 O O . GLY A 1 324 ? 29.494 5.837 1.290 1.00 86.19 324 GLY A O 1
ATOM 2414 N N . ASP A 1 325 ? 31.634 5.250 1.659 1.00 86.19 325 ASP A N 1
ATOM 2415 C CA . ASP A 1 325 ? 31.683 4.196 0.632 1.00 86.19 325 ASP A CA 1
ATOM 2416 C C . ASP A 1 325 ? 30.633 3.103 0.886 1.00 86.19 325 ASP A C 1
ATOM 2418 O O . ASP A 1 325 ? 29.953 2.640 -0.028 1.00 86.19 325 ASP A O 1
ATOM 2422 N N . VAL A 1 326 ? 30.450 2.757 2.159 1.00 82.81 326 VAL A N 1
ATOM 2423 C CA . VAL A 1 326 ? 29.423 1.837 2.651 1.00 82.81 326 VAL A CA 1
ATOM 2424 C C . VAL A 1 326 ? 28.016 2.322 2.296 1.00 82.81 326 VAL A C 1
ATOM 2426 O O . VAL A 1 326 ? 27.202 1.561 1.778 1.00 82.81 326 VAL A O 1
ATOM 2429 N N . LEU A 1 327 ? 27.717 3.596 2.556 1.00 83.62 327 LEU A N 1
ATOM 2430 C CA . LEU A 1 327 ? 26.409 4.167 2.258 1.00 83.62 327 LEU A CA 1
ATOM 2431 C C . LEU A 1 327 ? 26.158 4.220 0.744 1.00 83.62 327 LEU A C 1
ATOM 2433 O O . LEU A 1 327 ? 25.038 3.971 0.303 1.00 83.62 327 LEU A O 1
ATOM 2437 N N . ILE A 1 328 ? 27.192 4.481 -0.061 1.00 87.19 328 ILE A N 1
ATOM 2438 C CA . ILE A 1 328 ? 27.099 4.398 -1.525 1.00 87.19 328 ILE A CA 1
ATOM 2439 C C . ILE A 1 328 ? 26.764 2.968 -1.955 1.00 87.19 328 ILE A C 1
ATOM 2441 O O . ILE A 1 328 ? 25.830 2.784 -2.731 1.00 87.19 328 ILE A O 1
ATOM 2445 N N . GLU A 1 329 ? 27.471 1.957 -1.440 1.00 85.44 329 GLU A N 1
ATOM 2446 C CA . GLU A 1 329 ? 27.204 0.547 -1.758 1.00 85.44 329 GLU A CA 1
ATOM 2447 C C . GLU A 1 329 ? 25.758 0.159 -1.420 1.00 85.44 329 GLU A C 1
ATOM 2449 O O . GLU A 1 329 ? 25.061 -0.446 -2.235 1.00 85.44 329 GLU A O 1
ATOM 2454 N N . VAL A 1 330 ? 25.275 0.575 -0.250 1.00 83.25 330 VAL A N 1
ATOM 2455 C CA . VAL A 1 330 ? 23.885 0.385 0.172 1.00 83.25 330 VAL A CA 1
ATOM 2456 C C . VAL A 1 330 ? 22.920 1.018 -0.820 1.00 83.25 330 VAL A C 1
ATOM 2458 O O . VAL A 1 330 ? 22.024 0.344 -1.318 1.00 83.25 330 VAL A O 1
ATOM 2461 N N . LEU A 1 331 ? 23.100 2.299 -1.138 1.00 84.94 331 LEU A N 1
ATOM 2462 C CA . LEU A 1 331 ? 22.226 3.021 -2.060 1.00 84.94 331 LEU A CA 1
ATOM 2463 C C . LEU A 1 331 ? 22.230 2.388 -3.462 1.00 84.94 331 LEU A C 1
ATOM 2465 O O . LEU A 1 331 ? 21.186 2.299 -4.114 1.00 84.94 331 LEU A O 1
ATOM 2469 N N . VAL A 1 332 ? 23.381 1.876 -3.908 1.00 84.44 332 VAL A N 1
ATOM 2470 C CA . VAL A 1 332 ? 23.505 1.105 -5.150 1.00 84.44 332 VAL A CA 1
ATOM 2471 C C . VAL A 1 332 ? 22.712 -0.202 -5.061 1.00 84.44 332 VAL A C 1
ATOM 2473 O O . VAL A 1 332 ? 21.913 -0.479 -5.957 1.00 84.44 332 VAL A O 1
ATOM 2476 N N . ASN A 1 333 ? 22.842 -0.969 -3.977 1.00 84.94 333 ASN A N 1
ATOM 2477 C CA . ASN A 1 333 ? 22.088 -2.211 -3.764 1.00 84.94 333 ASN A CA 1
ATOM 2478 C C . ASN A 1 333 ? 20.574 -1.971 -3.714 1.00 84.94 333 ASN A C 1
ATOM 2480 O O . ASN A 1 333 ? 19.805 -2.720 -4.324 1.00 84.94 333 ASN A O 1
ATOM 2484 N N . VAL A 1 334 ? 20.148 -0.878 -3.083 1.00 84.06 334 VAL A N 1
ATOM 2485 C CA . VAL A 1 334 ? 18.760 -0.407 -3.100 1.00 84.06 334 VAL A CA 1
ATOM 2486 C C . VAL A 1 334 ? 18.297 -0.133 -4.517 1.00 84.06 334 VAL A C 1
ATOM 2488 O O . VAL A 1 334 ? 17.235 -0.604 -4.917 1.00 84.06 334 VAL A O 1
ATOM 2491 N N . SER A 1 335 ? 19.094 0.585 -5.306 1.00 81.62 335 SER A N 1
ATOM 2492 C CA . SER A 1 335 ? 18.737 0.902 -6.690 1.00 81.62 335 SER A CA 1
ATOM 2493 C C . SER A 1 335 ? 18.689 -0.319 -7.614 1.00 81.62 335 SER A C 1
ATOM 2495 O O . SER A 1 335 ? 17.961 -0.310 -8.605 1.00 81.62 335 SER A O 1
ATOM 2497 N N . ASN A 1 336 ? 19.434 -1.374 -7.276 1.00 82.31 336 ASN A N 1
ATOM 2498 C CA . ASN A 1 336 ? 19.468 -2.635 -8.014 1.00 82.31 336 ASN A CA 1
ATOM 2499 C C . ASN A 1 336 ? 18.371 -3.620 -7.578 1.00 82.31 336 ASN A C 1
ATOM 2501 O O . ASN A 1 336 ? 18.086 -4.581 -8.300 1.00 82.31 336 ASN A O 1
ATOM 2505 N N . THR A 1 337 ? 17.742 -3.379 -6.427 1.00 85.69 337 THR A N 1
ATOM 2506 C CA . THR A 1 337 ? 16.667 -4.221 -5.899 1.00 85.69 337 THR A CA 1
ATOM 2507 C C . THR A 1 337 ? 15.401 -4.078 -6.731 1.00 85.69 337 THR A C 1
ATOM 2509 O O . THR A 1 337 ? 15.018 -2.991 -7.165 1.00 85.69 337 THR A O 1
ATOM 2512 N N . ASP A 1 338 ? 14.735 -5.207 -6.965 1.00 88.44 338 ASP A N 1
ATOM 2513 C CA . ASP A 1 338 ? 13.454 -5.225 -7.658 1.00 88.44 338 ASP A CA 1
ATOM 2514 C C . ASP A 1 338 ? 12.320 -4.931 -6.674 1.00 88.44 338 ASP A C 1
ATOM 2516 O O . ASP A 1 338 ? 11.878 -5.802 -5.919 1.00 88.44 338 ASP A O 1
ATOM 2520 N N . TRP A 1 339 ? 11.899 -3.668 -6.650 1.00 90.06 339 TRP A N 1
ATOM 2521 C CA . TRP A 1 339 ? 10.872 -3.173 -5.736 1.00 90.06 339 TRP A CA 1
ATOM 2522 C C . TRP A 1 339 ? 9.447 -3.389 -6.231 1.00 90.06 339 TRP A C 1
ATOM 2524 O O . TRP A 1 339 ? 8.509 -3.319 -5.443 1.00 90.06 339 TRP A O 1
ATOM 2534 N N . ALA A 1 340 ? 9.267 -3.599 -7.534 1.00 91.75 340 ALA A N 1
ATOM 2535 C CA . ALA A 1 340 ? 7.957 -3.851 -8.104 1.00 91.75 340 ALA A CA 1
ATOM 2536 C C . ALA A 1 340 ? 7.605 -5.334 -7.995 1.00 91.75 340 ALA A C 1
ATOM 2538 O O . ALA A 1 340 ? 8.462 -6.205 -8.133 1.00 91.75 340 ALA A O 1
ATOM 2539 N N . VAL A 1 341 ? 6.318 -5.620 -7.818 1.00 93.19 341 VAL A N 1
ATOM 2540 C CA . VAL A 1 341 ? 5.813 -6.987 -7.905 1.00 93.19 341 VAL A CA 1
ATOM 2541 C C . VAL A 1 341 ? 5.332 -7.239 -9.322 1.00 93.19 341 VAL A C 1
ATOM 2543 O O . VAL A 1 341 ? 4.441 -6.559 -9.832 1.00 93.19 341 VAL A O 1
ATOM 2546 N N . TRP A 1 342 ? 5.939 -8.218 -9.976 1.00 92.06 342 TRP A N 1
ATOM 2547 C CA . TRP A 1 342 ? 5.671 -8.519 -11.373 1.00 92.06 342 TRP A CA 1
ATOM 2548 C C . TRP A 1 342 ? 4.609 -9.595 -11.498 1.00 92.06 342 TRP A C 1
ATOM 2550 O O . TRP A 1 342 ? 4.604 -10.571 -10.762 1.00 92.06 342 TRP A O 1
ATOM 2560 N N . THR A 1 343 ? 3.725 -9.444 -12.472 1.00 89.38 343 THR A N 1
ATOM 2561 C CA . THR A 1 343 ? 2.641 -10.394 -12.740 1.00 89.38 343 THR A CA 1
ATOM 2562 C C . THR A 1 343 ? 2.756 -10.895 -14.166 1.00 89.38 343 THR A C 1
ATOM 2564 O O . THR A 1 343 ? 3.044 -10.088 -15.045 1.00 89.38 343 THR A O 1
ATOM 2567 N N . ALA A 1 344 ? 2.589 -12.199 -14.405 1.00 83.25 344 ALA A N 1
ATOM 2568 C CA . ALA A 1 344 ? 2.525 -12.746 -15.759 1.00 83.25 344 ALA A CA 1
ATOM 2569 C C . ALA A 1 344 ? 1.690 -14.035 -15.844 1.00 83.25 344 ALA A C 1
ATOM 2571 O O . ALA A 1 344 ? 1.761 -14.876 -14.947 1.00 83.25 344 ALA A O 1
ATOM 2572 N N . ASP A 1 345 ? 0.994 -14.240 -16.970 1.00 78.81 345 ASP A N 1
ATOM 2573 C CA . ASP A 1 345 ? 0.499 -15.556 -17.375 1.00 78.81 345 ASP A CA 1
ATOM 2574 C C . ASP A 1 345 ? 1.681 -16.436 -17.756 1.00 78.81 345 ASP A C 1
ATOM 2576 O O . ASP A 1 345 ? 2.372 -16.221 -18.765 1.00 78.81 345 ASP A O 1
ATOM 2580 N N . ARG A 1 346 ? 1.859 -17.508 -17.006 1.00 58.28 346 ARG A N 1
ATOM 2581 C CA . ARG A 1 346 ? 2.343 -18.744 -17.596 1.00 58.28 346 ARG A CA 1
ATOM 2582 C C . ARG A 1 346 ? 1.228 -19.752 -17.371 1.00 58.28 346 ARG A C 1
ATOM 2584 O O . ARG A 1 346 ? 0.755 -19.831 -16.239 1.00 58.28 346 ARG A O 1
ATOM 2591 N N . PRO A 1 347 ? 0.838 -20.552 -18.391 1.00 45.97 347 PRO A N 1
ATOM 2592 C CA . PRO A 1 347 ? 0.017 -21.721 -18.119 1.00 45.97 347 PRO A CA 1
ATOM 2593 C C . PRO A 1 347 ? 0.755 -22.460 -17.024 1.00 45.97 347 PRO A C 1
ATOM 2595 O O . PRO A 1 347 ? 1.915 -22.813 -17.255 1.00 45.97 347 PRO A O 1
ATOM 2598 N N . VAL A 1 348 ? 0.124 -22.555 -15.848 1.00 44.00 348 VAL A N 1
ATOM 2599 C CA . VAL A 1 348 ? 0.704 -23.135 -14.640 1.00 44.00 348 VAL A CA 1
ATOM 2600 C C . VAL A 1 348 ? 1.378 -24.410 -15.104 1.00 44.00 348 VAL A C 1
ATOM 2602 O O . VAL A 1 348 ? 0.716 -25.393 -15.457 1.00 44.00 348 VAL A O 1
ATOM 2605 N N . ARG A 1 349 ? 2.711 -24.378 -15.236 1.00 37.31 349 ARG A N 1
ATOM 2606 C CA . ARG A 1 349 ? 3.433 -25.635 -15.346 1.00 37.31 349 ARG A CA 1
ATOM 2607 C C . ARG A 1 349 ? 3.015 -26.374 -14.077 1.00 37.31 349 ARG A C 1
ATOM 2609 O O . ARG A 1 349 ? 2.818 -25.719 -13.066 1.00 37.31 349 ARG A O 1
ATOM 2616 N N . PRO A 1 350 ? 2.881 -27.700 -14.069 1.00 44.22 350 PRO A N 1
ATOM 2617 C CA . PRO A 1 350 ? 2.526 -28.437 -12.851 1.00 44.22 350 PRO A CA 1
ATOM 2618 C C . PRO A 1 350 ? 3.479 -28.226 -11.651 1.00 44.22 350 PRO A C 1
ATOM 2620 O O . PRO A 1 350 ? 3.322 -28.886 -10.635 1.00 44.22 350 PRO A O 1
ATOM 2623 N N . THR A 1 351 ? 4.494 -27.373 -11.790 1.00 49.22 351 THR A N 1
ATOM 2624 C CA . THR A 1 351 ? 5.316 -26.816 -10.723 1.00 49.22 351 THR A CA 1
ATOM 2625 C C . THR A 1 351 ? 4.589 -25.638 -10.079 1.00 49.22 351 THR A C 1
ATOM 2627 O O . THR A 1 351 ? 4.083 -24.786 -10.799 1.00 49.22 351 THR A O 1
ATOM 2630 N N . ASP A 1 352 ? 4.596 -25.577 -8.753 1.00 56.81 352 ASP A N 1
ATOM 2631 C CA . ASP A 1 352 ? 3.864 -24.667 -7.855 1.00 56.81 352 ASP A CA 1
ATOM 2632 C C . ASP A 1 352 ? 4.177 -23.150 -7.996 1.00 56.81 352 ASP A C 1
ATOM 2634 O O . ASP A 1 352 ? 4.224 -22.422 -7.008 1.00 56.81 352 ASP A O 1
ATOM 2638 N N . GLU A 1 353 ? 4.429 -22.653 -9.211 1.00 73.50 353 GLU A N 1
ATOM 2639 C CA . GLU A 1 353 ? 4.807 -21.270 -9.495 1.00 73.50 353 GLU A CA 1
ATOM 2640 C C . GLU A 1 353 ? 3.562 -20.365 -9.508 1.00 73.50 353 GLU A C 1
ATOM 2642 O O . GLU A 1 353 ? 2.666 -20.512 -10.343 1.00 73.50 353 GLU A O 1
ATOM 2647 N N . THR A 1 354 ? 3.501 -19.416 -8.574 1.00 82.56 354 THR A N 1
ATOM 2648 C CA . THR A 1 354 ? 2.449 -18.388 -8.507 1.00 82.56 354 THR A CA 1
ATOM 2649 C C . THR A 1 354 ? 2.595 -17.374 -9.652 1.00 82.56 354 THR A C 1
ATOM 2651 O O . THR A 1 354 ? 3.677 -17.224 -10.219 1.00 82.56 354 THR A O 1
ATOM 2654 N N . MET A 1 355 ? 1.544 -16.605 -9.976 1.00 86.62 355 MET A N 1
ATOM 2655 C CA . MET A 1 355 ? 1.626 -15.550 -11.012 1.00 86.62 355 MET A CA 1
ATOM 2656 C C . MET A 1 355 ? 2.724 -14.505 -10.741 1.00 86.62 355 MET A C 1
ATOM 2658 O O . MET A 1 355 ? 3.256 -13.905 -11.677 1.00 86.62 355 MET A O 1
ATOM 2662 N N . PHE A 1 356 ? 3.063 -14.299 -9.466 1.00 90.88 356 PHE A N 1
ATOM 2663 C CA . PHE A 1 356 ? 4.102 -13.369 -9.034 1.00 90.88 356 PHE A CA 1
ATOM 2664 C C . PHE A 1 356 ? 5.496 -13.932 -9.309 1.00 90.88 356 PHE A C 1
ATOM 2666 O O . PHE A 1 356 ? 6.330 -13.289 -9.945 1.00 90.88 356 PHE A O 1
ATOM 2673 N N . GLN A 1 357 ? 5.704 -15.204 -8.962 1.00 88.75 357 GLN A N 1
ATOM 2674 C CA . GLN A 1 357 ? 6.926 -15.927 -9.308 1.00 88.75 357 GLN A CA 1
ATOM 2675 C C . GLN A 1 357 ? 7.100 -16.026 -10.831 1.00 88.75 357 GLN A C 1
ATOM 2677 O O . GLN A 1 357 ? 8.189 -15.758 -11.332 1.00 88.75 357 GLN A O 1
ATOM 2682 N N . ALA A 1 358 ? 6.022 -16.280 -11.582 1.00 89.19 358 ALA A N 1
ATOM 2683 C CA . ALA A 1 358 ? 6.052 -16.290 -13.043 1.00 89.19 358 ALA A CA 1
ATOM 2684 C C . ALA A 1 358 ? 6.449 -14.921 -13.626 1.00 89.19 358 ALA A C 1
ATOM 2686 O O . ALA A 1 358 ? 7.268 -14.857 -14.551 1.00 89.19 358 ALA A O 1
ATOM 2687 N N . GLY A 1 359 ? 5.911 -13.827 -13.073 1.00 92.06 359 GLY A N 1
ATOM 2688 C CA . GLY A 1 359 ? 6.289 -12.460 -13.432 1.00 92.06 359 GLY A CA 1
ATOM 2689 C C . GLY A 1 359 ? 7.767 -12.180 -13.161 1.00 92.06 359 GLY A C 1
ATOM 2690 O O . GLY A 1 359 ? 8.485 -11.718 -14.052 1.00 92.06 359 GLY A O 1
ATOM 2691 N N . ARG A 1 360 ? 8.254 -12.547 -11.973 1.00 90.69 360 ARG A N 1
ATOM 2692 C CA . ARG A 1 360 ? 9.663 -12.417 -11.581 1.00 90.69 360 ARG A CA 1
ATOM 2693 C C . ARG A 1 360 ? 10.590 -13.223 -12.491 1.00 90.69 360 ARG A C 1
ATOM 2695 O O . ARG A 1 360 ? 11.574 -12.689 -13.002 1.00 90.69 360 ARG A O 1
ATOM 2702 N N . SER A 1 361 ? 10.255 -14.485 -12.757 1.00 91.44 361 SER A N 1
ATOM 2703 C CA . SER A 1 361 ? 10.974 -15.365 -13.683 1.00 91.44 361 SER A CA 1
ATOM 2704 C C . SER A 1 361 ? 11.062 -14.753 -15.083 1.00 91.44 361 SER A C 1
ATOM 2706 O O . SER A 1 361 ? 12.127 -14.759 -15.703 1.00 91.44 361 SER A O 1
ATOM 2708 N N . MET A 1 362 ? 9.964 -14.177 -15.579 1.00 92.56 362 MET A N 1
ATOM 2709 C CA . MET A 1 362 ? 9.920 -13.522 -16.885 1.00 92.56 362 MET A CA 1
ATOM 2710 C C . MET A 1 362 ? 10.754 -12.231 -16.919 1.00 92.56 362 MET A C 1
ATOM 2712 O O . MET A 1 362 ? 11.477 -12.000 -17.889 1.00 92.56 362 MET A O 1
ATOM 2716 N N . ARG A 1 363 ? 10.727 -11.416 -15.858 1.00 92.75 363 ARG A N 1
ATOM 2717 C CA . ARG A 1 363 ? 11.591 -10.230 -15.726 1.00 92.75 363 ARG A CA 1
ATOM 2718 C C . ARG A 1 363 ? 13.073 -10.614 -15.693 1.00 92.75 363 ARG A C 1
ATOM 2720 O O . ARG A 1 363 ? 13.876 -10.000 -16.395 1.00 92.75 363 ARG A O 1
ATOM 2727 N N . SER A 1 364 ? 13.436 -11.654 -14.946 1.00 91.19 364 SER A N 1
ATOM 2728 C CA . SER A 1 364 ? 14.800 -12.198 -14.921 1.00 91.19 364 SER A CA 1
ATOM 2729 C C . SER A 1 364 ? 15.247 -12.680 -16.302 1.00 91.19 364 SER A C 1
ATOM 2731 O O . SER A 1 364 ? 16.360 -12.373 -16.730 1.00 91.19 364 SER A O 1
ATOM 2733 N N . GLU A 1 365 ? 14.367 -13.357 -17.046 1.00 93.00 365 GLU A N 1
ATOM 2734 C CA . GLU A 1 365 ? 14.643 -13.796 -18.416 1.00 93.00 365 GLU A CA 1
ATOM 2735 C C . GLU A 1 365 ? 14.920 -12.618 -19.357 1.00 93.00 365 GLU A C 1
ATOM 2737 O O . GLU A 1 365 ? 15.897 -12.645 -20.103 1.00 93.00 365 GLU A O 1
ATOM 2742 N N . VAL A 1 366 ? 14.126 -11.546 -19.276 1.00 92.75 366 VAL A N 1
ATOM 2743 C CA . VAL A 1 366 ? 14.358 -10.303 -20.031 1.00 92.75 366 VAL A CA 1
ATOM 2744 C C . VAL A 1 366 ? 15.700 -9.665 -19.675 1.00 92.75 366 VAL A C 1
ATOM 2746 O O . VAL A 1 366 ? 16.413 -9.200 -20.569 1.00 92.75 366 VAL A O 1
ATOM 2749 N N . SER A 1 367 ? 16.075 -9.674 -18.395 1.00 90.88 367 SER A N 1
ATOM 2750 C CA . SER A 1 367 ? 17.341 -9.104 -17.926 1.00 90.88 367 SER A CA 1
ATOM 2751 C C . SER A 1 367 ? 18.577 -9.798 -18.497 1.00 90.88 367 SER A C 1
ATOM 2753 O O . SER A 1 367 ? 19.572 -9.122 -18.760 1.00 90.88 367 SER A O 1
ATOM 2755 N N . MET A 1 368 ? 18.499 -11.095 -18.819 1.00 93.31 368 MET A N 1
ATOM 2756 C CA . MET A 1 368 ? 19.589 -11.814 -19.498 1.00 93.31 368 MET A CA 1
ATOM 2757 C C . MET A 1 368 ? 19.911 -11.259 -20.897 1.00 93.31 368 MET A C 1
ATOM 2759 O O . MET A 1 368 ? 21.010 -11.472 -21.405 1.00 93.31 368 MET A O 1
ATOM 2763 N N . PHE A 1 369 ? 18.983 -10.526 -21.523 1.00 94.81 369 PHE A N 1
ATOM 2764 C CA . PHE A 1 369 ? 19.179 -9.917 -22.841 1.00 94.81 369 PHE A CA 1
ATOM 2765 C C . PHE A 1 369 ? 19.703 -8.482 -22.787 1.00 94.81 369 PHE A C 1
ATOM 2767 O O . PHE A 1 369 ? 19.749 -7.829 -23.831 1.00 94.81 369 PHE A O 1
ATOM 2774 N N . ALA A 1 370 ? 20.087 -7.967 -21.612 1.00 91.75 370 ALA A N 1
ATOM 2775 C CA . ALA A 1 370 ? 20.726 -6.656 -21.485 1.00 91.75 370 ALA A CA 1
ATOM 2776 C C . ALA A 1 370 ? 19.922 -5.546 -22.209 1.00 91.75 370 ALA A C 1
ATOM 2778 O O . ALA A 1 370 ? 20.420 -4.827 -23.081 1.00 91.75 370 ALA A O 1
ATOM 2779 N N . GLY A 1 371 ? 18.615 -5.480 -21.934 1.00 88.94 371 GLY A N 1
ATOM 2780 C CA . GLY A 1 371 ? 17.687 -4.542 -22.575 1.00 88.94 371 GLY A CA 1
ATOM 2781 C C . GLY A 1 371 ? 17.387 -4.799 -24.063 1.00 88.94 371 GLY A C 1
ATOM 2782 O O . GLY A 1 371 ? 16.656 -4.024 -24.674 1.00 88.94 371 GLY A O 1
ATOM 2783 N N . SER A 1 372 ? 17.886 -5.878 -24.662 1.00 95.56 372 SER A N 1
ATOM 2784 C CA . SER A 1 372 ? 17.740 -6.197 -26.093 1.00 95.56 372 SER A CA 1
ATOM 2785 C C . SER A 1 372 ? 16.911 -7.464 -26.320 1.00 95.56 372 SER A C 1
ATOM 2787 O O . SER A 1 372 ? 17.272 -8.313 -27.138 1.00 95.56 372 SER A O 1
ATOM 2789 N N . ALA A 1 373 ? 15.814 -7.619 -25.569 1.00 96.06 373 ALA A N 1
ATOM 2790 C CA . ALA A 1 373 ? 14.961 -8.802 -25.638 1.00 96.06 373 ALA A CA 1
ATOM 2791 C C . ALA A 1 373 ? 14.486 -9.075 -27.081 1.00 96.06 373 ALA A C 1
ATOM 2793 O O . ALA A 1 373 ? 13.971 -8.156 -27.728 1.00 96.06 373 ALA A O 1
ATOM 2794 N N . PRO A 1 374 ? 14.625 -10.305 -27.608 1.00 96.94 374 PRO A N 1
ATOM 2795 C CA . PRO A 1 374 ? 14.190 -10.633 -28.961 1.00 96.94 374 PRO A CA 1
ATOM 2796 C C . PRO A 1 374 ? 12.663 -10.577 -29.075 1.00 96.94 374 PRO A C 1
ATOM 2798 O O . PRO A 1 374 ? 11.947 -10.724 -28.083 1.00 96.94 374 PRO A O 1
ATOM 2801 N N . LYS A 1 375 ? 12.145 -10.444 -30.304 1.00 96.69 375 LYS A N 1
ATOM 2802 C CA . LYS A 1 375 ? 10.695 -10.380 -30.552 1.00 96.69 375 LYS A CA 1
ATOM 2803 C C . LYS A 1 375 ? 9.933 -11.561 -29.933 1.00 96.69 375 LYS A C 1
ATOM 2805 O O . LYS A 1 375 ? 8.867 -11.356 -29.374 1.00 96.69 375 LYS A O 1
ATOM 2810 N N . SER A 1 376 ? 10.489 -12.774 -29.965 1.00 96.06 376 SER A N 1
ATOM 2811 C CA . SER A 1 376 ? 9.869 -13.960 -29.354 1.00 96.06 376 SER A CA 1
ATOM 2812 C C . SER A 1 376 ? 9.676 -13.838 -27.840 1.00 96.06 376 SER A C 1
ATOM 2814 O O . SER A 1 376 ? 8.733 -14.409 -27.300 1.00 96.06 376 SER A O 1
ATOM 2816 N N . LEU A 1 377 ? 10.554 -13.110 -27.146 1.00 95.56 377 LEU A N 1
ATOM 2817 C CA . LEU A 1 377 ? 10.388 -12.811 -25.727 1.00 95.56 377 LEU A CA 1
ATOM 2818 C C . LEU A 1 377 ? 9.392 -11.664 -25.526 1.00 95.56 377 LEU A C 1
ATOM 2820 O O . LEU A 1 377 ? 8.564 -11.745 -24.629 1.00 95.56 377 LEU A O 1
ATOM 2824 N N . LEU A 1 378 ? 9.380 -10.651 -26.401 1.00 96.56 378 LEU A N 1
ATOM 2825 C CA . LEU A 1 378 ? 8.333 -9.618 -26.389 1.00 96.56 378 LEU A CA 1
ATOM 2826 C C . LEU A 1 378 ? 6.930 -10.198 -26.623 1.00 96.56 378 LEU A C 1
ATOM 2828 O O . LEU A 1 378 ? 5.978 -9.766 -25.983 1.00 96.56 378 LEU A O 1
ATOM 2832 N N . ASP A 1 379 ? 6.803 -11.200 -27.493 1.00 95.75 379 ASP A N 1
ATOM 2833 C CA . ASP A 1 379 ? 5.552 -11.926 -27.728 1.00 95.75 379 ASP A CA 1
ATOM 2834 C C . ASP A 1 379 ? 5.109 -12.691 -26.470 1.00 95.75 379 ASP A C 1
ATOM 2836 O O . ASP A 1 379 ? 3.919 -12.730 -26.160 1.00 95.75 379 ASP A O 1
ATOM 2840 N N . GLN A 1 380 ? 6.054 -13.251 -25.705 1.00 94.19 380 GLN A N 1
ATOM 2841 C CA . GLN A 1 380 ? 5.766 -13.881 -24.412 1.00 94.19 380 GLN A CA 1
ATOM 2842 C C . GLN A 1 380 ? 5.356 -12.860 -23.349 1.00 94.19 380 GLN A C 1
ATOM 2844 O O . GLN A 1 380 ? 4.388 -13.111 -22.642 1.00 94.19 380 GLN A O 1
ATOM 2849 N N . LEU A 1 381 ? 6.030 -11.707 -23.272 1.00 94.06 381 LEU A N 1
ATOM 2850 C CA . LEU A 1 381 ? 5.649 -10.604 -22.382 1.00 94.06 381 LEU A CA 1
ATOM 2851 C C . LEU A 1 381 ? 4.234 -10.106 -22.684 1.00 94.06 381 LEU A C 1
ATOM 2853 O O . LEU A 1 381 ? 3.442 -9.906 -21.771 1.00 94.06 381 LEU A O 1
ATOM 2857 N N . ALA A 1 382 ? 3.913 -9.944 -23.968 1.00 94.50 382 ALA A N 1
ATOM 2858 C CA . ALA A 1 382 ? 2.608 -9.498 -24.433 1.00 94.50 382 ALA A CA 1
ATOM 2859 C C . ALA A 1 382 ? 1.502 -10.522 -24.163 1.00 94.50 382 ALA A C 1
ATOM 2861 O O . ALA A 1 382 ? 0.410 -10.147 -23.740 1.00 94.50 382 ALA A O 1
ATOM 2862 N N . LYS A 1 383 ? 1.791 -11.810 -24.386 1.00 92.00 383 LYS A N 1
ATOM 2863 C CA . LYS A 1 383 ? 0.865 -12.908 -24.094 1.00 92.00 383 LYS A CA 1
ATOM 2864 C C . LYS A 1 383 ? 0.645 -13.083 -22.592 1.00 92.00 383 LYS A C 1
ATOM 2866 O O . LYS A 1 383 ? -0.483 -13.311 -22.183 1.00 92.00 383 LYS A O 1
ATOM 2871 N N . GLY A 1 384 ? 1.717 -12.996 -21.808 1.00 89.62 384 GLY A N 1
ATOM 2872 C CA . GLY A 1 384 ? 1.682 -13.120 -20.355 1.00 89.62 384 GLY A CA 1
ATOM 2873 C C . GLY A 1 384 ? 1.215 -11.858 -19.642 1.00 89.62 384 GLY A C 1
ATOM 2874 O O . GLY A 1 384 ? 0.978 -11.909 -18.449 1.00 89.62 384 GLY A O 1
ATOM 2875 N N . GLN A 1 385 ? 1.100 -10.734 -20.348 1.00 90.81 385 GLN A N 1
ATOM 2876 C CA . GLN A 1 385 ? 0.880 -9.420 -19.759 1.00 90.81 385 GLN A CA 1
ATOM 2877 C C . GLN A 1 385 ? 1.817 -9.146 -18.583 1.00 90.81 385 GLN A C 1
ATOM 2879 O O . GLN A 1 385 ? 1.380 -8.958 -17.450 1.00 90.81 385 GLN A O 1
ATOM 2884 N N . LEU A 1 386 ? 3.127 -9.127 -18.851 1.00 94.25 386 LEU A N 1
ATOM 2885 C CA . LEU A 1 386 ? 4.067 -8.732 -17.811 1.00 94.25 386 LEU A CA 1
ATOM 2886 C C . LEU A 1 386 ? 3.734 -7.312 -17.341 1.00 94.25 386 LEU A C 1
ATOM 2888 O O . LEU A 1 386 ? 3.879 -6.362 -18.117 1.00 94.25 386 LEU A O 1
ATOM 2892 N N . THR A 1 387 ? 3.323 -7.173 -16.084 1.00 94.25 387 THR A N 1
ATOM 2893 C CA . THR A 1 387 ? 2.954 -5.877 -15.507 1.00 94.25 387 THR A CA 1
ATOM 2894 C C . THR A 1 387 ? 3.508 -5.705 -14.108 1.00 94.25 387 THR A C 1
ATOM 2896 O O . THR A 1 387 ? 3.601 -6.677 -13.359 1.00 94.25 387 THR A O 1
ATOM 2899 N N . ALA A 1 388 ? 3.852 -4.464 -13.765 1.00 95.06 388 ALA A N 1
ATOM 2900 C CA . ALA A 1 388 ? 4.341 -4.100 -12.444 1.00 95.06 388 ALA A CA 1
ATOM 2901 C C . ALA A 1 388 ? 3.182 -3.587 -11.580 1.00 95.06 388 ALA A C 1
ATOM 2903 O O . ALA A 1 388 ? 2.509 -2.614 -11.937 1.00 95.06 388 ALA A O 1
ATOM 2904 N N . LEU A 1 389 ? 2.979 -4.250 -10.448 1.00 95.12 389 LEU A N 1
ATOM 2905 C CA . LEU A 1 389 ? 2.129 -3.812 -9.352 1.00 95.12 389 LEU A CA 1
ATOM 2906 C C . LEU A 1 389 ? 3.004 -3.209 -8.262 1.00 95.12 389 LEU A C 1
ATOM 2908 O O . LEU A 1 389 ? 4.085 -3.723 -7.957 1.00 95.12 389 LEU A O 1
ATOM 2912 N N . ILE A 1 390 ? 2.535 -2.103 -7.705 1.00 93.75 390 ILE A N 1
ATOM 2913 C CA . ILE A 1 390 ? 3.230 -1.344 -6.671 1.00 93.75 390 ILE A CA 1
ATOM 2914 C C . ILE A 1 390 ? 2.238 -0.978 -5.559 1.00 93.75 390 ILE A C 1
ATOM 2916 O O . ILE A 1 390 ? 1.039 -1.233 -5.699 1.00 93.75 390 ILE A O 1
ATOM 2920 N N . ASP A 1 391 ? 2.727 -0.377 -4.475 1.00 93.44 391 ASP A N 1
ATOM 2921 C CA . ASP A 1 391 ? 1.926 -0.118 -3.272 1.00 93.44 391 ASP A CA 1
ATOM 2922 C C . ASP A 1 391 ? 0.586 0.570 -3.575 1.00 93.44 391 ASP A C 1
ATOM 2924 O O . ASP A 1 391 ? 0.511 1.555 -4.322 1.00 93.44 391 ASP A O 1
ATOM 2928 N N . GLY A 1 392 ? -0.489 0.027 -3.000 1.00 92.00 392 GLY A N 1
ATOM 2929 C CA . GLY A 1 392 ? -1.830 0.599 -3.088 1.00 92.00 392 GLY A CA 1
ATOM 2930 C C . GLY A 1 392 ? -1.910 1.996 -2.481 1.00 92.00 392 GLY A C 1
ATOM 2931 O O . GLY A 1 392 ? -2.684 2.816 -2.961 1.00 92.00 392 GLY A O 1
ATOM 2932 N N . GLY A 1 393 ? -1.047 2.314 -1.516 1.00 88.62 393 GLY A N 1
ATOM 2933 C CA . GLY A 1 393 ? -0.974 3.614 -0.863 1.00 88.62 393 GLY A CA 1
ATOM 2934 C C . GLY A 1 393 ? -0.653 4.776 -1.796 1.00 88.62 393 GLY A C 1
ATOM 2935 O O . GLY A 1 393 ? -1.058 5.909 -1.559 1.00 88.62 393 GLY A O 1
ATOM 2936 N N . LEU A 1 394 ? -0.035 4.484 -2.941 1.00 84.19 394 LEU A N 1
ATOM 2937 C CA . LEU A 1 394 ? 0.248 5.476 -3.979 1.00 84.19 394 LEU A CA 1
ATOM 2938 C C . LEU A 1 394 ? -1.011 5.899 -4.749 1.00 84.19 394 LEU A C 1
ATOM 2940 O O . LEU A 1 394 ? -0.985 6.898 -5.471 1.00 84.19 394 LEU A O 1
ATOM 2944 N N . THR A 1 395 ? -2.104 5.136 -4.620 1.00 85.00 395 THR A N 1
ATOM 2945 C CA . THR A 1 395 ? -3.408 5.477 -5.197 1.00 85.00 395 THR A CA 1
ATOM 2946 C C . THR A 1 395 ? -4.552 5.620 -4.188 1.00 85.00 395 THR A C 1
ATOM 2948 O O . THR A 1 395 ? -5.532 6.302 -4.472 1.00 85.00 395 THR A O 1
ATOM 2951 N N . ASP A 1 396 ? -4.457 5.006 -3.015 1.00 89.50 396 ASP A N 1
ATOM 2952 C CA . ASP A 1 396 ? -5.411 5.138 -1.913 1.00 89.50 396 ASP A CA 1
ATOM 2953 C C . ASP A 1 396 ? -4.743 4.670 -0.613 1.00 89.50 396 ASP A C 1
ATOM 2955 O O . ASP A 1 396 ? -4.839 3.490 -0.275 1.00 89.50 396 ASP A O 1
ATOM 2959 N N . ASN A 1 397 ? -4.067 5.569 0.116 1.00 87.56 397 ASN A N 1
ATOM 2960 C CA . ASN A 1 397 ? -3.356 5.221 1.359 1.00 87.56 397 ASN A CA 1
ATOM 2961 C C . ASN A 1 397 ? -4.270 4.936 2.554 1.00 87.56 397 ASN A C 1
ATOM 2963 O O . ASN A 1 397 ? -3.848 4.287 3.504 1.00 87.56 397 ASN A O 1
ATOM 2967 N N . SER A 1 398 ? -5.555 5.288 2.488 1.00 91.12 398 SER A N 1
ATOM 2968 C CA . SER A 1 398 ? -6.500 4.984 3.571 1.00 91.12 398 SER A CA 1
ATOM 2969 C C . SER A 1 398 ? -7.304 3.695 3.345 1.00 91.12 398 SER A C 1
ATOM 2971 O O . SER A 1 398 ? -7.908 3.161 4.276 1.00 91.12 398 SER A O 1
ATOM 2973 N N . GLY A 1 399 ? -7.383 3.216 2.098 1.00 93.12 399 GLY A N 1
ATOM 2974 C CA . GLY A 1 399 ? -8.274 2.125 1.690 1.00 93.12 399 GLY A CA 1
ATOM 2975 C C . GLY A 1 399 ? -9.756 2.529 1.611 1.00 93.12 399 GLY A C 1
ATOM 2976 O O . GLY A 1 399 ? -10.598 1.711 1.213 1.00 93.12 399 GLY A O 1
ATOM 2977 N N . VAL A 1 400 ? -10.106 3.769 1.979 1.00 95.69 400 VAL A N 1
ATOM 2978 C CA . VAL A 1 400 ? -11.483 4.285 1.974 1.00 95.69 400 VAL A CA 1
ATOM 2979 C C . VAL A 1 400 ? -12.007 4.413 0.549 1.00 95.69 400 VAL A C 1
ATOM 2981 O O . VAL A 1 400 ? -13.179 4.102 0.309 1.00 95.69 400 VAL A O 1
ATOM 2984 N N . ALA A 1 401 ? -11.168 4.807 -0.415 1.00 93.31 401 ALA A N 1
ATOM 2985 C CA . ALA A 1 401 ? -11.592 4.931 -1.805 1.00 93.31 401 ALA A CA 1
ATOM 2986 C C . ALA A 1 401 ? -11.963 3.570 -2.397 1.00 93.31 401 ALA A C 1
ATOM 2988 O O . ALA A 1 401 ? -13.016 3.443 -3.023 1.00 93.31 401 ALA A O 1
ATOM 2989 N N . HIS A 1 402 ? -11.164 2.534 -2.144 1.00 93.62 402 HIS A N 1
ATOM 2990 C CA . HIS A 1 402 ? -11.468 1.169 -2.574 1.00 93.62 402 HIS A CA 1
ATOM 2991 C C . HIS A 1 402 ? -12.743 0.605 -1.927 1.00 93.62 402 HIS A C 1
ATOM 2993 O O . HIS A 1 402 ? -13.532 -0.056 -2.614 1.00 93.62 402 HIS A O 1
ATOM 2999 N N . ALA A 1 403 ? -12.994 0.893 -0.646 1.00 95.50 403 ALA A N 1
ATOM 3000 C CA . ALA A 1 403 ? -14.226 0.490 0.034 1.00 95.50 403 ALA A CA 1
ATOM 3001 C C . ALA A 1 403 ? -15.459 1.211 -0.545 1.00 95.50 403 ALA A C 1
ATOM 3003 O O . ALA A 1 403 ? -16.448 0.566 -0.908 1.00 95.50 403 ALA A O 1
ATOM 3004 N N . ALA A 1 404 ? -15.390 2.538 -0.703 1.00 95.12 404 ALA A N 1
ATOM 3005 C CA . ALA A 1 404 ? -16.467 3.343 -1.281 1.00 95.12 404 ALA A CA 1
ATOM 3006 C C . ALA A 1 404 ? -16.776 2.926 -2.730 1.00 95.12 404 ALA A C 1
ATOM 3008 O O . ALA A 1 404 ? -17.943 2.708 -3.076 1.00 95.12 404 ALA A O 1
ATOM 3009 N N . ALA A 1 405 ? -15.732 2.725 -3.542 1.00 92.38 405 ALA A N 1
ATOM 3010 C CA . ALA A 1 405 ? -15.816 2.205 -4.908 1.00 92.38 405 ALA A CA 1
ATOM 3011 C C . ALA A 1 405 ? -16.450 0.816 -4.986 1.00 92.38 405 ALA A C 1
ATOM 3013 O O . ALA A 1 405 ? -17.045 0.473 -5.999 1.00 92.38 405 ALA A O 1
ATOM 3014 N N . SER A 1 406 ? -16.359 0.015 -3.926 1.00 93.38 406 SER A N 1
ATOM 3015 C CA . SER A 1 406 ? -16.956 -1.326 -3.869 1.00 93.38 406 SER A CA 1
ATOM 3016 C C . SER A 1 406 ? -18.369 -1.326 -3.284 1.00 93.38 406 SER A C 1
ATOM 3018 O O . SER A 1 406 ? -18.953 -2.381 -3.043 1.00 93.38 406 SER A O 1
ATOM 3020 N N . GLY A 1 407 ? -18.949 -0.141 -3.081 1.00 93.88 407 GLY A N 1
ATOM 3021 C CA . GLY A 1 407 ? -20.331 0.002 -2.652 1.00 93.88 407 GLY A CA 1
ATOM 3022 C C . GLY A 1 407 ? -20.519 0.169 -1.145 1.00 93.88 407 GLY A C 1
ATOM 3023 O O . GLY A 1 407 ? -21.672 0.259 -0.722 1.00 93.88 407 GLY A O 1
ATOM 3024 N N . ALA A 1 408 ? -19.464 0.337 -0.344 1.00 96.12 408 ALA A N 1
ATOM 3025 C CA . ALA A 1 408 ? -19.621 0.649 1.078 1.00 96.12 408 ALA A CA 1
ATOM 3026 C C . ALA A 1 408 ? -20.302 2.018 1.285 1.00 96.12 408 ALA A C 1
ATOM 3028 O O . ALA A 1 408 ? -20.032 2.980 0.560 1.00 96.12 408 ALA A O 1
ATOM 3029 N N . SER A 1 409 ? -21.235 2.092 2.234 1.00 97.12 409 SER A N 1
ATOM 3030 C CA . SER A 1 409 ? -21.867 3.338 2.714 1.00 97.12 409 SER A CA 1
ATOM 3031 C C . SER A 1 409 ? -21.568 3.620 4.187 1.00 97.12 409 SER A C 1
ATOM 3033 O O . SER A 1 409 ? -21.855 4.706 4.673 1.00 97.12 409 SER A O 1
ATOM 3035 N N . GLU A 1 410 ? -20.992 2.651 4.892 1.00 97.81 410 GLU A N 1
ATOM 3036 C CA . GLU A 1 410 ? -20.499 2.765 6.261 1.00 97.81 410 GLU A CA 1
ATOM 3037 C C . GLU A 1 410 ? -19.113 2.114 6.284 1.00 97.81 410 GLU A C 1
ATOM 3039 O O . GLU A 1 410 ? -18.945 0.992 5.802 1.00 97.81 410 GLU A O 1
ATOM 3044 N N . ILE A 1 411 ? -18.102 2.849 6.742 1.00 97.50 411 ILE A N 1
ATOM 3045 C CA . ILE A 1 411 ? -16.692 2.447 6.684 1.00 97.50 411 ILE A CA 1
ATOM 3046 C C . ILE A 1 411 ? -16.080 2.667 8.063 1.00 97.50 411 ILE A C 1
ATOM 3048 O O . ILE A 1 411 ? -16.243 3.738 8.636 1.00 97.50 411 ILE A O 1
ATOM 3052 N N . VAL A 1 412 ? -15.345 1.682 8.583 1.00 97.19 412 VAL A N 1
ATOM 3053 C CA . VAL A 1 412 ? -14.479 1.865 9.757 1.00 97.19 412 VAL A CA 1
ATOM 3054 C C . VAL A 1 412 ? -13.037 1.969 9.271 1.00 97.19 412 VAL A C 1
ATOM 3056 O O . VAL A 1 412 ? -12.456 0.964 8.869 1.00 97.19 412 VAL A O 1
ATOM 3059 N N . ALA A 1 413 ? -12.483 3.178 9.279 1.00 96.38 413 ALA A N 1
ATOM 3060 C CA . ALA A 1 413 ? -11.117 3.468 8.866 1.00 96.38 413 ALA A CA 1
ATOM 3061 C C . ALA A 1 413 ? -10.178 3.416 10.079 1.00 96.38 413 ALA A C 1
ATOM 3063 O O . ALA A 1 413 ? -10.391 4.127 11.064 1.00 96.38 413 ALA A O 1
ATOM 3064 N N . PHE A 1 414 ? -9.155 2.564 9.999 1.00 95.06 414 PHE A N 1
ATOM 3065 C CA . PHE A 1 414 ? -8.044 2.538 10.946 1.00 95.06 414 PHE A CA 1
ATOM 3066 C C . PHE A 1 414 ? -6.863 3.248 10.301 1.00 95.06 414 PHE A C 1
ATOM 3068 O O . PHE A 1 414 ? -6.382 2.784 9.270 1.00 95.06 414 PHE A O 1
ATOM 3075 N N . CYS A 1 415 ? -6.427 4.350 10.899 1.00 92.81 415 CYS A N 1
ATOM 3076 C CA . CYS A 1 415 ? -5.343 5.170 10.374 1.00 92.81 415 CYS A CA 1
ATOM 3077 C C . CYS A 1 415 ? -4.190 5.227 11.386 1.00 92.81 415 CYS A C 1
ATOM 3079 O O . CYS A 1 415 ? -4.422 5.166 12.594 1.00 92.81 415 CYS A O 1
ATOM 3081 N N . ASP A 1 416 ? -2.960 5.351 10.906 1.00 87.81 416 ASP A N 1
ATOM 3082 C CA . ASP A 1 416 ? -1.765 5.705 11.690 1.00 87.81 416 ASP A CA 1
ATOM 3083 C C . ASP A 1 416 ? -1.497 7.225 11.695 1.00 87.81 416 ASP A C 1
ATOM 3085 O O . ASP A 1 416 ? -0.540 7.706 12.295 1.00 87.81 416 ASP A O 1
ATOM 3089 N N . GLY A 1 417 ? -2.393 7.984 11.063 1.00 88.81 417 GLY A N 1
ATOM 3090 C CA . GLY A 1 417 ? -2.458 9.435 11.069 1.00 88.81 417 GLY A CA 1
ATOM 3091 C C . GLY A 1 417 ? -3.647 9.923 10.242 1.00 88.81 417 GLY A C 1
ATOM 3092 O O . GLY A 1 417 ? -4.173 9.224 9.374 1.00 88.81 417 GLY A O 1
ATOM 3093 N N . MET A 1 418 ? -4.107 11.145 10.497 1.00 90.50 418 MET A N 1
ATOM 3094 C CA . MET A 1 418 ? -5.278 11.688 9.792 1.00 90.50 418 MET A CA 1
ATOM 3095 C C . MET A 1 418 ? -4.970 12.295 8.415 1.00 90.50 418 MET A C 1
ATOM 3097 O O . MET A 1 418 ? -5.904 12.541 7.651 1.00 90.50 418 MET A O 1
ATOM 3101 N N . SER A 1 419 ? -3.700 12.562 8.095 1.00 86.88 419 SER A N 1
ATOM 3102 C CA . SER A 1 419 ? -3.289 13.261 6.866 1.00 86.88 419 SER A CA 1
ATOM 3103 C C . SER A 1 419 ? -3.832 12.594 5.605 1.00 86.88 419 SER A C 1
ATOM 3105 O O . SER A 1 419 ? -4.444 13.266 4.775 1.00 86.88 419 SER A O 1
ATOM 3107 N N . ASP A 1 420 ? -3.689 11.274 5.501 1.00 85.69 420 ASP A N 1
ATOM 3108 C CA . ASP A 1 420 ? -4.067 10.527 4.302 1.00 85.69 420 ASP A CA 1
ATOM 3109 C C . ASP A 1 420 ? -5.572 10.519 4.051 1.00 85.69 420 ASP A C 1
ATOM 3111 O O . ASP A 1 420 ? -6.030 10.612 2.910 1.00 85.69 420 ASP A O 1
ATOM 3115 N N . LEU A 1 421 ? -6.361 10.486 5.128 1.00 92.06 421 LEU A N 1
ATOM 3116 C CA . LEU A 1 421 ? -7.813 10.552 5.031 1.00 92.06 421 LEU A CA 1
ATOM 3117 C C . LEU A 1 421 ? -8.272 11.900 4.466 1.00 92.06 421 LEU A C 1
ATOM 3119 O O . LEU A 1 421 ? -9.273 11.955 3.747 1.00 92.06 421 LEU A O 1
ATOM 3123 N N . TRP A 1 422 ? -7.551 12.986 4.760 1.00 93.19 422 TRP A N 1
ATOM 3124 C CA . TRP A 1 422 ? -7.951 14.316 4.316 1.00 93.19 422 TRP A CA 1
ATOM 3125 C C . TRP A 1 422 ? -7.893 14.483 2.806 1.00 93.19 422 TRP A C 1
ATOM 3127 O O . TRP A 1 422 ? -8.792 15.129 2.279 1.00 93.19 422 TRP A O 1
ATOM 3137 N N . TYR A 1 423 ? -6.972 13.830 2.089 1.00 89.69 423 TYR A N 1
ATOM 3138 C CA . TYR A 1 423 ? -6.899 13.905 0.617 1.00 89.69 423 TYR A CA 1
ATOM 3139 C C . TYR A 1 423 ? -8.129 13.372 -0.115 1.00 89.69 423 TYR A C 1
ATOM 3141 O O . TYR A 1 423 ? -8.255 13.559 -1.323 1.00 89.69 423 TYR A O 1
ATOM 3149 N N . HIS A 1 424 ? -9.055 12.723 0.585 1.00 93.44 424 HIS A N 1
ATOM 3150 C CA . HIS A 1 424 ? -10.326 12.319 0.006 1.00 93.44 424 HIS A CA 1
ATOM 3151 C C . HIS A 1 424 ? -11.350 13.456 -0.098 1.00 93.44 424 HIS A C 1
ATOM 3153 O O . HIS A 1 424 ? -12.372 13.268 -0.757 1.00 93.44 424 HIS A O 1
ATOM 3159 N N . PHE A 1 425 ? -11.077 14.626 0.482 1.00 95.38 425 PHE A N 1
ATOM 3160 C CA . PHE A 1 425 ? -12.003 15.754 0.592 1.00 95.38 425 PHE A CA 1
ATOM 3161 C C . PHE A 1 425 ? -11.636 16.926 -0.333 1.00 95.38 425 PHE A C 1
ATOM 3163 O O . PHE A 1 425 ? -10.507 17.056 -0.810 1.00 95.38 425 PHE A O 1
ATOM 3170 N N . GLU A 1 426 ? -12.609 17.791 -0.620 1.00 94.69 426 GLU A N 1
ATOM 3171 C CA . GLU A 1 426 ? -12.436 18.933 -1.519 1.00 94.69 426 GLU A CA 1
ATOM 3172 C C . GLU A 1 426 ? -11.493 19.989 -0.929 1.00 94.69 426 GLU A C 1
ATOM 3174 O O . GLU A 1 426 ? -11.569 20.346 0.249 1.00 94.69 426 GLU A O 1
ATOM 3179 N N . GLY A 1 427 ? -10.643 20.562 -1.783 1.00 90.44 427 GLY A N 1
ATOM 3180 C CA . GLY A 1 427 ? -9.853 21.750 -1.459 1.00 90.44 427 GLY A CA 1
ATOM 3181 C C . GLY A 1 427 ? -8.550 21.479 -0.712 1.00 90.44 427 GLY A C 1
ATOM 3182 O O . GLY A 1 427 ? -7.840 22.437 -0.411 1.00 90.44 427 GLY A O 1
ATOM 3183 N N . VAL A 1 428 ? -8.212 20.212 -0.446 1.00 87.00 428 VAL A N 1
ATOM 3184 C CA . VAL A 1 428 ? -6.912 19.836 0.131 1.00 87.00 428 VAL A CA 1
ATOM 3185 C C . VAL A 1 428 ? -5.824 20.305 -0.827 1.00 87.00 428 VAL A C 1
ATOM 3187 O O . VAL A 1 428 ? -5.860 19.925 -2.007 1.00 87.00 428 VAL A O 1
ATOM 3190 N N . PRO A 1 429 ? -4.873 21.140 -0.376 1.00 78.94 429 PRO A N 1
ATOM 3191 C CA . PRO A 1 429 ? -3.763 21.524 -1.219 1.00 78.94 429 PRO A CA 1
ATOM 3192 C C . PRO A 1 429 ? -3.034 20.243 -1.626 1.00 78.94 429 PRO A C 1
ATOM 3194 O O . PRO A 1 429 ? -2.802 19.380 -0.776 1.00 78.94 429 PRO A O 1
ATOM 3197 N N . PRO A 1 430 ? -2.681 20.076 -2.910 1.00 65.94 430 PRO A N 1
ATOM 3198 C CA . PRO A 1 430 ? -1.802 18.983 -3.276 1.00 65.94 430 PRO A CA 1
ATOM 3199 C C . PRO A 1 430 ? -0.549 19.120 -2.413 1.00 65.94 430 PRO A C 1
ATOM 3201 O O . PRO A 1 430 ? 0.030 20.207 -2.343 1.00 65.94 430 PRO A O 1
ATOM 3204 N N . THR A 1 431 ? -0.133 18.053 -1.738 1.00 58.44 431 THR A N 1
ATOM 3205 C CA . THR A 1 431 ? 1.149 18.057 -1.036 1.00 58.44 431 THR A CA 1
ATOM 3206 C C . THR A 1 431 ? 2.261 17.949 -2.052 1.00 58.44 431 THR A C 1
ATOM 3208 O O . THR A 1 431 ? 2.897 16.924 -2.252 1.00 58.44 431 THR A O 1
ATOM 3211 N N . THR A 1 432 ? 2.505 19.060 -2.731 1.00 45.59 432 THR A N 1
ATOM 3212 C CA . THR A 1 432 ? 3.790 19.335 -3.343 1.00 45.59 432 THR A CA 1
ATOM 3213 C C . THR A 1 432 ? 4.666 19.916 -2.243 1.00 45.59 432 THR A C 1
ATOM 3215 O O . THR A 1 432 ? 4.938 21.119 -2.245 1.00 45.59 432 THR A O 1
ATOM 3218 N N . SER A 1 433 ? 5.047 19.110 -1.246 1.00 40.25 433 SER A N 1
ATOM 3219 C CA . SER A 1 433 ? 6.109 19.571 -0.356 1.00 40.25 433 SER A CA 1
ATOM 3220 C C . SER A 1 433 ? 7.338 19.838 -1.221 1.00 40.25 433 SER A C 1
ATOM 3222 O O . SER A 1 433 ? 7.763 19.015 -2.034 1.00 40.25 433 SER A O 1
ATOM 3224 N N . TYR A 1 434 ? 7.834 21.069 -1.122 1.00 33.59 434 TYR A N 1
ATOM 3225 C CA . TYR A 1 434 ? 8.876 21.626 -1.979 1.00 33.59 434 TYR A CA 1
ATOM 3226 C C . TYR A 1 434 ? 10.253 21.019 -1.686 1.00 33.59 434 TYR A C 1
ATOM 3228 O O . TYR A 1 434 ? 11.197 21.272 -2.429 1.00 33.59 434 TYR A O 1
ATOM 3236 N N . VAL A 1 435 ? 10.372 20.211 -0.633 1.00 32.97 435 VAL A N 1
ATOM 3237 C CA . VAL A 1 435 ? 11.633 19.632 -0.188 1.00 32.97 435 VAL A CA 1
ATOM 3238 C C . VAL A 1 435 ? 11.429 18.130 -0.012 1.00 32.97 435 VAL A C 1
ATOM 3240 O O . VAL A 1 435 ? 11.225 17.601 1.069 1.00 32.97 435 VAL A O 1
ATOM 3243 N N . GLY A 1 436 ? 11.488 17.453 -1.152 1.00 37.72 436 GLY A N 1
ATOM 3244 C CA . GLY A 1 436 ? 11.958 16.088 -1.295 1.00 37.72 436 GLY A CA 1
ATOM 3245 C C . GLY A 1 436 ? 10.918 14.993 -1.119 1.00 37.72 436 GLY A C 1
ATOM 3246 O O . GLY A 1 436 ? 9.728 15.207 -0.925 1.00 37.72 436 GLY A O 1
ATOM 3247 N N . PHE A 1 437 ? 11.440 13.781 -1.176 1.00 37.84 437 PHE A N 1
ATOM 3248 C CA . PHE A 1 437 ? 10.809 12.522 -0.802 1.00 37.84 437 PHE A CA 1
ATOM 3249 C C . PHE A 1 437 ? 10.180 12.495 0.626 1.00 37.84 437 PHE A C 1
ATOM 3251 O O . PHE A 1 437 ? 9.900 11.415 1.129 1.00 37.84 437 PHE A O 1
ATOM 3258 N N . MET A 1 438 ? 10.003 13.640 1.297 1.00 43.84 438 MET A N 1
ATOM 3259 C CA . MET A 1 438 ? 10.158 13.822 2.750 1.00 43.84 438 MET A CA 1
ATOM 3260 C C . MET A 1 438 ? 8.896 14.330 3.455 1.00 43.84 438 MET A C 1
ATOM 3262 O O . MET A 1 438 ? 8.966 14.724 4.612 1.00 43.84 438 MET A O 1
ATOM 3266 N N . ASP A 1 439 ? 7.751 14.335 2.775 1.00 36.03 439 ASP A N 1
ATOM 3267 C CA . ASP A 1 439 ? 6.460 14.601 3.405 1.00 36.03 439 ASP A CA 1
ATOM 3268 C C . ASP A 1 439 ? 5.518 13.438 3.096 1.00 36.03 439 ASP A C 1
ATOM 3270 O O . ASP A 1 439 ? 5.526 12.963 1.959 1.00 36.03 439 ASP A O 1
ATOM 3274 N N . SER A 1 440 ? 4.801 12.994 4.136 1.00 38.09 440 SER A N 1
ATOM 3275 C CA . SER A 1 440 ? 4.002 11.766 4.407 1.00 38.09 440 SER A CA 1
ATOM 3276 C C . SER A 1 440 ? 3.546 10.826 3.275 1.00 38.09 440 SER A C 1
ATOM 3278 O O . SER A 1 440 ? 3.227 9.673 3.542 1.00 38.09 440 SER A O 1
ATOM 3280 N N . CYS A 1 441 ? 3.577 11.235 2.015 1.00 43.12 441 CYS A N 1
ATOM 3281 C CA . CYS A 1 441 ? 3.441 10.355 0.872 1.00 43.12 441 CYS A CA 1
ATOM 3282 C C . CYS A 1 441 ? 4.177 10.952 -0.350 1.00 43.12 441 CYS A C 1
ATOM 3284 O O . CYS A 1 441 ? 3.573 11.703 -1.127 1.00 43.12 441 CYS A O 1
ATOM 3286 N N . PRO A 1 442 ? 5.463 10.604 -0.591 1.00 42.88 442 PRO A N 1
ATOM 3287 C CA . PRO A 1 442 ? 6.299 11.156 -1.678 1.00 42.88 442 PRO A CA 1
ATOM 3288 C C . PRO A 1 442 ? 5.787 10.868 -3.100 1.00 42.88 442 PRO A C 1
ATOM 3290 O O . PRO A 1 442 ? 6.386 11.271 -4.100 1.00 42.88 442 PRO A O 1
ATOM 3293 N N . PHE A 1 443 ? 4.657 10.174 -3.191 1.00 50.12 443 PHE A N 1
ATOM 3294 C CA . PHE A 1 443 ? 4.026 9.711 -4.411 1.00 50.12 443 PHE A CA 1
ATOM 3295 C C . PHE A 1 443 ? 2.524 10.039 -4.473 1.00 50.12 443 PHE A C 1
ATOM 3297 O O . PHE A 1 443 ? 1.891 9.761 -5.489 1.00 50.12 443 PHE A O 1
ATOM 3304 N N . CYS A 1 444 ? 1.970 10.727 -3.465 1.00 48.06 444 CYS A N 1
ATOM 3305 C CA . CYS A 1 444 ? 0.578 11.194 -3.427 1.00 48.06 444 CYS A CA 1
ATOM 3306 C C . CYS A 1 444 ? 0.341 12.444 -4.287 1.00 48.06 444 CYS A C 1
ATOM 3308 O O . CYS A 1 444 ? -0.601 13.203 -4.063 1.00 48.06 444 CYS A O 1
ATOM 3310 N N . GLY A 1 445 ? 1.126 12.633 -5.357 1.00 48.97 445 GLY A N 1
ATOM 3311 C CA . GLY A 1 445 ? 0.907 13.657 -6.393 1.00 48.97 445 GLY A CA 1
ATOM 3312 C C . GLY A 1 445 ? -0.401 13.477 -7.179 1.00 48.97 445 GLY A C 1
ATOM 3313 O O . GLY A 1 445 ? -0.600 14.055 -8.248 1.00 48.97 445 GLY A O 1
ATOM 3314 N N . VAL A 1 446 ? -1.296 12.647 -6.667 1.00 55.75 446 VAL A N 1
ATOM 3315 C CA . VAL A 1 446 ? -2.585 12.322 -7.210 1.00 55.75 446 VAL A CA 1
ATOM 3316 C C . VAL A 1 446 ? -3.565 12.563 -6.064 1.00 55.75 446 VAL A C 1
ATOM 3318 O O . VAL A 1 446 ? -3.778 11.703 -5.228 1.00 55.75 446 VAL A O 1
ATOM 3321 N N . ASN A 1 447 ? -4.125 13.771 -5.968 1.00 62.25 447 ASN A N 1
ATOM 3322 C CA . ASN A 1 447 ? -5.222 14.018 -5.035 1.00 62.25 447 ASN A CA 1
ATOM 3323 C C . ASN A 1 447 ? -6.363 13.033 -5.387 1.00 62.25 447 ASN A C 1
ATOM 3325 O O . ASN A 1 447 ? -6.879 13.039 -6.514 1.00 62.25 447 ASN A O 1
ATOM 3329 N N . PHE A 1 448 ? -6.714 12.148 -4.448 1.00 76.94 448 PHE A N 1
ATOM 3330 C CA . PHE A 1 448 ? -7.815 11.197 -4.590 1.00 76.94 448 PHE A CA 1
ATOM 3331 C C . PHE A 1 448 ? -9.076 11.705 -3.912 1.00 76.94 448 PHE A C 1
ATOM 3333 O O . PHE A 1 448 ? -9.740 10.957 -3.198 1.00 76.94 448 PHE A O 1
ATOM 3340 N N . GLN A 1 449 ? -9.442 12.953 -4.196 1.00 90.19 449 GLN A N 1
ATOM 3341 C CA . GLN A 1 449 ? -10.731 13.486 -3.803 1.00 90.19 449 GLN A CA 1
ATOM 3342 C C . GLN A 1 449 ? -11.835 12.537 -4.282 1.00 90.19 449 GLN A C 1
ATOM 3344 O O . GLN A 1 449 ? -12.012 12.317 -5.484 1.00 90.19 449 GLN A O 1
ATOM 3349 N N . ILE A 1 450 ? -12.554 11.951 -3.336 1.00 94.44 450 ILE A N 1
ATOM 3350 C CA . ILE A 1 450 ? -13.723 11.103 -3.584 1.00 94.44 450 ILE A CA 1
ATOM 3351 C C . ILE A 1 450 ? -14.963 11.663 -2.897 1.00 94.44 450 ILE A C 1
ATOM 3353 O O . ILE A 1 450 ? -16.052 11.183 -3.188 1.00 94.44 450 ILE A O 1
ATOM 3357 N N . PHE A 1 451 ? -14.816 12.685 -2.050 1.00 97.31 451 PHE A N 1
ATOM 3358 C CA . PHE A 1 451 ? -15.886 13.364 -1.333 1.00 97.31 451 PHE A CA 1
ATOM 3359 C C . PHE A 1 451 ? -15.967 14.845 -1.717 1.00 97.31 451 PHE A C 1
ATOM 3361 O O . PHE A 1 451 ? -14.973 15.470 -2.098 1.00 97.31 451 PHE A O 1
ATOM 3368 N N . GLN A 1 452 ? -17.178 15.395 -1.667 1.00 97.69 452 GLN A N 1
ATOM 3369 C CA . GLN A 1 452 ? -17.451 16.786 -2.045 1.00 97.69 452 GLN A CA 1
ATOM 3370 C C . GLN A 1 452 ? -17.259 17.763 -0.879 1.00 97.69 452 GLN A C 1
ATOM 3372 O O . GLN A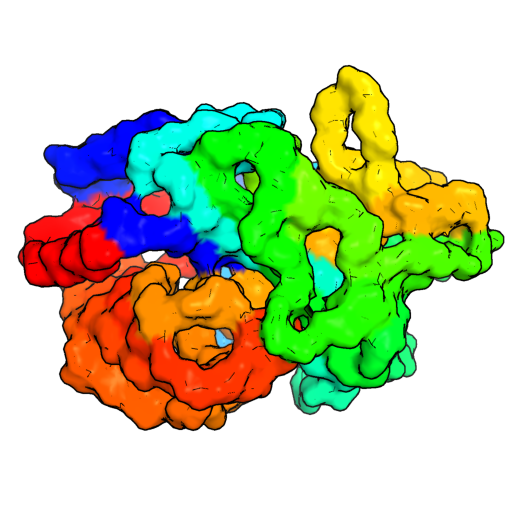 1 452 ? -17.208 18.965 -1.091 1.00 97.69 452 GLN A O 1
ATOM 3377 N N . GLU A 1 453 ? -17.223 17.278 0.362 1.00 98.06 453 GLU A N 1
ATOM 3378 C CA . GLU A 1 453 ? -17.084 18.137 1.531 1.00 98.06 453 GLU A CA 1
ATOM 3379 C C . GLU A 1 453 ? -15.691 18.778 1.570 1.00 98.06 453 GLU A C 1
ATOM 3381 O O . GLU A 1 453 ? -14.688 18.138 1.257 1.00 98.06 453 GLU A O 1
ATOM 3386 N N . ASN A 1 454 ? -15.627 20.052 1.966 1.00 97.25 454 ASN A N 1
ATOM 3387 C CA . ASN A 1 454 ? -14.371 20.781 2.095 1.00 97.25 454 ASN A CA 1
ATOM 3388 C C . ASN A 1 454 ? -13.551 20.265 3.285 1.00 97.25 454 ASN A C 1
ATOM 3390 O O . ASN A 1 454 ? -14.037 20.263 4.417 1.00 97.25 454 ASN A O 1
ATOM 3394 N N . TYR A 1 455 ? -12.283 19.926 3.049 1.00 96.00 455 TYR A N 1
ATOM 3395 C CA . TYR A 1 455 ? -11.455 19.269 4.062 1.00 96.00 455 TYR A CA 1
ATOM 3396 C C . TYR A 1 455 ? -11.236 20.105 5.328 1.00 96.00 455 TYR A C 1
ATOM 3398 O O . TYR A 1 455 ? -11.269 19.538 6.411 1.00 96.00 455 TYR A O 1
ATOM 3406 N N . GLN A 1 456 ? -11.083 21.433 5.227 1.00 96.38 456 GLN A N 1
ATOM 3407 C CA . GLN A 1 456 ? -10.953 22.318 6.395 1.00 96.38 456 GLN A CA 1
ATOM 3408 C C . GLN A 1 456 ? -12.184 22.221 7.291 1.00 96.38 456 GLN A C 1
ATOM 3410 O O . GLN A 1 456 ? -12.087 22.008 8.495 1.00 96.38 456 GLN A O 1
ATOM 3415 N N . THR A 1 457 ? -13.360 22.359 6.677 1.00 98.00 457 THR A N 1
ATOM 3416 C CA . THR A 1 457 ? -14.634 22.339 7.399 1.00 98.00 457 THR A CA 1
ATOM 3417 C C . THR A 1 457 ? -14.863 20.973 8.040 1.00 98.00 457 THR A C 1
ATOM 3419 O O . THR A 1 457 ? -15.238 20.896 9.212 1.00 98.00 457 THR A O 1
ATOM 3422 N N . THR A 1 458 ? -14.588 19.897 7.297 1.00 97.81 458 THR A N 1
ATOM 3423 C CA . THR A 1 458 ? -14.694 18.519 7.782 1.00 97.81 458 THR A CA 1
ATOM 3424 C C . THR A 1 458 ? -13.699 18.226 8.904 1.00 97.81 458 THR A C 1
ATOM 3426 O O . THR A 1 458 ? -14.084 17.631 9.908 1.00 97.81 458 THR A O 1
ATOM 3429 N N . GLN A 1 459 ? -12.445 18.664 8.776 1.00 96.88 459 GLN A N 1
ATOM 3430 C CA . GLN A 1 459 ? -11.408 18.507 9.795 1.00 96.88 459 GLN A CA 1
ATOM 3431 C C . GLN A 1 459 ? -11.785 19.250 11.081 1.00 96.88 459 GLN A C 1
ATOM 3433 O O . GLN A 1 459 ? -11.687 18.679 12.165 1.00 96.88 459 GLN A O 1
ATOM 3438 N N . ASP A 1 460 ? -12.274 20.486 10.972 1.00 97.81 460 ASP A N 1
ATOM 3439 C CA . ASP A 1 460 ? -12.734 21.282 12.110 1.00 97.81 460 ASP A CA 1
ATOM 3440 C C . ASP A 1 460 ? -13.941 20.641 12.810 1.00 97.81 460 ASP A C 1
ATOM 3442 O O . ASP A 1 460 ? -14.031 20.622 14.041 1.00 97.81 460 ASP A O 1
ATOM 3446 N N . GLU A 1 461 ? -14.901 20.123 12.041 1.00 97.88 461 GLU A N 1
ATOM 3447 C CA . GLU A 1 461 ? -16.050 19.402 12.588 1.00 97.88 461 GLU A CA 1
ATOM 3448 C C . GLU A 1 461 ? -15.625 18.106 13.277 1.00 97.88 461 GLU A C 1
ATOM 3450 O O . GLU A 1 461 ? -16.054 17.839 14.403 1.00 97.88 461 GLU A O 1
ATOM 3455 N N . PHE A 1 462 ? -14.744 17.337 12.640 1.00 98.00 462 PHE A N 1
ATOM 3456 C CA . PHE A 1 462 ? -14.175 16.137 13.227 1.00 98.00 462 PHE A CA 1
ATOM 3457 C C . PHE A 1 462 ? -13.427 16.468 14.518 1.00 98.00 462 PHE A C 1
ATOM 3459 O O . PHE A 1 462 ? -13.705 15.850 15.533 1.00 98.00 462 PHE A O 1
ATOM 3466 N N . GLY A 1 463 ? -12.571 17.491 14.541 1.00 97.25 463 GLY A N 1
ATOM 3467 C CA . GLY A 1 463 ? -11.835 17.907 15.738 1.00 97.25 463 GLY A CA 1
ATOM 3468 C C . GLY A 1 463 ? -12.734 18.342 16.902 1.00 97.25 463 GLY A C 1
ATOM 3469 O O . GLY A 1 463 ? -12.387 18.120 18.060 1.00 97.25 463 GLY A O 1
ATOM 3470 N N . ARG A 1 464 ? -13.916 18.912 16.622 1.00 97.75 464 ARG A N 1
ATOM 3471 C CA . ARG A 1 464 ? -14.915 19.247 17.657 1.00 97.75 464 ARG A CA 1
ATOM 3472 C C . ARG A 1 464 ? -15.645 18.025 18.218 1.00 97.75 464 ARG A C 1
ATOM 3474 O O . ARG A 1 464 ? -16.048 18.051 19.379 1.00 97.75 464 ARG A O 1
ATOM 3481 N N . ASN A 1 465 ? -15.863 17.000 17.395 1.00 97.50 465 ASN A N 1
ATOM 3482 C CA . ASN A 1 465 ? -16.740 15.870 17.718 1.00 97.50 465 ASN A CA 1
ATOM 3483 C C . ASN A 1 465 ? -15.984 14.583 18.078 1.00 97.50 465 ASN A C 1
ATOM 3485 O O . ASN A 1 465 ? -16.523 13.719 18.774 1.00 97.50 465 ASN A O 1
ATOM 3489 N N . ALA A 1 466 ? -14.760 14.430 17.582 1.00 97.69 466 ALA A N 1
ATOM 3490 C CA . ALA A 1 466 ? -13.898 13.301 17.855 1.00 97.69 466 ALA A CA 1
ATOM 3491 C C . ALA A 1 466 ? -13.355 13.382 19.280 1.00 97.69 466 ALA A C 1
ATOM 3493 O O . ALA A 1 466 ? -13.145 14.453 19.851 1.00 97.69 466 ALA A O 1
ATOM 3494 N N . LYS A 1 467 ? -13.111 12.213 19.857 1.00 98.00 467 LYS A N 1
ATOM 3495 C CA . LYS A 1 467 ? -12.459 12.083 21.153 1.00 98.00 467 LYS A CA 1
ATOM 3496 C C . LYS A 1 467 ? -11.017 11.674 20.933 1.00 98.00 467 LYS A C 1
ATOM 3498 O O . LYS A 1 467 ? -10.766 10.704 20.226 1.00 98.00 467 LYS A O 1
ATOM 3503 N N . SER A 1 468 ? -10.095 12.392 21.560 1.00 97.69 468 SER A N 1
ATOM 3504 C CA . SER A 1 468 ? -8.683 12.024 21.621 1.00 97.69 468 SER A CA 1
ATOM 3505 C C . SER A 1 468 ? -8.389 11.416 22.990 1.00 97.69 468 SER A C 1
ATOM 3507 O O . SER A 1 468 ? -8.696 12.008 24.027 1.00 97.69 468 SER A O 1
ATOM 3509 N N . TYR A 1 469 ? -7.835 10.209 22.986 1.00 97.38 469 TYR A N 1
ATOM 3510 C CA . TYR A 1 469 ? -7.510 9.438 24.176 1.00 97.38 469 TYR A CA 1
ATOM 3511 C C . TYR A 1 469 ? -5.998 9.314 24.301 1.00 97.38 469 TYR A C 1
ATOM 3513 O O . TYR A 1 469 ? -5.349 8.686 23.469 1.00 97.38 469 TYR A O 1
ATOM 3521 N N . THR A 1 470 ? -5.434 9.889 25.356 1.00 96.25 470 THR A N 1
ATOM 3522 C CA . THR A 1 470 ? -4.000 9.811 25.650 1.00 96.25 470 THR A CA 1
ATOM 3523 C C . THR A 1 470 ? -3.731 8.797 26.762 1.00 96.25 470 THR A C 1
ATOM 3525 O O . THR A 1 470 ? -4.642 8.378 27.487 1.00 96.25 470 THR A O 1
ATOM 3528 N N . PHE A 1 471 ? -2.470 8.389 26.910 1.00 96.38 471 PHE A N 1
ATOM 3529 C CA . PHE A 1 471 ? -2.020 7.566 28.028 1.00 96.38 471 PHE A CA 1
ATOM 3530 C C . PHE A 1 471 ? -0.898 8.284 28.794 1.00 96.38 471 PHE A C 1
ATOM 3532 O O . PHE A 1 471 ? 0.136 8.597 28.203 1.00 96.38 471 PHE A O 1
ATOM 3539 N N . PRO A 1 472 ? -1.071 8.583 30.098 1.00 96.50 472 PRO A N 1
ATOM 3540 C CA . PRO A 1 472 ? -0.043 9.273 30.870 1.00 96.50 472 PRO A CA 1
ATOM 3541 C C . PRO A 1 472 ? 1.281 8.506 30.887 1.00 96.50 472 PRO A C 1
ATOM 3543 O O . PRO A 1 472 ? 1.326 7.344 31.285 1.00 96.50 472 PRO A O 1
ATOM 3546 N N . GLY A 1 473 ? 2.363 9.184 30.502 1.00 95.81 473 GLY A N 1
ATOM 3547 C CA . GLY A 1 473 ? 3.700 8.590 30.450 1.00 95.81 473 GLY A CA 1
ATOM 3548 C C . GLY A 1 473 ? 3.968 7.725 29.216 1.00 95.81 473 GLY A C 1
ATOM 3549 O O . GLY A 1 473 ? 4.996 7.050 29.199 1.00 95.81 473 GLY A O 1
ATOM 3550 N N . ALA A 1 474 ? 3.082 7.744 28.213 1.00 97.19 474 ALA A N 1
ATOM 3551 C CA . ALA A 1 474 ? 3.389 7.215 26.889 1.00 97.19 474 ALA A CA 1
ATOM 3552 C C . ALA A 1 474 ? 4.627 7.911 26.305 1.00 97.19 474 ALA A C 1
ATOM 3554 O O . ALA A 1 474 ? 4.806 9.120 26.468 1.00 97.19 474 ALA A O 1
ATOM 3555 N N . LYS A 1 475 ? 5.484 7.125 25.661 1.00 95.25 475 LYS A N 1
ATOM 3556 C CA . LYS A 1 475 ? 6.690 7.577 24.972 1.00 95.25 475 LYS A CA 1
ATOM 3557 C C . LYS A 1 475 ? 6.472 7.706 23.472 1.00 95.25 475 LYS A C 1
ATOM 3559 O O . LYS A 1 475 ? 7.093 8.569 22.873 1.00 95.25 475 LYS A O 1
ATOM 3564 N N . GLN A 1 476 ? 5.667 6.814 22.894 1.00 95.00 476 GLN A N 1
ATOM 3565 C CA . GLN A 1 476 ? 5.498 6.669 21.449 1.00 95.00 476 GLN A CA 1
ATOM 3566 C C . GLN A 1 476 ? 4.080 7.031 21.010 1.00 95.00 476 GLN A C 1
ATOM 3568 O O . GLN A 1 476 ? 3.886 7.631 19.955 1.00 95.00 476 GLN A O 1
ATOM 3573 N N . LEU A 1 477 ? 3.074 6.657 21.803 1.00 96.75 477 LEU A N 1
ATOM 3574 C CA . LEU A 1 477 ? 1.678 6.978 21.545 1.00 96.75 477 LEU A CA 1
ATOM 3575 C C . LEU A 1 477 ? 1.401 8.442 21.894 1.00 96.75 477 LEU A C 1
ATOM 3577 O O . LEU A 1 477 ? 1.422 8.821 23.067 1.00 96.75 477 LEU A O 1
ATOM 3581 N N . VAL A 1 478 ? 1.030 9.231 20.889 1.00 96.88 478 VAL A N 1
ATOM 3582 C CA . VAL A 1 478 ? 0.533 10.595 21.084 1.00 96.88 478 VAL A CA 1
ATOM 3583 C C . VAL A 1 478 ? -0.919 10.528 21.548 1.00 96.88 478 VAL A C 1
ATOM 3585 O O . VAL A 1 478 ? -1.259 11.007 22.632 1.00 96.88 478 VAL A O 1
ATOM 3588 N N . SER A 1 479 ? -1.792 9.895 20.758 1.00 97.56 479 SER A N 1
ATOM 3589 C CA . SER A 1 479 ? -3.190 9.674 21.138 1.00 97.56 479 SER A CA 1
ATOM 3590 C C . SER A 1 479 ? -3.889 8.627 20.269 1.00 97.56 479 SER A C 1
ATOM 3592 O O . SER A 1 479 ? -3.444 8.313 19.174 1.00 97.56 479 SER A O 1
ATOM 3594 N N . ILE A 1 480 ? -5.028 8.119 20.738 1.00 98.00 480 ILE A N 1
ATOM 3595 C CA . ILE A 1 480 ? -5.996 7.386 19.915 1.00 98.00 480 ILE A CA 1
ATOM 3596 C C . ILE A 1 480 ? -7.177 8.319 19.660 1.00 98.00 480 ILE A C 1
ATOM 3598 O O . ILE A 1 480 ? -7.857 8.717 20.606 1.00 98.00 480 ILE A O 1
ATOM 3602 N N . VAL A 1 481 ? -7.440 8.671 18.405 1.00 98.06 481 VAL A N 1
ATOM 3603 C CA . VAL A 1 481 ? -8.547 9.550 18.014 1.00 98.06 481 VAL A CA 1
ATOM 3604 C C . VAL A 1 481 ? -9.703 8.718 17.474 1.00 98.06 481 VAL A C 1
ATOM 3606 O O . VAL A 1 481 ? -9.541 7.935 16.543 1.00 98.06 481 VAL A O 1
ATOM 3609 N N . VAL A 1 482 ? -10.889 8.889 18.054 1.00 98.31 482 VAL A N 1
ATOM 3610 C CA . VAL A 1 482 ? -12.100 8.143 17.693 1.00 98.31 482 VAL A CA 1
ATOM 3611 C C . VAL A 1 482 ? -13.211 9.123 17.347 1.00 98.31 482 VAL A C 1
ATOM 3613 O O . VAL A 1 482 ? -13.629 9.924 18.186 1.00 98.31 482 VAL A O 1
ATOM 3616 N N . GLY A 1 483 ? -13.727 9.052 16.122 1.00 98.00 483 GLY A N 1
ATOM 3617 C CA . GLY A 1 483 ? -14.736 9.998 15.647 1.00 98.00 483 GLY A CA 1
ATOM 3618 C C . GLY A 1 483 ? -15.536 9.495 14.455 1.00 98.00 483 GLY A C 1
ATOM 3619 O O . GLY A 1 483 ? -15.439 8.341 14.044 1.00 98.00 483 GLY A O 1
ATOM 3620 N N . THR A 1 484 ? -16.401 10.344 13.914 1.00 98.38 484 THR A N 1
ATOM 3621 C CA . THR A 1 484 ? -17.204 10.012 12.733 1.00 98.38 484 THR A CA 1
ATOM 3622 C C . THR A 1 484 ? -17.272 11.205 11.803 1.00 98.38 484 THR A C 1
ATOM 3624 O O . THR A 1 484 ? -17.448 12.331 12.259 1.00 98.38 484 THR A O 1
ATOM 3627 N N . ILE A 1 485 ? -17.146 10.930 10.512 1.00 98.56 485 ILE A N 1
ATOM 3628 C CA . ILE A 1 485 ? -17.284 11.890 9.426 1.00 98.56 485 ILE A CA 1
ATOM 3629 C C . ILE A 1 485 ? -18.500 11.482 8.598 1.00 98.56 485 ILE A C 1
ATOM 3631 O O . ILE A 1 485 ? -18.705 10.299 8.318 1.00 98.56 485 ILE A O 1
ATOM 3635 N N . GLN A 1 486 ? -19.308 12.466 8.221 1.00 98.44 486 GLN A N 1
ATOM 3636 C CA . GLN A 1 486 ? -20.340 12.307 7.205 1.00 98.44 486 GLN A CA 1
ATOM 3637 C C . GLN A 1 486 ? -19.811 12.904 5.908 1.00 98.44 486 GLN A C 1
ATOM 3639 O O . GLN A 1 486 ? -19.346 14.042 5.906 1.00 98.44 486 GLN A O 1
ATOM 3644 N N . ALA A 1 487 ? -19.854 12.125 4.835 1.00 98.44 487 ALA A N 1
ATOM 3645 C CA . ALA A 1 487 ? -19.325 12.524 3.544 1.00 98.44 487 ALA A CA 1
ATOM 3646 C C . ALA A 1 487 ? -20.274 12.127 2.410 1.00 98.44 487 ALA A C 1
ATOM 3648 O O . ALA A 1 487 ? -21.095 11.217 2.548 1.00 98.44 487 ALA A O 1
ATOM 3649 N N . THR A 1 488 ? -20.140 12.791 1.271 1.00 98.56 488 THR A N 1
ATOM 3650 C CA . THR A 1 488 ? -20.932 12.544 0.070 1.00 98.56 488 THR A CA 1
ATOM 3651 C C . THR A 1 488 ? -19.990 12.385 -1.101 1.00 98.56 488 THR A C 1
ATOM 3653 O O . THR A 1 488 ? -19.153 13.249 -1.363 1.00 98.56 488 THR A O 1
ATOM 3656 N N . THR A 1 489 ? -20.115 11.275 -1.820 1.00 97.69 489 THR A N 1
ATOM 3657 C CA . THR A 1 489 ? -19.193 10.978 -2.912 1.00 97.69 489 THR A CA 1
ATOM 3658 C C . THR A 1 489 ? -19.303 11.973 -4.070 1.00 97.69 489 THR A C 1
ATOM 3660 O O . THR A 1 489 ? -20.397 12.426 -4.414 1.00 97.69 489 THR A O 1
ATOM 3663 N N . ILE A 1 490 ? -18.183 12.252 -4.737 1.00 95.69 490 ILE A N 1
ATOM 3664 C CA . ILE A 1 490 ? -18.153 12.850 -6.081 1.00 95.69 490 ILE A CA 1
ATOM 3665 C C . ILE A 1 490 ? -18.011 11.765 -7.154 1.00 95.69 490 ILE A C 1
ATOM 3667 O O . ILE A 1 490 ? -17.669 10.619 -6.861 1.00 95.69 490 ILE A O 1
ATOM 3671 N N . GLU A 1 491 ? -18.274 12.115 -8.415 1.00 92.12 491 GLU A N 1
ATOM 3672 C CA . GLU A 1 491 ? -18.040 11.191 -9.527 1.00 92.12 491 GLU A CA 1
ATOM 3673 C C . GLU A 1 491 ? -16.530 10.982 -9.707 1.00 92.12 491 GLU A C 1
ATOM 3675 O O . GLU A 1 491 ? -15.787 11.915 -10.011 1.00 92.12 491 GLU A O 1
ATOM 3680 N N . ARG A 1 492 ? -16.079 9.735 -9.559 1.00 87.25 492 ARG A N 1
ATOM 3681 C CA . ARG A 1 492 ? -14.710 9.306 -9.865 1.00 87.25 492 ARG A CA 1
ATOM 3682 C C . ARG A 1 492 ? -14.760 8.076 -10.740 1.00 87.25 492 ARG A C 1
ATOM 3684 O O . ARG A 1 492 ? -14.773 6.943 -10.259 1.00 87.25 492 ARG A O 1
ATOM 3691 N N . ARG A 1 493 ? -14.824 8.303 -12.052 1.00 83.31 493 ARG A N 1
ATOM 3692 C CA . ARG A 1 493 ? -14.992 7.215 -13.022 1.00 83.31 493 ARG A CA 1
ATOM 3693 C C . ARG A 1 493 ? -13.818 6.239 -13.017 1.00 83.31 493 ARG A C 1
ATOM 3695 O O . ARG A 1 493 ? -14.034 5.037 -13.120 1.00 83.31 493 ARG A O 1
ATOM 3702 N N . ASP A 1 494 ? -12.614 6.754 -12.804 1.00 76.62 494 ASP A N 1
ATOM 3703 C CA . ASP A 1 494 ? -11.374 5.988 -12.666 1.00 76.62 494 ASP A CA 1
ATOM 3704 C C . ASP A 1 494 ? -11.372 5.029 -11.466 1.00 76.62 494 ASP A C 1
ATOM 3706 O O . ASP A 1 494 ? -10.728 3.987 -11.518 1.00 76.62 494 ASP A O 1
ATOM 3710 N N . LEU A 1 495 ? -12.127 5.343 -10.412 1.00 83.44 495 LEU A N 1
ATOM 3711 C CA . LEU A 1 495 ? -12.321 4.465 -9.253 1.00 83.44 495 LEU A CA 1
ATOM 3712 C C . LEU A 1 495 ? -13.625 3.659 -9.328 1.00 83.44 495 LEU A C 1
ATOM 3714 O O . LEU A 1 495 ? -13.788 2.681 -8.607 1.00 83.44 495 LEU A O 1
ATOM 3718 N N . GLY A 1 496 ? -14.561 4.049 -10.194 1.00 85.19 496 GLY A N 1
ATOM 3719 C CA . GLY A 1 496 ? -15.922 3.524 -10.176 1.00 85.19 496 GLY A CA 1
ATOM 3720 C C . GLY A 1 496 ? -16.724 4.024 -8.974 1.00 85.19 496 GLY A C 1
ATOM 3721 O O . GLY A 1 496 ? -17.418 3.250 -8.328 1.00 85.19 496 GLY A O 1
ATOM 3722 N N . ILE A 1 497 ? -16.631 5.311 -8.651 1.00 90.12 497 ILE A N 1
ATOM 3723 C CA . ILE A 1 497 ? -17.463 5.931 -7.614 1.00 90.12 497 ILE A CA 1
ATOM 3724 C C . ILE A 1 497 ? -18.481 6.841 -8.300 1.00 90.12 497 ILE A C 1
ATOM 3726 O O . ILE A 1 497 ? -18.113 7.751 -9.046 1.00 90.12 497 ILE A O 1
ATOM 3730 N N . ALA A 1 498 ? -19.765 6.588 -8.054 1.00 92.06 498 ALA A N 1
ATOM 3731 C CA . ALA A 1 498 ? -20.850 7.464 -8.486 1.00 92.06 498 ALA A CA 1
ATOM 3732 C C . ALA A 1 498 ? -20.984 8.661 -7.533 1.00 92.06 498 ALA A C 1
ATOM 3734 O O . ALA A 1 498 ? -20.771 8.514 -6.330 1.00 92.06 498 ALA A O 1
ATOM 3735 N N . ALA A 1 499 ? -21.372 9.827 -8.052 1.00 96.06 499 ALA A N 1
ATOM 3736 C CA . ALA A 1 499 ? -21.630 11.013 -7.235 1.00 96.06 499 ALA A CA 1
ATOM 3737 C C . ALA A 1 499 ? -22.893 10.873 -6.367 1.00 96.06 499 ALA A C 1
ATOM 3739 O O . ALA A 1 499 ? -23.833 10.160 -6.723 1.00 96.06 499 ALA A O 1
ATOM 3740 N N . GLY A 1 500 ? -22.946 11.628 -5.269 1.00 97.00 500 GLY A N 1
ATOM 3741 C CA . GLY A 1 500 ? -24.150 11.834 -4.463 1.00 97.00 500 GLY A CA 1
ATOM 3742 C C . GLY A 1 500 ? -24.480 10.709 -3.484 1.00 97.00 500 GLY A C 1
ATOM 3743 O O . GLY A 1 500 ? -25.561 10.723 -2.894 1.00 97.00 500 GLY A O 1
ATOM 3744 N N . LYS A 1 501 ? -23.592 9.727 -3.295 1.00 97.38 501 LYS A N 1
ATOM 3745 C CA . LYS A 1 501 ? -23.813 8.648 -2.333 1.00 97.38 501 LYS A CA 1
ATOM 3746 C C . LYS A 1 501 ? -23.369 9.102 -0.937 1.00 97.38 501 LYS A C 1
ATOM 3748 O O . LYS A 1 501 ? -22.195 9.437 -0.775 1.00 97.38 501 LYS A O 1
ATOM 3753 N N . PRO A 1 502 ? -24.255 9.079 0.073 1.00 98.31 502 PRO A N 1
ATOM 3754 C CA . PRO A 1 502 ? -23.851 9.341 1.446 1.00 98.31 502 PRO A CA 1
ATOM 3755 C C . PRO A 1 502 ? -22.990 8.187 1.974 1.00 98.31 502 PRO A C 1
ATOM 3757 O O . PRO A 1 502 ? -23.319 7.010 1.788 1.00 98.31 502 PRO A O 1
ATOM 3760 N N . VAL A 1 503 ? -21.892 8.539 2.635 1.00 98.38 503 VAL A N 1
ATOM 3761 C CA . VAL A 1 503 ? -20.947 7.621 3.268 1.00 98.38 503 VAL A CA 1
ATOM 3762 C C . VAL A 1 503 ? -20.675 8.094 4.693 1.00 98.38 503 VAL A C 1
ATOM 3764 O O . VAL A 1 503 ? -20.270 9.233 4.919 1.00 98.38 503 VAL A O 1
ATOM 3767 N N . THR A 1 504 ? -20.876 7.209 5.665 1.00 98.50 504 THR A N 1
ATOM 3768 C CA . THR A 1 504 ? -20.457 7.419 7.053 1.00 98.50 504 THR A CA 1
ATOM 3769 C C . THR A 1 504 ? -19.092 6.774 7.271 1.00 98.50 504 THR A C 1
ATOM 3771 O O . THR A 1 504 ? -18.927 5.578 7.042 1.00 98.50 504 THR A O 1
ATOM 3774 N N . ILE A 1 505 ? -18.115 7.552 7.737 1.00 98.38 505 ILE A N 1
ATOM 3775 C CA . ILE A 1 505 ? -16.758 7.072 8.022 1.00 98.38 505 ILE A CA 1
ATOM 3776 C C . ILE A 1 505 ? -16.527 7.146 9.528 1.00 98.38 505 ILE A C 1
ATOM 3778 O O . ILE A 1 505 ? -16.428 8.227 10.105 1.00 98.38 505 ILE A O 1
ATOM 3782 N N . HIS A 1 506 ? -16.444 5.995 10.177 1.00 98.38 506 HIS A N 1
ATOM 3783 C CA . HIS A 1 506 ? -15.989 5.853 11.550 1.00 98.38 506 HIS A CA 1
ATOM 3784 C C . HIS A 1 506 ? -14.470 5.784 11.566 1.00 98.38 506 HIS A C 1
ATOM 3786 O O . HIS A 1 506 ? -13.884 4.900 10.953 1.00 98.38 506 HIS A O 1
ATOM 3792 N N . VAL A 1 507 ? -13.830 6.713 12.263 1.00 98.06 507 VAL A N 1
ATOM 3793 C CA . VAL A 1 507 ? -12.374 6.839 12.261 1.00 98.06 507 VAL A CA 1
ATOM 3794 C C . VAL A 1 507 ? -11.816 6.362 13.591 1.00 98.06 507 VAL A C 1
ATOM 3796 O O . VAL A 1 507 ? -12.319 6.749 14.651 1.00 98.06 507 VAL A O 1
ATOM 3799 N N . VAL A 1 508 ? -10.769 5.545 13.513 1.00 97.62 508 VAL A N 1
ATOM 3800 C CA . VAL A 1 508 ? -9.892 5.157 14.616 1.00 97.62 508 VAL A CA 1
ATOM 3801 C C . VAL A 1 508 ? -8.462 5.473 14.185 1.00 97.62 508 VAL A C 1
ATOM 3803 O O . VAL A 1 508 ? -7.845 4.678 13.483 1.00 97.62 508 VAL A O 1
ATOM 3806 N N . SER A 1 509 ? -7.951 6.636 14.578 1.00 96.75 509 SER A N 1
ATOM 3807 C CA . SER A 1 509 ? -6.572 7.034 14.284 1.00 96.75 509 SER A CA 1
ATOM 3808 C C . SER A 1 509 ? -5.670 6.749 15.478 1.00 96.75 509 SER A C 1
ATOM 3810 O O . SER A 1 509 ? -6.025 7.095 16.607 1.00 96.75 509 SER A O 1
ATOM 3812 N N . VAL A 1 510 ? -4.527 6.113 15.254 1.00 95.88 510 VAL A N 1
ATOM 3813 C CA . VAL A 1 510 ? -3.473 5.928 16.254 1.00 95.88 510 VAL A CA 1
ATOM 3814 C C . VAL A 1 510 ? -2.354 6.900 15.916 1.00 95.88 510 VAL A C 1
ATOM 3816 O O . VAL A 1 510 ? -1.509 6.609 15.083 1.00 95.88 510 VAL A O 1
ATOM 3819 N N . GLU A 1 511 ? -2.358 8.052 16.574 1.00 94.81 511 GLU A N 1
ATOM 3820 C CA . GLU A 1 511 ? -1.337 9.079 16.393 1.00 94.81 511 GLU A CA 1
ATOM 3821 C C . GLU A 1 511 ? -0.094 8.697 17.205 1.00 94.81 511 GLU A C 1
ATOM 3823 O O . GLU A 1 511 ? -0.183 8.456 18.418 1.00 94.81 511 GLU A O 1
ATOM 3828 N N . SER A 1 512 ? 1.065 8.658 16.554 1.00 92.88 512 SER A N 1
ATOM 3829 C CA . SER A 1 512 ? 2.339 8.286 17.168 1.00 92.88 512 SER A CA 1
ATOM 3830 C C . SER A 1 512 ? 3.475 9.171 16.665 1.00 92.88 512 SER A C 1
ATOM 3832 O O . SER A 1 512 ? 3.430 9.666 15.545 1.00 92.88 512 SER A O 1
ATOM 3834 N N . ASP A 1 513 ? 4.509 9.322 17.492 1.00 87.50 513 ASP A N 1
ATOM 3835 C CA . ASP A 1 513 ? 5.782 9.924 17.081 1.00 87.50 513 ASP A CA 1
ATOM 3836 C C . ASP A 1 513 ? 6.701 8.912 16.359 1.00 87.50 513 ASP A C 1
ATOM 3838 O O . ASP A 1 513 ? 7.799 9.265 15.925 1.00 87.50 513 ASP A O 1
ATOM 3842 N N . LEU A 1 514 ? 6.277 7.646 16.230 1.00 84.94 514 LEU A N 1
ATOM 3843 C CA . LEU A 1 514 ? 6.984 6.636 15.445 1.00 84.94 514 LEU A CA 1
ATOM 3844 C C . LEU A 1 514 ? 6.615 6.737 13.965 1.00 84.94 514 LEU A C 1
ATOM 3846 O O . LEU A 1 514 ? 5.447 6.635 13.601 1.00 84.94 514 LEU A O 1
ATOM 3850 N N . GLY A 1 515 ? 7.631 6.856 13.110 1.00 75.81 515 GLY A N 1
ATOM 3851 C CA . GLY A 1 515 ? 7.473 6.691 11.668 1.00 75.81 515 GLY A CA 1
ATOM 3852 C C . GLY A 1 515 ? 7.316 5.221 11.274 1.00 75.81 515 GLY A C 1
ATOM 3853 O O . GLY A 1 515 ? 7.763 4.328 11.996 1.00 75.81 515 GLY A O 1
ATOM 3854 N N . MET A 1 516 ? 6.754 4.975 10.084 1.00 66.88 516 MET A N 1
ATOM 3855 C CA . MET A 1 516 ? 6.561 3.626 9.521 1.00 66.88 516 MET A CA 1
ATOM 3856 C C . MET A 1 516 ? 7.847 2.785 9.506 1.00 66.88 516 MET A C 1
ATOM 3858 O O . MET A 1 516 ? 7.781 1.566 9.661 1.00 66.88 516 MET A O 1
ATOM 3862 N N . GLY A 1 517 ? 9.013 3.430 9.385 1.00 62.66 517 GLY A N 1
ATOM 3863 C CA . GLY A 1 517 ? 10.301 2.744 9.344 1.00 62.66 517 GLY A CA 1
ATOM 3864 C C . GLY A 1 517 ? 11.020 2.572 10.683 1.00 62.66 517 GLY A C 1
ATOM 3865 O O . GLY A 1 517 ? 11.966 1.796 10.748 1.00 62.66 517 GLY A O 1
ATOM 3866 N N . GLY A 1 518 ? 10.576 3.284 11.729 1.00 55.16 518 GLY A N 1
ATOM 3867 C CA . GLY A 1 518 ? 11.090 3.315 13.106 1.00 55.16 518 GLY A CA 1
ATOM 3868 C C . GLY A 1 518 ? 12.603 3.114 13.305 1.00 55.16 518 GLY A C 1
ATOM 3869 O O . GLY A 1 518 ? 13.108 2.000 13.180 1.00 55.16 518 GLY A O 1
ATOM 3870 N N . PHE A 1 519 ? 13.329 4.123 13.812 1.00 55.91 519 PHE A N 1
ATOM 3871 C CA . PHE A 1 519 ? 14.763 4.005 14.182 1.00 55.91 519 PHE A CA 1
ATOM 3872 C C . PHE A 1 519 ? 15.114 2.744 14.959 1.00 55.91 519 PHE A C 1
ATOM 3874 O O . PHE A 1 519 ? 16.215 2.209 14.828 1.00 55.91 519 PHE A O 1
ATOM 3881 N N . LYS A 1 520 ? 14.196 2.302 15.816 1.00 70.38 520 LYS A N 1
ATOM 3882 C CA . LYS A 1 520 ? 14.307 1.109 16.637 1.00 70.38 520 LYS A CA 1
ATOM 3883 C C . LYS A 1 520 ? 13.007 0.341 16.497 1.00 70.38 520 LYS A C 1
ATOM 3885 O O . LYS A 1 520 ? 12.025 0.673 17.146 1.00 70.38 520 LYS A O 1
ATOM 3890 N N . TYR A 1 521 ? 13.010 -0.744 15.726 1.00 76.50 521 TYR A N 1
ATOM 3891 C CA . TYR A 1 521 ? 11.838 -1.621 15.629 1.00 76.50 521 TYR A CA 1
ATOM 3892 C C . TYR A 1 521 ? 11.320 -2.102 16.995 1.00 76.50 521 TYR A C 1
ATOM 3894 O O . TYR A 1 521 ? 10.147 -2.427 17.129 1.00 76.50 521 TYR A O 1
ATOM 3902 N N . THR A 1 522 ? 12.167 -2.129 18.028 1.00 81.38 522 THR A N 1
ATOM 3903 C CA . THR A 1 522 ? 11.750 -2.404 19.410 1.00 81.38 522 THR A CA 1
ATOM 3904 C C . THR A 1 522 ? 10.745 -1.389 19.949 1.00 81.38 522 THR A C 1
ATOM 3906 O O . THR A 1 522 ? 9.935 -1.751 20.796 1.00 81.38 522 THR A O 1
ATOM 3909 N N . ASP A 1 523 ? 10.732 -0.156 19.454 1.00 89.50 523 ASP A N 1
ATOM 3910 C CA . ASP A 1 523 ? 9.834 0.900 19.919 1.00 89.50 523 ASP A CA 1
ATOM 3911 C C . ASP A 1 523 ? 8.380 0.625 19.508 1.00 89.50 523 ASP A C 1
ATOM 3913 O O . ASP A 1 523 ? 7.459 1.008 20.225 1.00 89.50 523 ASP A O 1
ATOM 3917 N N . TYR A 1 524 ? 8.145 -0.177 18.461 1.00 90.75 524 TYR A N 1
ATOM 3918 C CA . TYR A 1 524 ? 6.808 -0.701 18.155 1.00 90.75 524 TYR A CA 1
ATOM 3919 C C . TYR A 1 524 ? 6.242 -1.587 19.268 1.00 90.75 524 TYR A C 1
ATOM 3921 O O . TYR A 1 524 ? 5.022 -1.718 19.401 1.00 90.75 524 TYR A O 1
ATOM 3929 N N . SER A 1 525 ? 7.102 -2.204 20.084 1.00 93.62 525 SER A N 1
ATOM 3930 C CA . SER A 1 525 ? 6.651 -2.935 21.268 1.00 93.62 525 SER A CA 1
ATOM 3931 C C . SER A 1 525 ? 6.192 -1.996 22.384 1.00 93.62 525 SER A C 1
ATOM 3933 O O . SER A 1 525 ? 5.155 -2.268 22.992 1.00 93.62 525 SER A O 1
ATOM 3935 N N . ASP A 1 526 ? 6.880 -0.866 22.580 1.00 95.25 526 ASP A N 1
ATOM 3936 C CA . ASP A 1 526 ? 6.458 0.199 23.498 1.00 95.25 526 ASP A CA 1
ATOM 3937 C C . ASP A 1 526 ? 5.139 0.823 23.003 1.00 95.25 526 ASP A C 1
ATOM 3939 O O . ASP A 1 526 ? 4.176 0.895 23.765 1.00 95.25 526 ASP A O 1
ATOM 3943 N N . LEU A 1 527 ? 5.019 1.145 21.709 1.00 95.75 527 LEU A N 1
ATOM 3944 C CA . LEU A 1 527 ? 3.770 1.648 21.123 1.00 95.75 527 LEU A CA 1
ATOM 3945 C C . LEU A 1 527 ? 2.613 0.651 21.296 1.00 95.75 527 LEU A C 1
ATOM 3947 O O . LEU A 1 527 ? 1.527 1.021 21.740 1.00 95.75 527 LEU A O 1
ATOM 3951 N N . SER A 1 528 ? 2.843 -0.635 21.018 1.00 96.38 528 SER A N 1
ATOM 3952 C CA . SER A 1 528 ? 1.831 -1.682 21.224 1.00 96.38 528 SER A CA 1
ATOM 3953 C C . SER A 1 528 ? 1.389 -1.773 22.688 1.00 96.38 528 SER A C 1
ATOM 3955 O O . SER A 1 528 ? 0.200 -1.932 22.974 1.00 96.38 528 SER A O 1
ATOM 3957 N N . GLN A 1 529 ? 2.332 -1.659 23.628 1.00 97.88 529 GLN A N 1
ATOM 3958 C CA . GLN A 1 529 ? 2.052 -1.623 25.063 1.00 97.88 529 GLN A CA 1
ATOM 3959 C C . GLN A 1 529 ? 1.178 -0.417 25.426 1.00 97.88 529 GLN A C 1
ATOM 3961 O O . GLN A 1 529 ? 0.182 -0.560 26.138 1.00 97.88 529 GLN A O 1
ATOM 3966 N N . GLU A 1 530 ? 1.531 0.759 24.920 1.00 98.00 530 GLU A N 1
ATOM 3967 C CA . GLU A 1 530 ? 0.851 2.022 25.196 1.00 98.00 530 GLU A CA 1
ATOM 3968 C C . GLU A 1 530 ? -0.564 2.056 24.615 1.00 98.00 530 GLU A C 1
ATOM 3970 O O . GLU A 1 530 ? -1.488 2.453 25.323 1.00 98.00 530 GLU A O 1
ATOM 3975 N N . ILE A 1 531 ? -0.778 1.545 23.397 1.00 97.62 531 ILE A N 1
ATOM 3976 C CA . ILE A 1 531 ? -2.115 1.405 22.794 1.00 97.62 531 ILE A CA 1
ATOM 3977 C C . ILE A 1 531 ? -3.017 0.544 23.684 1.00 97.62 531 ILE A C 1
ATOM 3979 O O . ILE A 1 531 ? -4.148 0.925 23.999 1.00 97.62 531 ILE A O 1
ATOM 3983 N N . MET A 1 532 ? -2.521 -0.613 24.135 1.00 97.88 532 MET A N 1
ATOM 3984 C CA . MET A 1 532 ? -3.307 -1.524 24.972 1.00 97.88 532 MET A CA 1
ATOM 3985 C C . MET A 1 532 ? -3.627 -0.909 26.340 1.00 97.88 532 MET A C 1
ATOM 3987 O O . MET A 1 532 ? -4.744 -1.059 26.846 1.00 97.88 532 MET A O 1
ATOM 3991 N N . LEU A 1 533 ? -2.682 -0.170 26.927 1.00 97.75 533 LEU A N 1
ATOM 3992 C CA . LEU A 1 533 ? -2.890 0.571 28.171 1.00 97.75 533 LEU A CA 1
ATOM 3993 C C . LEU A 1 533 ? -3.896 1.717 28.001 1.00 97.75 533 LEU A C 1
ATOM 3995 O O . LEU A 1 533 ? -4.790 1.864 28.841 1.00 97.75 533 LEU A O 1
ATOM 3999 N N . ALA A 1 534 ? -3.804 2.470 26.903 1.00 97.75 534 ALA A N 1
ATOM 4000 C CA . ALA A 1 534 ? -4.723 3.548 26.560 1.00 97.75 534 ALA A CA 1
ATOM 4001 C C . ALA A 1 534 ? -6.156 3.023 26.401 1.00 97.75 534 ALA A C 1
ATOM 4003 O O . ALA A 1 534 ? -7.075 3.547 27.029 1.00 97.75 534 ALA A O 1
ATOM 4004 N N . LEU A 1 535 ? -6.360 1.944 25.639 1.00 97.00 535 LEU A N 1
ATOM 4005 C CA . LEU A 1 535 ? -7.685 1.341 25.453 1.00 97.00 535 LEU A CA 1
ATOM 4006 C C . LEU A 1 535 ? -8.245 0.741 26.751 1.00 97.00 535 LEU A C 1
ATOM 4008 O O . LEU A 1 535 ? -9.447 0.832 27.007 1.00 97.00 535 LEU A O 1
ATOM 4012 N N . ARG A 1 536 ? -7.392 0.163 27.609 1.00 96.62 536 ARG A N 1
ATOM 4013 C CA . ARG A 1 536 ? -7.801 -0.339 28.933 1.00 96.62 536 ARG A CA 1
ATOM 4014 C C . ARG A 1 536 ? -8.277 0.791 29.850 1.00 96.62 536 ARG A C 1
ATOM 4016 O O . ARG A 1 536 ? -9.256 0.604 30.579 1.00 96.62 536 ARG A O 1
ATOM 4023 N N . ALA A 1 537 ? -7.590 1.933 29.827 1.00 97.31 537 ALA A N 1
ATOM 4024 C CA . ALA A 1 537 ? -7.951 3.116 30.605 1.00 97.31 537 ALA A CA 1
ATOM 4025 C C . ALA A 1 537 ? -9.216 3.807 30.063 1.00 97.31 537 ALA A C 1
ATOM 4027 O O . ALA A 1 537 ? -10.031 4.295 30.845 1.00 97.31 537 ALA A O 1
ATOM 4028 N N . ASN A 1 538 ? -9.424 3.774 28.744 1.00 97.25 538 ASN A N 1
ATOM 4029 C CA . ASN A 1 538 ? -10.498 4.474 28.040 1.00 97.25 538 ASN A CA 1
ATOM 4030 C C . ASN A 1 538 ? -11.539 3.490 27.480 1.00 97.25 538 ASN A C 1
ATOM 4032 O O . ASN A 1 538 ? -11.663 3.267 26.274 1.00 97.25 538 ASN A O 1
ATOM 4036 N N . LYS A 1 539 ? -12.303 2.864 28.383 1.00 96.06 539 LYS A N 1
ATOM 4037 C CA . LYS A 1 539 ? -13.271 1.805 28.036 1.00 96.06 539 LYS A CA 1
ATOM 4038 C C . LYS A 1 539 ? -14.371 2.255 27.074 1.00 96.06 539 LYS A C 1
ATOM 4040 O O . LYS A 1 539 ? -14.929 1.414 26.372 1.00 96.06 539 LYS A O 1
ATOM 4045 N N . ASP A 1 540 ? -14.712 3.541 27.056 1.00 96.50 540 ASP A N 1
ATOM 4046 C CA . ASP A 1 540 ? -15.691 4.094 26.121 1.00 96.50 540 ASP A CA 1
ATOM 4047 C C . ASP A 1 540 ? -15.159 4.087 24.681 1.00 96.50 540 ASP A C 1
ATOM 4049 O O . ASP A 1 540 ? -15.907 3.696 23.786 1.00 96.50 540 ASP A O 1
ATOM 4053 N N . ALA A 1 541 ? -13.870 4.392 24.474 1.00 95.94 541 ALA A N 1
ATOM 4054 C CA . ALA A 1 541 ? -13.196 4.259 23.180 1.00 95.94 541 ALA A CA 1
ATOM 4055 C C . ALA A 1 541 ? -13.304 2.818 22.663 1.00 95.94 541 ALA A C 1
ATOM 4057 O O . ALA A 1 541 ? -13.824 2.561 21.577 1.00 95.94 541 ALA A O 1
ATOM 4058 N N . ALA A 1 542 ? -12.889 1.855 23.493 1.00 95.69 542 ALA A N 1
ATOM 4059 C CA . ALA A 1 542 ? -12.935 0.438 23.150 1.00 95.69 542 ALA A CA 1
ATOM 4060 C C . ALA A 1 542 ? -14.369 -0.031 22.853 1.00 95.69 542 ALA A C 1
ATOM 4062 O O . ALA A 1 542 ? -14.603 -0.726 21.866 1.00 95.69 542 ALA A O 1
ATOM 4063 N N . ALA A 1 543 ? -15.349 0.372 23.669 1.00 96.06 543 ALA A N 1
ATOM 4064 C CA . ALA A 1 543 ? -16.752 0.035 23.446 1.00 96.06 543 ALA A CA 1
ATOM 4065 C C . ALA A 1 543 ? -17.286 0.614 22.126 1.00 96.06 543 ALA A C 1
ATOM 4067 O O . ALA A 1 543 ? -18.011 -0.076 21.409 1.00 96.06 543 ALA A O 1
ATOM 4068 N N . GLN A 1 544 ? -16.916 1.849 21.786 1.00 96.50 544 GLN A N 1
ATOM 4069 C CA . GLN A 1 544 ? -17.311 2.503 20.541 1.00 96.50 544 GLN A CA 1
ATOM 4070 C C . GLN A 1 544 ? -16.743 1.774 19.316 1.00 96.50 544 GLN A C 1
ATOM 4072 O O . GLN A 1 544 ? -17.511 1.390 18.433 1.00 96.50 544 GLN A O 1
ATOM 4077 N N . ILE A 1 545 ? -15.444 1.466 19.318 1.00 95.94 545 ILE A N 1
ATOM 4078 C CA . ILE A 1 545 ? -14.777 0.697 18.253 1.00 95.94 545 ILE A CA 1
ATOM 4079 C C . ILE A 1 545 ? -15.402 -0.702 18.109 1.00 95.94 545 ILE A C 1
ATOM 4081 O O . ILE A 1 545 ? -15.684 -1.181 17.007 1.00 95.94 545 ILE A O 1
ATOM 4085 N N . ILE A 1 546 ? -15.676 -1.374 19.231 1.00 95.00 546 ILE A N 1
ATOM 4086 C CA . ILE A 1 546 ? -16.336 -2.685 19.236 1.00 95.00 546 ILE A CA 1
ATOM 4087 C C . ILE A 1 546 ? -17.741 -2.600 18.634 1.00 95.00 546 ILE A C 1
ATOM 4089 O O . ILE A 1 546 ? -18.138 -3.509 17.907 1.00 95.00 546 ILE A O 1
ATOM 4093 N N . ASN A 1 547 ? -18.497 -1.542 18.930 1.00 96.00 547 ASN A N 1
ATOM 4094 C CA . ASN A 1 547 ? -19.846 -1.366 18.401 1.00 96.00 547 ASN A CA 1
ATOM 4095 C C . ASN A 1 547 ? -19.835 -1.177 16.883 1.00 96.00 547 ASN A C 1
ATOM 4097 O O . ASN A 1 547 ? -20.613 -1.841 16.202 1.00 96.00 547 ASN A O 1
ATOM 4101 N N . TRP A 1 548 ? -18.935 -0.345 16.355 1.00 95.62 548 TRP A N 1
ATOM 4102 C CA . TRP A 1 548 ? -18.789 -0.149 14.909 1.00 95.62 548 TRP A CA 1
ATOM 4103 C C . TRP A 1 548 ? -18.378 -1.421 14.178 1.00 95.62 548 TRP A C 1
ATOM 4105 O O . TRP A 1 548 ? -18.883 -1.706 13.108 1.00 95.62 548 TRP A O 1
ATOM 4115 N N . THR A 1 549 ? -17.525 -2.251 14.779 1.00 92.31 549 THR A N 1
ATOM 4116 C CA . THR A 1 549 ? -17.085 -3.510 14.149 1.00 92.31 549 THR A CA 1
ATOM 4117 C C . THR A 1 549 ? -18.034 -4.698 14.385 1.00 92.31 549 THR A C 1
ATOM 4119 O O . THR A 1 549 ? -17.680 -5.860 14.118 1.00 92.31 549 THR A O 1
ATOM 4122 N N . ARG A 1 550 ? -19.211 -4.463 14.973 1.00 91.19 550 ARG A N 1
ATOM 4123 C CA . ARG A 1 550 ? -20.228 -5.488 15.274 1.00 91.19 550 ARG A CA 1
ATOM 4124 C C . ARG A 1 550 ? -21.570 -5.239 14.602 1.00 91.19 550 ARG A C 1
ATOM 4126 O O . ARG A 1 550 ? -22.262 -6.233 14.389 1.00 91.19 550 ARG A O 1
ATOM 4133 N N . ARG A 1 551 ? -21.925 -3.973 14.386 1.00 80.62 551 ARG A N 1
ATOM 4134 C CA . ARG A 1 551 ? -22.959 -3.588 13.423 1.00 80.62 551 ARG A CA 1
ATOM 4135 C C . ARG A 1 551 ? -22.514 -4.044 12.049 1.00 80.62 551 ARG A C 1
ATOM 4137 O O . ARG A 1 551 ? -23.399 -4.584 11.361 1.00 80.62 551 ARG A O 1
#

Radius of gyration: 22.87 Å; chains: 1; bounding box: 59×57×63 Å

Sequence (551 aa):
MKGIDMLSTNSGGSWFAAALAYSPRFVSVISGMAGDVDNAGKMFHDKVLYAFLGKLKGAGPDWIDEDFWQSVASAVGHATDLNVAAGDTTFDPRWILEVLRELMILTDGSRNWEDFVYALFEHAMGIDTTVPAGSPVNAWADGKTWLAGVSLLTPGGAGAGTCTASNAWFCLGDMDMVMGDNRGTTPVVVSRWGSNQTKYYASGANRDAQRVMYPAKFSVKLGGGMKQDAEYPFCGPFGDSEVCNSLSFKYASSTGGTVAGGTVSGFPWYTEGVGGLSIAGVASASSAFLGAMALQAARHGRLEELFDQLVRALERVGFPKEYGDVLIEVLVNVSNTDWAVWTADRPVRPTDETMFQAGRSMRSEVSMFAGSAPKSLLDQLAKGQLTALIDGGLTDNSGVAHAAASGASEIVAFCDGMSDLWYHFEGVPPTTSYVGFMDSCPFCGVNFQIFQENYQTTQDEFGRNAKSYTFPGAKQLVSIVVGTIQATTIERRDLGIAAGKPVTIHVVSVESDLGMGGFKYTDYSDLSQEIMLALRANKDAAAQIINWTRR